Protein AF-A0A348PGX1-F1 (afdb_monomer_lite)

Secondary structure (DSSP, 8-state):
---SHHHHHHHHHHHHHHTTTGGGSS-----TT----PPPHHHHHHHHHTSSSPPPHHHHHHHHHHHHHHHHHHHHHIIIIIHHHHHHHHTS-GGGTTT-HHHHHHHHHHHHHHHHHHHHHHHHHHHHHHHHTTT-HHHHHHHHHHHHHHHHHHHHHHHS-S-TTS-----SHHHHHTT---HHHHHHHHHHHHHHHHHHHHHHHHHHHHHHHHHHHHHHHHHHTT--HHHHHHHHHHTTT-HHHHHHHHHHHHHHHHHHHHHHHHHHHHHHHHHHHHHHHHHHHHHHS-HHHHHHHHHHHHHHHHTT-HHHHHHHHHHHHHHH-HHHHTTSSHHHHHHHHHHHHHHHHHHHHHHHHHHHHHHHHHHTPPPP-SSHHHHHHHHHHHHHHHHHHHHHHHHHH--SSHHHHHTTGGGSBHHHHHHHHHHHH-HHHHHHHHHHS-TTSSBPTTS-------TTS-HHHHHTTS--S-HHHHHHHHHHHT--TT-HHHHHHHHHHHHHHHHHHHHHHHHHHHHHHHHHHHHHTTTT-HHHHHHHHHHHHHHHHHHHHHHHHHHHHHHHHHHHHTT--TT-THHHHHHHHHHHHHH--SGGGSS-HHHHHHHHTT---HHHHHHT-S-HHHHHHHHHHHHHHHHHHHHHHHHHHHHHHHHHHHHHHHHHHHHHTT----TTTTTTSHHHHHHHHHHHHHHHHHHHHHHHHHHHHHTT-HHHHHHHHHHHHHHH--

pLDDT: mean 78.78, std 14.92, range [23.0, 97.06]

Structure (mmCIF, N/CA/C/O backbone):
data_AF-A0A348PGX1-F1
#
_entry.id   AF-A0A348PGX1-F1
#
loop_
_atom_site.group_PDB
_atom_site.id
_atom_site.type_symbol
_atom_site.label_atom_id
_atom_site.label_alt_id
_atom_site.label_comp_id
_atom_site.label_asym_id
_atom_site.label_entity_id
_atom_site.label_seq_id
_atom_site.pdbx_PDB_ins_code
_atom_site.Cartn_x
_atom_site.Cartn_y
_atom_site.Cartn_z
_atom_site.occupancy
_atom_site.B_iso_or_equiv
_atom_site.auth_seq_id
_atom_site.auth_comp_id
_atom_site.auth_asym_id
_atom_site.auth_atom_id
_atom_site.pdbx_PDB_model_num
ATOM 1 N N . MET A 1 1 ? 22.185 37.560 11.862 1.00 26.47 1 MET A N 1
ATOM 2 C CA . MET A 1 1 ? 22.295 37.676 10.390 1.00 26.47 1 MET A CA 1
ATOM 3 C C . MET A 1 1 ? 21.847 36.359 9.775 1.00 26.47 1 MET A C 1
ATOM 5 O O . MET A 1 1 ? 22.330 35.322 10.202 1.00 26.47 1 MET A O 1
ATOM 9 N N . ARG A 1 2 ? 20.862 36.395 8.867 1.00 32.75 2 ARG A N 1
ATOM 10 C CA . ARG A 1 2 ? 20.340 35.221 8.137 1.00 32.75 2 ARG A CA 1
ATOM 11 C C . ARG A 1 2 ? 21.423 34.661 7.199 1.00 32.75 2 ARG A C 1
ATOM 13 O O . ARG A 1 2 ? 22.174 35.469 6.655 1.00 32.75 2 ARG A O 1
ATOM 20 N N . PRO A 1 3 ? 21.462 33.333 6.974 1.00 32.41 3 PRO A N 1
ATOM 21 C CA . PRO A 1 3 ? 20.862 32.825 5.735 1.00 32.41 3 PRO A CA 1
ATOM 22 C C . PRO A 1 3 ? 20.291 31.391 5.858 1.00 32.41 3 PRO A C 1
ATOM 24 O O . PRO A 1 3 ? 20.987 30.425 5.588 1.00 32.41 3 PRO A O 1
ATOM 27 N N . ASN A 1 4 ? 18.990 31.249 6.144 1.00 28.59 4 ASN A N 1
ATOM 28 C CA . ASN A 1 4 ? 18.231 30.007 5.868 1.00 28.59 4 ASN A CA 1
ATOM 29 C C . ASN A 1 4 ? 17.272 30.160 4.670 1.00 28.59 4 ASN A C 1
ATOM 31 O O . ASN A 1 4 ? 16.477 29.278 4.370 1.00 28.59 4 ASN A O 1
ATOM 35 N N . TRP A 1 5 ? 17.331 31.292 3.963 1.00 27.92 5 TRP A N 1
ATOM 36 C CA . TRP A 1 5 ? 16.410 31.610 2.863 1.00 27.92 5 TRP A CA 1
ATOM 37 C C . TRP A 1 5 ? 16.960 31.246 1.476 1.00 27.92 5 TRP A C 1
ATOM 39 O O . TRP A 1 5 ? 16.188 31.126 0.533 1.00 27.92 5 TRP A O 1
ATOM 49 N N . LEU A 1 6 ? 18.269 30.994 1.358 1.00 25.33 6 LEU A N 1
ATOM 50 C CA . LEU A 1 6 ? 18.905 30.552 0.110 1.00 25.33 6 LEU A CA 1
ATOM 51 C C . LEU A 1 6 ? 18.707 29.050 -0.166 1.00 25.33 6 LEU A C 1
ATOM 53 O O . LEU A 1 6 ? 18.591 28.661 -1.323 1.00 25.33 6 LEU A O 1
ATOM 57 N N . LEU A 1 7 ? 18.556 28.219 0.872 1.00 28.73 7 LEU A N 1
ATOM 58 C CA . LEU A 1 7 ? 18.252 26.789 0.718 1.00 28.73 7 LEU A CA 1
ATOM 59 C C . LEU A 1 7 ? 16.790 26.540 0.304 1.00 28.73 7 LEU A C 1
ATOM 61 O O . LEU A 1 7 ? 16.532 25.686 -0.536 1.00 28.73 7 LEU A O 1
ATOM 65 N N . ALA A 1 8 ? 15.836 27.347 0.782 1.00 29.62 8 ALA A N 1
ATOM 66 C CA . ALA A 1 8 ? 14.429 27.233 0.381 1.00 29.62 8 ALA A CA 1
ATOM 67 C C . ALA A 1 8 ? 14.157 27.719 -1.062 1.00 29.62 8 ALA A C 1
ATOM 69 O O . ALA A 1 8 ? 13.230 27.231 -1.713 1.00 29.62 8 ALA A O 1
ATOM 70 N N . LEU A 1 9 ? 14.971 28.646 -1.586 1.00 27.09 9 LEU A N 1
ATOM 71 C CA . LEU A 1 9 ? 14.826 29.164 -2.955 1.00 27.09 9 LEU A CA 1
ATOM 72 C C . LEU A 1 9 ? 15.532 28.298 -4.014 1.00 27.09 9 LEU A C 1
ATOM 74 O O . LEU A 1 9 ? 15.065 28.223 -5.149 1.00 27.09 9 LEU A O 1
ATOM 78 N N . LEU A 1 10 ? 16.612 27.598 -3.647 1.00 25.38 10 LEU A N 1
ATOM 79 C CA . LEU A 1 10 ? 17.300 26.661 -4.546 1.00 25.38 10 LEU A CA 1
ATOM 80 C C . LEU A 1 10 ? 16.586 25.300 -4.649 1.00 25.38 10 LEU A C 1
ATOM 82 O O . LEU A 1 10 ? 16.648 24.659 -5.696 1.00 25.38 10 LEU A O 1
ATOM 86 N N . PHE A 1 11 ? 15.819 24.895 -3.630 1.00 28.25 11 PHE A N 1
ATOM 87 C CA . PHE A 1 11 ? 14.996 23.679 -3.692 1.00 28.25 11 PHE A CA 1
ATOM 88 C C . PHE A 1 11 ? 13.651 23.859 -4.419 1.00 28.25 11 PHE A C 1
ATOM 90 O O . PHE A 1 11 ? 13.072 22.878 -4.873 1.00 28.25 11 PHE A O 1
ATOM 97 N N . SER A 1 12 ? 13.145 25.082 -4.593 1.00 26.34 12 SER A N 1
ATOM 98 C CA . SER A 1 12 ? 11.811 25.317 -5.178 1.00 26.34 12 SER A CA 1
ATOM 99 C C . SER A 1 12 ? 11.801 25.436 -6.707 1.00 26.34 12 SER A C 1
ATOM 101 O O . SER A 1 12 ? 10.773 25.182 -7.330 1.00 26.34 12 SER A O 1
ATOM 103 N N . THR A 1 13 ? 12.938 25.727 -7.345 1.00 27.61 13 THR A N 1
ATOM 104 C CA . THR A 1 13 ? 13.034 25.827 -8.816 1.00 27.61 13 THR A CA 1
ATOM 105 C C . THR A 1 13 ? 13.690 24.613 -9.481 1.00 27.61 13 THR A C 1
ATOM 107 O O . THR A 1 13 ? 13.343 24.299 -10.617 1.00 27.61 13 THR A O 1
ATOM 110 N N . ALA A 1 14 ? 14.531 23.853 -8.770 1.00 24.94 14 ALA A N 1
ATOM 111 C CA . ALA A 1 14 ? 15.129 22.614 -9.285 1.00 24.94 14 ALA A CA 1
ATOM 112 C C . ALA A 1 14 ? 14.305 21.343 -8.979 1.00 24.94 14 ALA A C 1
ATOM 114 O O . ALA A 1 14 ? 14.457 20.332 -9.659 1.00 24.94 14 ALA A O 1
ATOM 115 N N . LEU A 1 15 ? 13.380 21.371 -8.010 1.00 27.73 15 LEU A N 1
ATOM 116 C CA . LEU A 1 15 ? 12.573 20.195 -7.651 1.00 27.73 15 LEU A CA 1
ATOM 117 C C . LEU A 1 15 ? 11.235 20.124 -8.413 1.00 27.73 15 LEU A C 1
ATOM 119 O O . LEU A 1 15 ? 10.719 19.036 -8.633 1.00 27.73 15 LEU A O 1
ATOM 123 N N . ALA A 1 16 ? 10.700 21.246 -8.906 1.00 29.77 16 ALA A N 1
ATOM 124 C CA . ALA A 1 16 ? 9.426 21.269 -9.637 1.00 29.77 16 ALA A CA 1
ATOM 125 C C . ALA A 1 16 ? 9.536 20.832 -11.114 1.00 29.77 16 ALA A C 1
ATOM 127 O O . ALA A 1 16 ? 8.558 20.357 -11.685 1.00 29.77 16 ALA A O 1
ATOM 128 N N . VAL A 1 17 ? 10.724 20.926 -11.722 1.00 29.98 17 VAL A N 1
ATOM 129 C CA . VAL A 1 17 ? 10.976 20.410 -13.084 1.00 29.98 17 VAL A CA 1
ATOM 130 C C . VAL A 1 17 ? 11.422 18.943 -13.045 1.00 29.98 17 VAL A C 1
ATOM 132 O O . VAL A 1 17 ? 11.096 18.171 -13.942 1.00 29.98 17 VAL A O 1
ATOM 135 N N . THR A 1 18 ? 12.054 18.511 -11.952 1.00 27.06 18 THR A N 1
ATOM 136 C CA . THR A 1 18 ? 12.511 17.125 -11.785 1.00 27.06 18 THR A CA 1
ATOM 137 C C . THR A 1 18 ? 11.414 16.230 -11.194 1.00 27.06 18 THR A C 1
ATOM 139 O O . THR A 1 18 ? 11.271 15.100 -11.616 1.00 27.06 18 THR A O 1
ATOM 142 N N . VAL A 1 19 ? 10.513 16.696 -10.325 1.00 33.97 19 VAL A N 1
ATOM 143 C CA . VAL A 1 19 ? 9.498 15.800 -9.713 1.00 33.97 19 VAL A CA 1
ATOM 144 C C . VAL A 1 19 ? 8.286 15.507 -10.612 1.00 33.97 19 VAL A C 1
ATOM 146 O O . VAL A 1 19 ? 7.572 14.539 -10.374 1.00 33.97 19 VAL A O 1
ATOM 149 N N . LEU A 1 20 ? 8.071 16.255 -11.697 1.00 34.31 20 LEU A N 1
ATOM 150 C CA . LEU A 1 20 ? 6.935 16.024 -12.608 1.00 34.31 20 LEU A CA 1
ATOM 151 C C . LEU A 1 20 ? 7.330 15.669 -14.051 1.00 34.31 20 LEU A C 1
ATOM 153 O O . LEU A 1 20 ? 6.443 15.396 -14.865 1.00 34.31 20 LEU A O 1
ATOM 157 N N . LEU A 1 21 ? 8.637 15.582 -14.338 1.00 31.59 21 LEU A N 1
ATOM 158 C CA . LEU A 1 21 ? 9.202 14.947 -15.540 1.00 31.59 21 LEU A CA 1
ATOM 159 C C . LEU A 1 21 ? 10.327 13.928 -15.245 1.00 31.59 21 LEU A C 1
ATOM 161 O O . LEU A 1 21 ? 10.617 13.112 -16.112 1.00 31.59 21 LEU A O 1
ATOM 165 N N . ALA A 1 22 ? 10.862 13.827 -14.019 1.00 27.44 22 ALA A N 1
ATOM 166 C CA . ALA A 1 22 ? 11.644 12.658 -13.573 1.00 27.44 22 ALA A CA 1
ATOM 167 C C . ALA A 1 22 ? 10.781 11.528 -12.978 1.00 27.44 22 ALA A C 1
ATOM 169 O O . ALA A 1 22 ? 11.315 10.560 -12.456 1.00 27.44 22 ALA A O 1
ATOM 170 N N . GLY A 1 23 ? 9.462 11.556 -13.206 1.00 30.03 23 GLY A N 1
ATOM 171 C CA . GLY A 1 23 ? 8.680 10.321 -13.393 1.00 30.03 23 GLY A CA 1
ATOM 172 C C . GLY A 1 23 ? 8.982 9.620 -14.733 1.00 30.03 23 GLY A C 1
ATOM 173 O O . GLY A 1 23 ? 8.393 8.595 -15.056 1.00 30.03 23 GLY A O 1
ATOM 174 N N . CYS A 1 24 ? 9.885 10.184 -15.540 1.00 37.72 24 CYS A N 1
ATOM 175 C CA . CYS A 1 24 ? 10.523 9.567 -16.702 1.00 37.72 24 CYS A CA 1
ATOM 176 C C . CYS A 1 24 ? 12.062 9.678 -16.613 1.00 37.72 24 CYS A C 1
ATOM 178 O O . CYS A 1 24 ? 12.736 9.738 -17.636 1.00 37.72 24 CYS A O 1
ATOM 180 N N . GLY A 1 25 ? 12.618 9.702 -15.394 1.00 23.00 25 GLY A N 1
ATOM 181 C CA . GLY A 1 25 ? 14.056 9.638 -15.132 1.00 23.00 25 GLY A CA 1
ATOM 182 C C . GLY A 1 25 ? 14.499 8.213 -14.800 1.00 23.00 25 GLY A C 1
ATOM 183 O O . GLY A 1 25 ? 14.337 7.767 -13.675 1.00 23.00 25 GLY A O 1
ATOM 184 N N . SER A 1 26 ? 15.008 7.503 -15.809 1.00 29.66 26 SER A N 1
ATOM 185 C CA . SER A 1 26 ? 16.137 6.550 -15.753 1.00 29.66 26 SER A CA 1
ATOM 186 C C . SER A 1 26 ? 16.349 5.653 -14.515 1.00 29.66 26 SER A C 1
ATOM 188 O O . SER A 1 26 ? 17.494 5.431 -14.123 1.00 29.66 26 SER A O 1
ATOM 190 N N . GLY A 1 27 ? 15.298 5.109 -13.908 1.00 31.89 27 GLY A N 1
ATOM 191 C CA . GLY A 1 27 ? 15.471 4.247 -12.740 1.00 31.89 27 GLY A CA 1
ATOM 192 C C . GLY A 1 27 ? 14.252 3.411 -12.397 1.00 31.89 27 GLY A C 1
ATOM 193 O O . GLY A 1 27 ? 13.772 3.517 -11.280 1.00 31.89 27 GLY A O 1
ATOM 194 N N . ALA A 1 28 ? 13.682 2.671 -13.351 1.00 37.66 28 ALA A N 1
ATOM 195 C CA . ALA A 1 28 ? 13.531 1.220 -13.215 1.00 37.66 28 ALA A CA 1
ATOM 196 C C . ALA A 1 28 ? 12.838 0.577 -14.419 1.00 37.66 28 ALA A C 1
ATOM 198 O O . ALA A 1 28 ? 12.194 1.201 -15.265 1.00 37.66 28 ALA A O 1
ATOM 199 N N . ASN A 1 29 ? 13.056 -0.722 -14.434 1.00 49.75 29 ASN A N 1
ATOM 200 C CA . ASN A 1 29 ? 12.972 -1.616 -15.554 1.00 49.75 29 ASN A CA 1
ATOM 201 C C . ASN A 1 29 ? 11.500 -1.906 -15.877 1.00 49.75 29 ASN A C 1
ATOM 203 O O . ASN A 1 29 ? 10.714 -2.128 -14.953 1.00 49.75 29 ASN A O 1
ATOM 207 N N . PRO A 1 30 ? 11.097 -1.991 -17.156 1.00 53.56 30 PRO A N 1
ATOM 208 C CA . PRO A 1 30 ? 9.748 -2.416 -17.512 1.00 53.56 30 PRO A CA 1
ATOM 209 C C . PRO A 1 30 ? 9.433 -3.820 -16.963 1.00 53.56 30 PRO A C 1
ATOM 211 O O . PRO A 1 30 ? 9.948 -4.826 -17.453 1.00 53.56 30 PRO A O 1
ATOM 214 N N . ARG A 1 31 ? 8.574 -3.909 -15.942 1.00 64.25 31 ARG A N 1
ATOM 215 C CA . ARG A 1 31 ? 8.208 -5.178 -15.289 1.00 64.25 31 ARG A CA 1
ATOM 216 C C . ARG A 1 31 ? 7.063 -5.890 -16.001 1.00 64.25 31 ARG A C 1
ATOM 218 O O . ARG A 1 31 ? 5.938 -5.950 -15.515 1.00 64.25 31 ARG A O 1
ATOM 225 N N . PHE A 1 32 ? 7.339 -6.482 -17.161 1.00 71.00 32 PHE A N 1
ATOM 226 C CA . PHE A 1 32 ? 6.353 -7.308 -17.880 1.00 71.00 32 PHE A CA 1
ATOM 227 C C . PHE A 1 32 ? 5.882 -8.545 -17.086 1.00 71.00 32 PHE A C 1
ATOM 229 O O . PHE A 1 32 ? 4.912 -9.193 -17.481 1.00 71.00 32 PHE A O 1
ATOM 236 N N . ASP A 1 33 ? 6.543 -8.862 -15.970 1.00 69.19 33 ASP A N 1
ATOM 237 C CA . ASP A 1 33 ? 6.196 -9.901 -15.002 1.00 69.19 33 ASP A CA 1
ATOM 238 C C . ASP A 1 33 ? 5.211 -9.444 -13.903 1.00 69.19 33 ASP A C 1
ATOM 240 O O . ASP A 1 33 ? 4.815 -10.259 -13.068 1.00 69.19 33 ASP A O 1
ATOM 244 N N . ALA A 1 34 ? 4.789 -8.175 -13.903 1.00 71.94 34 ALA A N 1
ATOM 245 C CA . ALA A 1 34 ? 3.776 -7.639 -12.997 1.00 71.94 34 ALA A CA 1
ATOM 246 C C . ALA A 1 34 ? 2.367 -8.138 -13.368 1.00 71.94 34 ALA A C 1
ATOM 248 O O . ALA A 1 34 ? 1.651 -7.505 -14.140 1.00 71.94 34 ALA A O 1
ATOM 249 N N . LEU A 1 35 ? 1.964 -9.286 -12.821 1.00 76.12 35 LEU A N 1
ATOM 250 C CA . LEU A 1 35 ? 0.653 -9.898 -13.053 1.00 76.12 35 LEU A CA 1
ATOM 251 C C . LEU A 1 35 ? -0.180 -9.943 -11.761 1.00 76.12 35 LEU A C 1
ATOM 253 O O . LEU A 1 35 ? 0.383 -10.097 -10.675 1.00 76.12 35 LEU A O 1
ATOM 257 N N . PRO A 1 36 ? -1.516 -9.825 -11.859 1.00 78.56 36 PRO A N 1
ATOM 258 C CA . PRO A 1 36 ? -2.410 -9.899 -10.704 1.00 78.56 36 PRO A CA 1
ATOM 259 C C . PRO A 1 36 ? -2.408 -11.304 -10.074 1.00 78.56 36 PRO A C 1
ATOM 261 O O . PRO A 1 36 ? -2.242 -12.313 -10.764 1.00 78.56 36 PRO A O 1
ATOM 264 N N . GLY A 1 37 ? -2.646 -11.375 -8.763 1.00 75.38 37 GLY A N 1
ATOM 265 C CA . GLY A 1 37 ? -2.956 -12.631 -8.069 1.00 75.38 37 GLY A CA 1
ATOM 266 C C . GLY A 1 37 ? -4.396 -13.106 -8.330 1.00 75.38 37 GLY A C 1
ATOM 267 O O . GLY A 1 37 ? -5.137 -12.421 -9.042 1.00 75.38 37 GLY A O 1
ATOM 268 N N . PRO A 1 38 ? -4.811 -14.257 -7.773 1.00 78.69 38 PRO A N 1
ATOM 269 C CA . PRO A 1 38 ? -6.208 -14.698 -7.822 1.00 78.69 38 PRO A CA 1
ATOM 270 C C . PRO A 1 38 ? -7.133 -13.736 -7.055 1.00 78.69 38 PRO A C 1
ATOM 272 O O . PRO A 1 38 ? -6.655 -12.972 -6.215 1.00 78.69 38 PRO A O 1
ATOM 275 N N . ILE A 1 39 ? -8.446 -13.792 -7.316 1.00 78.62 39 ILE A N 1
ATOM 276 C CA . ILE A 1 39 ? -9.470 -13.206 -6.431 1.00 78.62 39 ILE A CA 1
ATOM 277 C C . ILE A 1 39 ? -9.239 -13.741 -5.014 1.00 78.62 39 ILE A C 1
ATOM 279 O O . ILE A 1 39 ? -9.125 -14.956 -4.827 1.00 78.62 39 ILE A O 1
ATOM 283 N N . SER A 1 40 ? -9.136 -12.853 -4.025 1.00 72.75 40 SER A N 1
ATOM 284 C CA . SER A 1 40 ? -8.906 -13.266 -2.643 1.00 72.75 40 SER A CA 1
ATOM 285 C C . SER A 1 40 ? -10.223 -13.543 -1.918 1.00 72.75 40 SER A C 1
ATOM 287 O O . SER A 1 40 ? -11.237 -12.898 -2.180 1.00 72.75 40 SER A O 1
ATOM 289 N N . THR A 1 41 ? -10.202 -14.464 -0.953 1.00 68.19 41 THR A N 1
ATOM 290 C CA . THR A 1 41 ? -11.350 -14.721 -0.065 1.00 68.19 41 THR A CA 1
ATOM 291 C C . THR A 1 41 ? -11.764 -13.456 0.691 1.00 68.19 41 THR A C 1
ATOM 293 O O . THR A 1 41 ? -12.945 -13.235 0.934 1.00 68.19 41 THR A O 1
ATOM 296 N N . LEU A 1 42 ? -10.800 -12.585 1.011 1.00 66.12 42 LEU A N 1
ATOM 297 C CA . LEU A 1 42 ? -11.060 -11.299 1.651 1.00 66.12 42 LEU A CA 1
ATOM 298 C C . LEU A 1 42 ? -11.912 -10.381 0.764 1.00 66.12 42 LEU A C 1
ATOM 300 O O . LEU A 1 42 ? -12.836 -9.753 1.266 1.00 66.12 42 LEU A O 1
ATOM 304 N N . ASP A 1 43 ? -11.640 -10.318 -0.541 1.00 67.81 43 ASP A N 1
ATOM 305 C CA . ASP A 1 43 ? -12.427 -9.487 -1.463 1.00 67.81 43 ASP A CA 1
ATOM 306 C C . ASP A 1 43 ? -13.878 -9.977 -1.558 1.00 67.81 43 ASP A C 1
ATOM 308 O O . ASP A 1 43 ? -14.805 -9.165 -1.578 1.00 67.81 43 ASP A O 1
ATOM 312 N N . LEU A 1 44 ? -14.077 -11.300 -1.559 1.00 75.75 44 LEU A N 1
ATOM 313 C CA . LEU A 1 44 ? -15.405 -11.919 -1.529 1.00 75.75 44 LEU A CA 1
ATOM 314 C C . LEU A 1 44 ? -16.135 -11.612 -0.218 1.00 75.75 44 LEU A C 1
ATOM 316 O O . LEU A 1 44 ? -17.308 -11.244 -0.239 1.00 75.75 44 LEU A O 1
ATOM 320 N N . ALA A 1 45 ? -15.428 -11.685 0.912 1.00 68.50 45 ALA A N 1
ATOM 321 C CA . ALA A 1 45 ? -15.984 -11.357 2.219 1.00 68.50 45 ALA A CA 1
ATOM 322 C C . ALA A 1 45 ? -16.371 -9.885 2.351 1.00 68.50 45 ALA A C 1
ATOM 324 O O . ALA A 1 45 ? -17.444 -9.577 2.860 1.00 68.50 45 ALA A O 1
ATOM 325 N N . ILE A 1 46 ? -15.549 -8.977 1.828 1.00 68.31 46 ILE A N 1
ATOM 326 C CA . ILE A 1 46 ? -15.868 -7.550 1.779 1.00 68.31 46 ILE A CA 1
ATOM 327 C C . ILE A 1 46 ? -17.106 -7.303 0.904 1.00 68.31 46 ILE A C 1
ATOM 329 O O . ILE A 1 46 ? -17.994 -6.554 1.302 1.00 68.31 46 ILE A O 1
ATOM 333 N N . ALA A 1 47 ? -17.204 -7.943 -0.266 1.00 78.69 47 ALA A N 1
ATOM 334 C CA . ALA A 1 47 ? -18.366 -7.792 -1.144 1.00 78.69 47 ALA A CA 1
ATOM 335 C C . ALA A 1 47 ? -19.665 -8.323 -0.509 1.00 78.69 47 ALA A C 1
ATOM 337 O O . ALA A 1 47 ? -20.734 -7.741 -0.730 1.00 78.69 47 ALA A O 1
ATOM 338 N N . ALA A 1 48 ? -19.560 -9.404 0.272 1.00 76.88 48 ALA A N 1
ATOM 339 C CA . ALA A 1 48 ? -20.656 -10.004 1.026 1.00 76.88 48 ALA A CA 1
ATOM 340 C C . ALA A 1 48 ? -21.064 -9.164 2.248 1.00 76.88 48 ALA A C 1
ATOM 342 O O . ALA A 1 48 ? -22.249 -9.079 2.552 1.00 76.88 48 ALA A O 1
ATOM 343 N N . ALA A 1 49 ? -20.112 -8.516 2.928 1.00 75.06 49 ALA A N 1
ATOM 344 C CA . ALA A 1 49 ? -20.384 -7.642 4.072 1.00 75.06 49 ALA A CA 1
ATOM 345 C C . ALA A 1 49 ? -21.210 -6.398 3.695 1.00 75.06 49 ALA A C 1
ATOM 347 O O . ALA A 1 49 ? -21.947 -5.879 4.529 1.00 75.06 49 ALA A O 1
ATOM 348 N N . ASP A 1 50 ? -21.118 -5.955 2.438 1.00 76.06 50 ASP A N 1
ATOM 349 C CA . ASP A 1 50 ? -21.886 -4.828 1.894 1.00 76.06 50 ASP A CA 1
ATOM 350 C C . ASP A 1 50 ? -23.318 -5.226 1.448 1.00 76.06 50 ASP A C 1
ATOM 352 O O . ASP A 1 50 ? -24.055 -4.404 0.896 1.00 76.06 50 ASP A O 1
ATOM 356 N N . GLU A 1 51 ? -23.735 -6.484 1.634 1.00 79.75 51 GLU A N 1
ATOM 357 C CA . GLU A 1 51 ? -25.114 -6.906 1.365 1.00 79.75 51 GLU A CA 1
ATOM 358 C C . GLU A 1 51 ? -26.075 -6.457 2.471 1.00 79.75 51 GLU A C 1
ATOM 360 O O . GLU A 1 51 ? -25.796 -6.583 3.661 1.00 79.75 51 GLU A O 1
ATOM 365 N N . ALA A 1 52 ? -27.274 -6.013 2.077 1.00 75.38 52 ALA A N 1
ATOM 366 C CA . ALA A 1 52 ? -28.314 -5.604 3.025 1.00 75.38 52 ALA A CA 1
ATOM 367 C C . ALA A 1 52 ? -28.759 -6.748 3.956 1.00 75.38 52 ALA A C 1
ATOM 369 O O . ALA A 1 52 ? -29.150 -6.509 5.098 1.00 75.38 52 ALA A O 1
ATOM 370 N N . ALA A 1 53 ? -28.705 -7.986 3.463 1.00 78.44 53 ALA A N 1
ATOM 371 C CA . ALA A 1 53 ? -28.905 -9.193 4.249 1.00 78.44 53 ALA A CA 1
ATOM 372 C C . ALA A 1 53 ? -27.631 -10.047 4.176 1.00 78.44 53 ALA A C 1
ATOM 374 O O . ALA A 1 53 ? -27.153 -10.287 3.064 1.00 78.44 53 ALA A O 1
ATOM 375 N N . PRO A 1 54 ? -27.107 -10.559 5.304 1.00 80.31 54 PRO A N 1
ATOM 376 C CA . PRO A 1 54 ? -25.960 -11.462 5.286 1.00 80.31 54 PRO A CA 1
ATOM 377 C C . PRO A 1 54 ? -26.184 -12.664 4.359 1.00 80.31 54 PRO A C 1
ATOM 379 O O . PRO A 1 54 ? -27.322 -13.105 4.156 1.00 80.31 54 PRO A O 1
ATOM 382 N N . LEU A 1 55 ? -25.103 -13.204 3.794 1.00 77.88 55 LEU A N 1
ATOM 383 C CA . LEU A 1 55 ? -25.161 -14.499 3.116 1.00 77.88 55 LEU A CA 1
ATOM 384 C C . LEU A 1 55 ? -25.519 -15.593 4.135 1.00 77.88 55 LEU A C 1
ATOM 386 O O . LEU A 1 55 ? -25.003 -15.611 5.255 1.00 77.88 55 LEU A O 1
ATOM 390 N N . SER A 1 56 ? -26.413 -16.496 3.748 1.00 82.12 56 SER A N 1
ATOM 391 C CA . SER A 1 56 ? -26.742 -17.700 4.514 1.00 82.12 56 SER A CA 1
ATOM 392 C C . SER A 1 56 ? -25.570 -18.691 4.532 1.00 82.12 56 SER A C 1
ATOM 394 O O . SER A 1 56 ? -24.641 -18.592 3.732 1.00 82.12 56 SER A O 1
ATOM 396 N N . ALA A 1 57 ? -25.606 -19.670 5.440 1.00 74.50 57 ALA A N 1
ATOM 397 C CA . ALA A 1 57 ? -24.561 -20.694 5.528 1.00 74.50 57 ALA A CA 1
ATOM 398 C C . ALA A 1 57 ? -24.422 -21.511 4.227 1.00 74.50 57 ALA A C 1
ATOM 400 O O . ALA A 1 57 ? -23.307 -21.801 3.802 1.00 74.50 57 ALA A O 1
ATOM 401 N N . ASP A 1 58 ? -25.541 -21.821 3.566 1.00 78.62 58 ASP A N 1
ATOM 402 C CA . ASP A 1 58 ? -25.549 -22.565 2.300 1.00 78.62 58 ASP A CA 1
ATOM 403 C C . ASP A 1 58 ? -24.981 -21.728 1.143 1.00 78.62 58 ASP A C 1
ATOM 405 O O . ASP A 1 58 ? -24.223 -22.227 0.311 1.00 78.62 58 ASP A O 1
ATOM 409 N N . GLU A 1 59 ? -25.303 -20.431 1.114 1.00 83.19 59 GLU A N 1
ATOM 410 C CA . GLU A 1 59 ? -24.715 -19.472 0.175 1.00 83.19 59 GLU A CA 1
ATOM 411 C C . GLU A 1 59 ? -23.195 -19.369 0.366 1.00 83.19 59 GLU A C 1
ATOM 413 O O . GLU A 1 59 ? -22.447 -19.427 -0.610 1.00 83.19 59 GLU A O 1
ATOM 418 N N . TRP A 1 60 ? -22.725 -19.288 1.614 1.00 81.94 60 TRP A N 1
ATOM 419 C CA . TRP A 1 60 ? -21.297 -19.291 1.931 1.00 81.94 60 TRP A CA 1
ATOM 420 C C . TRP A 1 60 ? -20.593 -20.564 1.464 1.00 81.94 60 TRP A C 1
ATOM 422 O O . TRP A 1 60 ? -19.598 -20.472 0.749 1.00 81.94 60 TRP A O 1
ATOM 432 N N . ALA A 1 61 ? -21.136 -21.739 1.788 1.00 72.62 61 ALA A N 1
ATOM 433 C CA . ALA A 1 61 ? -20.557 -23.016 1.375 1.00 72.62 61 ALA A CA 1
ATOM 434 C C . ALA A 1 61 ? -20.481 -23.153 -0.159 1.00 72.62 61 ALA A C 1
ATOM 436 O O . ALA A 1 61 ? -19.502 -23.671 -0.700 1.00 72.62 61 ALA A O 1
ATOM 437 N N . SER A 1 62 ? -21.496 -22.653 -0.874 1.00 81.75 62 SER A N 1
ATOM 438 C CA . SER A 1 62 ? -21.504 -22.613 -2.340 1.00 81.75 62 SER A CA 1
ATOM 439 C C . SER A 1 62 ? -20.407 -21.692 -2.891 1.00 81.75 62 SER A C 1
ATOM 441 O O . SER A 1 62 ? -19.639 -22.092 -3.770 1.00 81.75 62 SER A O 1
ATOM 443 N N . LEU A 1 63 ? -20.277 -20.479 -2.339 1.00 80.06 63 LEU A N 1
ATOM 444 C CA . LEU A 1 63 ? -19.248 -19.514 -2.734 1.00 80.06 63 LEU A CA 1
ATOM 445 C C . LEU A 1 63 ? -17.829 -20.036 -2.488 1.00 80.06 63 LEU A C 1
ATOM 447 O O . LEU A 1 63 ? -16.975 -19.898 -3.363 1.00 80.06 63 LEU A O 1
ATOM 451 N N . GLU A 1 64 ? -17.589 -20.656 -1.332 1.00 75.81 64 GLU A N 1
ATOM 452 C CA . GLU A 1 64 ? -16.309 -21.282 -0.985 1.00 75.81 64 GLU A CA 1
ATOM 453 C C . GLU A 1 64 ? -15.960 -22.404 -1.962 1.00 75.81 64 GLU A C 1
ATOM 455 O O . GLU A 1 64 ? -14.863 -22.418 -2.518 1.00 75.81 64 GLU A O 1
ATOM 460 N N . SER A 1 65 ? -16.913 -23.292 -2.259 1.00 77.44 65 SER A N 1
ATOM 461 C CA . SER A 1 65 ? -16.689 -24.380 -3.211 1.00 77.44 65 SER A CA 1
ATOM 462 C C . SER A 1 65 ? -16.330 -23.862 -4.608 1.00 77.44 65 SER A C 1
ATOM 464 O O . SER A 1 65 ? -15.381 -24.352 -5.227 1.00 77.44 65 SER A O 1
ATOM 466 N N . MET A 1 66 ? -17.036 -22.842 -5.109 1.00 87.44 66 MET A N 1
ATOM 467 C CA . MET A 1 66 ? -16.707 -22.204 -6.390 1.00 87.44 66 MET A CA 1
ATOM 468 C C . MET A 1 66 ? -15.333 -21.523 -6.353 1.00 87.44 66 MET A C 1
ATOM 470 O O . MET A 1 66 ? -14.574 -21.595 -7.325 1.00 87.44 66 MET A O 1
ATOM 474 N N . HIS A 1 67 ? -14.984 -20.887 -5.232 1.00 85.88 67 HIS A N 1
ATOM 475 C CA . HIS A 1 67 ? -13.696 -20.220 -5.059 1.00 85.88 67 HIS A CA 1
ATOM 476 C C . HIS A 1 67 ? -12.532 -21.215 -5.027 1.00 85.88 67 HIS A C 1
ATOM 478 O O . HIS A 1 67 ? -11.530 -20.984 -5.700 1.00 85.88 67 HIS A O 1
ATOM 484 N N . ASP A 1 68 ? -12.676 -22.359 -4.360 1.00 73.06 68 ASP A N 1
ATOM 485 C CA . ASP A 1 68 ? -11.665 -23.424 -4.339 1.00 73.06 68 ASP A CA 1
ATOM 486 C C . ASP A 1 68 ? -11.388 -23.994 -5.740 1.00 73.06 68 ASP A C 1
ATOM 488 O O . ASP A 1 68 ? -10.230 -24.217 -6.127 1.00 73.06 68 ASP A O 1
ATOM 492 N N . HIS A 1 69 ? -12.441 -24.180 -6.544 1.00 79.44 69 HIS A N 1
ATOM 493 C CA . HIS A 1 69 ? -12.297 -24.579 -7.945 1.00 79.44 69 HIS A CA 1
ATOM 494 C C . HIS A 1 69 ? -11.568 -23.501 -8.758 1.00 79.44 69 HIS A C 1
ATOM 496 O O . HIS A 1 69 ? -10.626 -23.814 -9.493 1.00 79.44 69 HIS A O 1
ATOM 502 N N . TYR A 1 70 ? -11.938 -22.230 -8.580 1.00 88.00 70 TYR A N 1
ATOM 503 C CA . TYR A 1 70 ? -11.254 -21.096 -9.203 1.00 88.00 70 TYR A CA 1
ATOM 504 C C . TYR A 1 70 ? -9.767 -21.035 -8.819 1.00 88.00 70 TYR A C 1
ATOM 506 O O . TYR A 1 70 ? -8.917 -20.868 -9.695 1.00 88.00 70 TYR A O 1
ATOM 514 N N . LEU A 1 71 ? -9.421 -21.216 -7.540 1.00 74.94 71 LEU A N 1
ATOM 515 C CA . LEU A 1 71 ? -8.034 -21.213 -7.065 1.00 74.94 71 LEU A CA 1
ATOM 516 C C . LEU A 1 71 ? -7.226 -22.366 -7.667 1.00 74.94 71 LEU A C 1
ATOM 518 O O . LEU A 1 71 ? -6.079 -22.165 -8.071 1.00 74.94 71 LEU A O 1
ATOM 522 N N . THR A 1 72 ? -7.833 -23.545 -7.798 1.00 74.19 72 THR A N 1
ATOM 523 C CA . THR A 1 72 ? -7.208 -24.706 -8.445 1.00 74.19 72 THR A CA 1
ATOM 524 C C . THR A 1 72 ? -6.894 -24.429 -9.919 1.00 74.19 72 THR A C 1
ATOM 526 O O . THR A 1 72 ? -5.778 -24.686 -10.385 1.00 74.19 72 THR A O 1
ATOM 529 N N . ASP A 1 73 ? -7.846 -23.864 -10.663 1.00 80.06 73 ASP A N 1
ATOM 530 C CA . ASP A 1 73 ? -7.639 -23.503 -12.068 1.00 80.06 73 ASP A CA 1
ATOM 531 C C . ASP A 1 73 ? -6.648 -22.326 -12.218 1.00 80.06 73 ASP A C 1
ATOM 533 O O . ASP A 1 73 ? -5.834 -22.311 -13.150 1.00 80.06 73 ASP A O 1
ATOM 537 N N . PHE A 1 74 ? -6.628 -21.377 -11.275 1.00 81.88 74 PHE A N 1
ATOM 538 C CA . PHE A 1 74 ? -5.624 -20.309 -11.234 1.00 81.88 74 PHE A CA 1
ATOM 539 C C . PHE A 1 74 ? -4.216 -20.868 -10.989 1.00 81.88 74 PHE A C 1
ATOM 541 O O . PHE A 1 74 ? -3.255 -20.437 -11.630 1.00 81.88 74 PHE A O 1
ATOM 548 N N . ASP A 1 75 ? -4.063 -21.833 -10.084 1.00 70.44 75 ASP A N 1
ATOM 549 C CA . ASP A 1 75 ? -2.784 -22.487 -9.802 1.00 70.44 75 ASP A CA 1
ATOM 550 C C . ASP A 1 75 ? -2.250 -23.230 -11.033 1.00 70.44 75 ASP A C 1
ATOM 552 O O . ASP A 1 75 ? -1.058 -23.129 -11.348 1.00 70.44 75 ASP A O 1
ATOM 556 N N . ARG A 1 76 ? -3.135 -23.882 -11.800 1.00 75.19 76 ARG A N 1
ATOM 557 C CA . ARG A 1 76 ? -2.789 -24.460 -13.107 1.00 75.19 76 ARG A CA 1
ATOM 558 C C . ARG A 1 76 ? -2.295 -23.379 -14.075 1.00 75.19 76 ARG A C 1
ATOM 560 O O . ARG A 1 76 ? -1.193 -23.498 -14.617 1.00 75.19 76 ARG A O 1
ATOM 567 N N . LEU A 1 77 ? -3.040 -22.281 -14.226 1.00 79.62 77 LEU A N 1
ATOM 568 C CA . LEU A 1 77 ? -2.641 -21.144 -15.066 1.00 79.62 77 LEU A CA 1
ATOM 569 C C . LEU A 1 77 ? -1.295 -20.539 -14.628 1.00 79.62 77 LEU A C 1
ATOM 571 O O . LEU A 1 77 ? -0.487 -20.117 -15.469 1.00 79.62 77 LEU A O 1
ATOM 575 N N . ARG A 1 78 ? -1.022 -20.525 -13.317 1.00 73.94 78 ARG A N 1
ATOM 576 C CA . ARG A 1 78 ? 0.236 -20.028 -12.758 1.00 73.94 78 ARG A CA 1
ATOM 577 C C . ARG A 1 78 ? 1.427 -20.831 -13.266 1.00 73.94 78 ARG A C 1
ATOM 579 O O . ARG A 1 78 ? 2.442 -20.242 -13.639 1.00 73.94 78 ARG A O 1
ATOM 586 N N . VAL A 1 79 ? 1.303 -22.154 -13.296 1.00 68.75 79 VAL A N 1
ATOM 587 C CA . VAL A 1 79 ? 2.356 -23.059 -13.775 1.00 68.75 79 VAL A CA 1
ATOM 588 C C . VAL A 1 79 ? 2.489 -23.003 -15.298 1.00 68.75 79 VAL A C 1
ATOM 590 O O . VAL A 1 79 ? 3.609 -22.937 -15.805 1.00 68.75 79 VAL A O 1
ATOM 593 N N . GLU A 1 80 ? 1.371 -22.995 -16.022 1.00 81.62 80 GLU A N 1
ATOM 594 C CA . GLU A 1 80 ? 1.347 -23.136 -17.483 1.00 81.62 80 GLU A CA 1
ATOM 595 C C . GLU A 1 80 ? 1.681 -21.853 -18.252 1.00 81.62 80 GLU A C 1
ATOM 597 O O . GLU A 1 80 ? 2.213 -21.930 -19.359 1.00 81.62 80 GLU A O 1
ATOM 602 N N . ALA A 1 81 ? 1.354 -20.674 -17.709 1.00 82.44 81 ALA A N 1
ATOM 603 C CA . ALA A 1 81 ? 1.432 -19.416 -18.458 1.00 82.44 81 ALA A CA 1
ATOM 604 C C . ALA A 1 81 ? 2.148 -18.288 -17.703 1.00 82.44 81 ALA A C 1
ATOM 606 O O . ALA A 1 81 ? 3.037 -17.649 -18.270 1.00 82.44 81 ALA A O 1
ATOM 607 N N . ILE A 1 82 ? 1.814 -18.067 -16.424 1.00 75.50 82 ILE A N 1
ATOM 608 C CA . ILE A 1 82 ? 2.403 -16.976 -15.625 1.00 75.50 82 ILE A CA 1
ATOM 609 C C . ILE A 1 82 ? 3.898 -17.230 -15.406 1.00 75.50 82 ILE A C 1
ATOM 611 O O . ILE A 1 82 ? 4.730 -16.423 -15.814 1.00 75.50 82 ILE A O 1
ATOM 615 N N . ALA A 1 83 ? 4.267 -18.362 -14.799 1.00 69.81 83 ALA A N 1
ATOM 616 C CA . ALA A 1 83 ? 5.658 -18.659 -14.468 1.00 69.81 83 ALA A CA 1
ATOM 617 C C . ALA A 1 83 ? 6.593 -18.687 -15.698 1.00 69.81 83 ALA A C 1
ATOM 619 O O . ALA A 1 83 ? 7.691 -18.138 -15.591 1.00 69.81 83 ALA A O 1
ATOM 620 N N . PRO A 1 84 ? 6.208 -19.252 -16.861 1.00 79.75 84 PRO A N 1
ATOM 621 C CA . PRO A 1 84 ? 7.003 -19.157 -18.085 1.00 79.75 84 PRO A CA 1
ATOM 622 C C . PRO A 1 84 ? 7.285 -17.719 -18.536 1.00 79.75 84 PRO A C 1
ATOM 624 O O . PRO A 1 84 ? 8.441 -17.403 -18.809 1.00 79.75 84 PRO A O 1
ATOM 627 N N . LEU A 1 85 ? 6.275 -16.839 -18.553 1.00 79.88 85 LEU A N 1
ATOM 628 C CA . LEU A 1 85 ? 6.469 -15.427 -18.904 1.00 79.88 85 LEU A CA 1
ATOM 629 C C . LEU A 1 85 ? 7.418 -14.738 -17.918 1.00 79.88 85 LEU A C 1
ATOM 631 O O . LEU A 1 85 ? 8.377 -14.092 -18.335 1.00 79.88 85 LEU A O 1
ATOM 635 N N . VAL A 1 86 ? 7.185 -14.914 -16.613 1.00 73.75 86 VAL A N 1
ATOM 636 C CA . VAL A 1 86 ? 8.031 -14.322 -15.566 1.00 73.75 86 VAL A CA 1
ATOM 637 C C . VAL A 1 86 ? 9.485 -14.780 -15.712 1.00 73.75 86 VAL A C 1
ATOM 639 O O . VAL A 1 86 ? 10.399 -13.965 -15.602 1.00 73.75 86 VAL A O 1
ATOM 642 N N . ARG A 1 87 ? 9.722 -16.070 -15.989 1.00 73.75 87 ARG A N 1
ATOM 643 C CA . ARG A 1 87 ? 11.073 -16.602 -16.226 1.00 73.75 87 ARG A CA 1
ATOM 644 C C . ARG A 1 87 ? 11.722 -15.973 -17.451 1.00 73.75 87 ARG A C 1
ATOM 646 O O . ARG A 1 87 ? 12.883 -15.606 -17.374 1.00 73.75 87 ARG A O 1
ATOM 653 N N . GLU A 1 88 ? 10.993 -15.849 -18.554 1.00 80.06 88 GLU A N 1
ATOM 654 C CA . GLU A 1 88 ? 11.528 -15.295 -19.800 1.00 80.06 88 GLU A CA 1
ATOM 655 C C . GLU A 1 88 ? 11.913 -13.818 -19.663 1.00 80.06 88 GLU A C 1
ATOM 657 O O . GLU A 1 88 ? 12.984 -13.427 -20.118 1.00 80.06 88 GLU A O 1
ATOM 662 N N . VAL A 1 89 ? 11.073 -13.018 -18.997 1.00 74.69 89 VAL A N 1
ATOM 663 C CA . VAL A 1 89 ? 11.344 -11.594 -18.736 1.00 74.69 89 VAL A CA 1
ATOM 664 C C . VAL A 1 89 ? 12.548 -11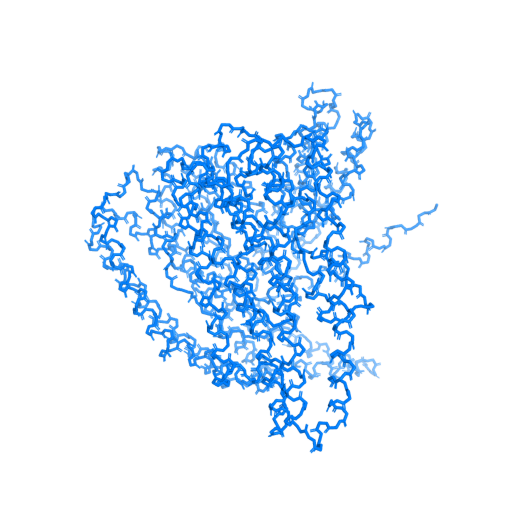.435 -17.807 1.00 74.69 89 VAL A C 1
ATOM 666 O O . VAL A 1 89 ? 13.408 -10.600 -18.059 1.00 74.69 89 VAL A O 1
ATOM 669 N N . ARG A 1 90 ? 12.644 -12.258 -16.753 1.00 74.81 90 ARG A N 1
ATOM 670 C CA . ARG A 1 90 ? 13.730 -12.178 -15.759 1.00 74.81 90 ARG A CA 1
ATOM 671 C C . ARG A 1 90 ? 15.046 -12.818 -16.196 1.00 74.81 90 ARG A C 1
ATOM 673 O O . ARG A 1 90 ? 16.059 -12.577 -15.554 1.00 74.81 90 ARG A O 1
ATOM 680 N N . ALA A 1 91 ? 15.036 -13.661 -17.226 1.00 74.00 91 ALA A N 1
ATOM 681 C CA . ALA A 1 91 ? 16.239 -14.322 -17.730 1.00 74.00 91 ALA A CA 1
ATOM 682 C C . ALA A 1 91 ? 17.115 -13.410 -18.603 1.00 74.00 91 ALA A C 1
ATOM 684 O O . ALA A 1 91 ? 18.223 -13.811 -18.940 1.00 74.00 91 ALA A O 1
ATOM 685 N N . ARG A 1 92 ? 16.619 -12.231 -18.995 1.00 72.75 92 ARG A N 1
ATOM 686 C CA . ARG A 1 92 ? 17.352 -11.268 -19.823 1.00 72.75 92 ARG A CA 1
ATOM 687 C C . ARG A 1 92 ? 17.720 -10.038 -19.018 1.00 72.75 92 ARG A C 1
ATOM 689 O O . ARG A 1 92 ? 16.881 -9.513 -18.282 1.00 72.75 92 ARG A O 1
ATOM 696 N N . GLU A 1 93 ? 18.934 -9.543 -19.213 1.00 68.62 93 GLU A N 1
ATOM 697 C CA . GLU A 1 93 ? 19.318 -8.256 -18.646 1.00 68.62 93 GLU A CA 1
ATOM 698 C C . GLU A 1 93 ? 18.614 -7.127 -19.404 1.00 68.62 93 GLU A C 1
ATOM 700 O O . GLU A 1 93 ? 18.406 -7.189 -20.613 1.00 68.62 93 GLU A O 1
ATOM 705 N N . GLU A 1 94 ? 18.196 -6.087 -18.689 1.00 65.56 94 GLU A N 1
ATOM 706 C CA . GLU A 1 94 ? 17.421 -4.976 -19.253 1.00 65.56 94 GLU A CA 1
ATOM 707 C C . GLU A 1 94 ? 18.132 -4.281 -20.426 1.00 65.56 94 GLU A C 1
ATOM 709 O O . GLU A 1 94 ? 17.513 -3.952 -21.445 1.00 65.56 94 GLU A O 1
ATOM 714 N N . SER A 1 95 ? 19.448 -4.107 -20.293 1.00 67.69 95 SER A N 1
ATOM 715 C CA . SER A 1 95 ? 20.335 -3.534 -21.307 1.00 67.69 95 SER A CA 1
ATOM 716 C C . SER A 1 95 ? 20.243 -4.257 -22.656 1.00 67.69 95 SER A C 1
ATOM 718 O O . SER A 1 95 ? 20.471 -3.639 -23.694 1.00 67.69 95 SER A O 1
ATOM 720 N N . GLU A 1 96 ? 19.855 -5.536 -22.662 1.00 71.00 96 GLU A N 1
ATOM 721 C CA . GLU A 1 96 ? 19.781 -6.373 -23.860 1.00 71.00 96 GLU A CA 1
ATOM 722 C C . GLU A 1 96 ? 18.511 -6.141 -24.686 1.00 71.00 96 GLU A C 1
ATOM 724 O O . GLU A 1 96 ? 18.475 -6.501 -25.863 1.00 71.00 96 GLU A O 1
ATOM 729 N N . TRP A 1 97 ? 17.447 -5.577 -24.101 1.00 75.69 97 TRP A N 1
ATOM 730 C CA . TRP A 1 97 ? 16.143 -5.512 -24.772 1.00 75.69 97 TRP A CA 1
ATOM 731 C C . TRP A 1 97 ? 15.415 -4.170 -24.699 1.00 75.69 97 TRP A C 1
ATOM 733 O O . TRP A 1 97 ? 14.490 -3.964 -25.485 1.00 75.69 97 TRP A O 1
ATOM 743 N N . VAL A 1 98 ? 15.818 -3.222 -23.848 1.00 74.44 98 VAL A N 1
ATOM 744 C CA . VAL A 1 98 ? 15.159 -1.899 -23.764 1.00 74.44 98 VAL A CA 1
ATOM 745 C C . VAL A 1 98 ? 15.275 -1.078 -25.058 1.00 74.44 98 VAL A C 1
ATOM 747 O O . VAL A 1 98 ? 14.394 -0.273 -25.356 1.00 74.44 98 VAL A O 1
ATOM 750 N N . GLY A 1 99 ? 16.301 -1.322 -25.881 1.00 78.62 99 GLY A N 1
ATOM 751 C CA . GLY A 1 99 ? 16.440 -0.740 -27.227 1.00 78.62 99 GLY A CA 1
ATOM 752 C C . GLY A 1 99 ? 15.811 -1.565 -28.365 1.00 78.62 99 GLY A C 1
ATOM 753 O O . GLY A 1 99 ? 15.802 -1.128 -29.526 1.00 78.62 99 GLY A O 1
ATOM 754 N N . ASP A 1 100 ? 15.279 -2.753 -28.061 1.00 85.44 100 ASP A N 1
ATOM 755 C CA . ASP A 1 100 ? 14.750 -3.698 -29.042 1.00 85.44 100 ASP A CA 1
ATOM 756 C C . ASP A 1 100 ? 13.214 -3.691 -29.067 1.00 85.44 100 ASP A C 1
ATOM 758 O O . ASP A 1 100 ? 12.522 -4.267 -28.224 1.00 85.44 100 ASP A O 1
ATOM 762 N N . LEU A 1 101 ? 12.673 -3.067 -30.115 1.00 87.12 101 LEU A N 1
ATOM 763 C CA . LEU A 1 101 ? 11.235 -2.946 -30.333 1.00 87.12 101 LEU A CA 1
ATOM 764 C C . LEU A 1 101 ? 10.563 -4.312 -30.552 1.00 87.12 101 LEU A C 1
ATOM 766 O O . LEU A 1 101 ? 9.412 -4.500 -30.154 1.00 87.12 101 LEU A O 1
ATOM 770 N N . GLU A 1 102 ? 11.263 -5.269 -31.164 1.00 88.38 102 GLU A N 1
ATOM 771 C CA . GLU A 1 102 ? 10.714 -6.600 -31.413 1.00 88.38 102 GLU A CA 1
ATOM 772 C C . GLU A 1 102 ? 10.546 -7.363 -30.097 1.00 88.38 102 GLU A C 1
ATOM 774 O O . GLU A 1 102 ? 9.475 -7.924 -29.829 1.00 88.38 102 GLU A O 1
ATOM 779 N N . THR A 1 103 ? 11.569 -7.327 -29.237 1.00 86.94 103 THR A N 1
ATOM 780 C CA . THR A 1 103 ? 11.510 -7.952 -27.913 1.00 86.94 103 THR A CA 1
ATOM 781 C C . THR A 1 103 ? 10.478 -7.284 -27.009 1.00 86.94 103 THR A C 1
ATOM 783 O O . THR A 1 103 ? 9.649 -7.998 -26.439 1.00 86.94 103 THR A O 1
ATOM 786 N N . LEU A 1 104 ? 10.437 -5.950 -26.943 1.00 86.25 104 LEU A N 1
ATOM 787 C CA . LEU A 1 104 ? 9.408 -5.222 -26.191 1.00 86.25 104 LEU A CA 1
ATOM 788 C C . LEU A 1 104 ? 7.992 -5.569 -26.673 1.00 86.25 104 LEU A C 1
ATOM 790 O O . LEU A 1 104 ? 7.108 -5.874 -25.870 1.00 86.25 104 LEU A O 1
ATOM 794 N N . GLY A 1 105 ? 7.779 -5.592 -27.992 1.00 86.56 105 GLY A N 1
ATOM 795 C CA . GLY A 1 105 ? 6.497 -5.973 -28.582 1.00 86.56 105 GLY A CA 1
ATOM 796 C C . GLY A 1 105 ? 6.111 -7.421 -28.266 1.00 86.56 105 GLY A C 1
ATOM 797 O O . GLY A 1 105 ? 4.946 -7.711 -27.993 1.00 86.56 105 GLY A O 1
ATOM 798 N N . ARG A 1 106 ? 7.077 -8.345 -28.260 1.00 89.12 106 ARG A N 1
ATOM 799 C CA . ARG A 1 106 ? 6.863 -9.747 -27.874 1.00 89.12 106 ARG A CA 1
ATOM 800 C C . ARG A 1 106 ? 6.470 -9.883 -26.403 1.00 89.12 106 ARG A C 1
ATOM 802 O O . ARG A 1 106 ? 5.515 -10.608 -26.126 1.00 89.12 106 ARG A O 1
ATOM 809 N N . PHE A 1 107 ? 7.156 -9.206 -25.481 1.00 88.69 107 PHE A N 1
ATOM 810 C CA . PHE A 1 107 ? 6.808 -9.241 -24.057 1.00 88.69 107 PHE A CA 1
ATOM 811 C C . PHE A 1 107 ? 5.432 -8.641 -23.789 1.00 88.69 107 PHE A C 1
ATOM 813 O O . PHE A 1 107 ? 4.624 -9.277 -23.117 1.00 88.69 107 PHE A O 1
ATOM 820 N N . SER A 1 108 ? 5.113 -7.499 -24.402 1.00 87.81 108 SER A N 1
ATOM 821 C CA . SER A 1 108 ? 3.780 -6.895 -24.318 1.00 87.81 108 SER A CA 1
ATOM 822 C C . SER A 1 108 ? 2.679 -7.852 -24.808 1.00 87.81 108 SER A C 1
ATOM 824 O O . SER A 1 108 ? 1.689 -8.065 -24.107 1.00 87.81 108 SER A O 1
ATOM 826 N N . ARG A 1 109 ? 2.875 -8.525 -25.954 1.00 89.81 109 ARG A N 1
ATOM 827 C CA . ARG A 1 109 ? 1.917 -9.526 -26.465 1.00 89.81 109 ARG A CA 1
ATOM 828 C C . ARG A 1 109 ? 1.759 -10.723 -25.528 1.00 89.81 109 ARG A C 1
ATOM 830 O O . ARG A 1 109 ? 0.635 -11.138 -25.267 1.00 89.81 109 ARG A O 1
ATOM 837 N N . LYS A 1 110 ? 2.859 -11.284 -25.015 1.00 90.50 110 LYS A N 1
ATOM 838 C CA . LYS A 1 110 ? 2.797 -12.420 -24.079 1.00 90.50 110 LYS A CA 1
ATOM 839 C C . LYS A 1 110 ? 2.110 -12.033 -22.770 1.00 90.50 110 LYS A C 1
ATOM 841 O O . LYS A 1 110 ? 1.270 -12.790 -22.294 1.00 90.50 110 LYS A O 1
ATOM 846 N N . HIS A 1 111 ? 2.405 -10.848 -22.239 1.00 89.88 111 HIS A N 1
ATOM 847 C CA . HIS A 1 111 ? 1.717 -10.294 -21.077 1.00 89.88 111 HIS A CA 1
ATOM 848 C C . HIS A 1 111 ? 0.207 -10.195 -21.324 1.00 89.88 111 HIS A C 1
ATOM 850 O O . HIS A 1 111 ? -0.574 -10.711 -20.529 1.00 89.88 111 HIS A O 1
ATOM 856 N N . ALA A 1 112 ? -0.209 -9.617 -22.455 1.00 89.75 112 ALA A N 1
ATOM 857 C CA . ALA A 1 112 ? -1.621 -9.505 -22.817 1.00 89.75 112 ALA A CA 1
ATOM 858 C C . ALA A 1 112 ? -2.316 -10.875 -22.934 1.00 89.75 112 ALA A C 1
ATOM 860 O O . ALA A 1 112 ? -3.448 -11.029 -22.482 1.00 89.75 112 ALA A O 1
ATOM 861 N N . VAL A 1 113 ? -1.635 -11.892 -23.479 1.00 92.62 113 VAL A N 1
ATOM 862 C CA . VAL A 1 113 ? -2.164 -13.267 -23.548 1.00 92.62 113 VAL A CA 1
ATOM 863 C C . VAL A 1 113 ? -2.371 -13.859 -22.153 1.00 92.62 113 VAL A C 1
ATOM 865 O O . VAL A 1 113 ? -3.428 -14.430 -21.886 1.00 92.62 113 VAL A O 1
ATOM 868 N N . VAL A 1 114 ? -1.389 -13.730 -21.255 1.00 91.12 114 VAL A N 1
ATOM 869 C CA . VAL A 1 114 ? -1.511 -14.234 -19.877 1.00 91.12 114 VAL A CA 1
ATOM 870 C C . VAL A 1 114 ? -2.629 -13.503 -19.135 1.00 91.12 114 VAL A C 1
ATOM 872 O O . VAL A 1 114 ? -3.469 -14.147 -18.511 1.00 91.12 114 VAL A O 1
ATOM 875 N N . LEU A 1 115 ? -2.696 -12.178 -19.265 1.00 90.81 115 LEU A N 1
ATOM 876 C CA . LEU A 1 115 ? -3.744 -11.366 -18.656 1.00 90.81 115 LEU A CA 1
ATOM 877 C C . LEU A 1 115 ? -5.140 -11.733 -19.181 1.00 90.81 115 LEU A C 1
ATOM 879 O O . LEU A 1 115 ? -6.077 -11.837 -18.395 1.00 90.81 115 LEU A O 1
ATOM 883 N N . GLY A 1 116 ? -5.273 -11.993 -20.484 1.00 92.62 116 GLY A N 1
ATOM 884 C CA . GLY A 1 116 ? -6.520 -12.459 -21.090 1.00 92.62 116 GLY A CA 1
ATOM 885 C C . GLY A 1 116 ? -6.981 -13.809 -20.535 1.00 92.62 116 GLY A C 1
ATOM 886 O O . GLY A 1 116 ? -8.171 -13.996 -20.299 1.00 92.62 116 GLY A O 1
ATOM 887 N N . ARG A 1 117 ? -6.050 -14.729 -20.247 1.00 94.88 117 ARG A N 1
ATOM 888 C CA . ARG A 1 117 ? -6.373 -16.006 -19.586 1.00 94.88 117 ARG A CA 1
ATOM 889 C C . ARG A 1 117 ? -6.816 -15.818 -18.136 1.00 94.88 117 ARG A C 1
ATOM 891 O O . ARG A 1 117 ? -7.760 -16.477 -17.718 1.00 94.88 117 ARG A O 1
ATOM 898 N N . ILE A 1 118 ? -6.171 -14.915 -17.392 1.00 92.19 118 ILE A N 1
ATOM 899 C CA . ILE A 1 118 ? -6.601 -14.563 -16.028 1.00 92.19 118 ILE A CA 1
ATOM 900 C C . ILE A 1 118 ? -8.012 -13.968 -16.068 1.00 92.19 118 ILE A C 1
ATOM 902 O O . 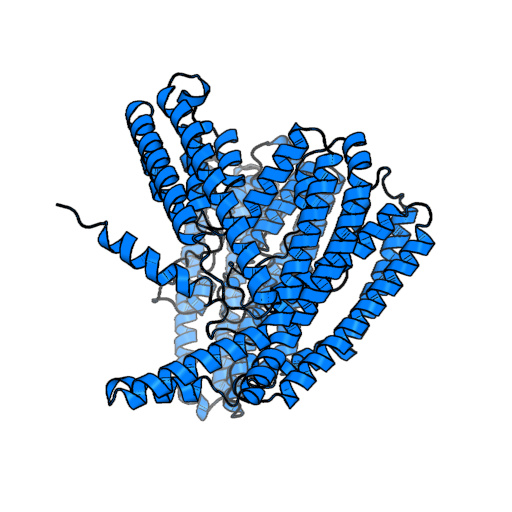ILE A 1 118 ? -8.871 -14.383 -15.301 1.00 92.19 118 ILE A O 1
ATOM 906 N N . LYS A 1 119 ? -8.278 -13.049 -17.004 1.00 93.00 119 LYS A N 1
ATOM 907 C CA . LYS A 1 119 ? -9.603 -12.449 -17.187 1.00 93.00 119 LYS A CA 1
ATOM 908 C C . LYS A 1 119 ? -10.669 -13.490 -17.518 1.00 93.00 119 LYS A C 1
ATOM 910 O O . LYS A 1 119 ? -11.702 -13.487 -16.873 1.00 93.00 119 LYS A O 1
ATOM 915 N N . ALA A 1 120 ? -10.394 -14.422 -18.429 1.00 94.38 120 ALA A N 1
ATOM 916 C CA . ALA A 1 120 ? -11.333 -15.498 -18.748 1.00 94.38 120 ALA A CA 1
ATOM 917 C C . ALA A 1 120 ? -11.664 -16.385 -17.531 1.00 94.38 120 ALA A C 1
ATOM 919 O O . ALA A 1 120 ? -12.799 -16.833 -17.387 1.00 94.38 120 ALA A O 1
ATOM 920 N N . LEU A 1 121 ? -10.686 -16.623 -16.651 1.00 94.75 121 LEU A N 1
ATOM 921 C CA . LEU A 1 121 ? -10.900 -17.344 -15.397 1.00 94.75 121 LEU A CA 1
ATOM 922 C C . LEU A 1 121 ? -11.778 -16.540 -14.421 1.00 94.75 121 LEU A C 1
ATOM 924 O O . LEU A 1 121 ? -12.721 -17.087 -13.855 1.00 94.75 121 LEU A O 1
ATOM 928 N N . ASP A 1 122 ? -11.477 -15.250 -14.248 1.00 93.25 122 ASP A N 1
ATOM 929 C CA . ASP A 1 122 ? -12.257 -14.333 -13.408 1.00 93.25 122 ASP A CA 1
ATOM 930 C C . ASP A 1 122 ? -13.716 -14.223 -13.908 1.00 93.25 122 ASP A C 1
ATOM 932 O O . ASP A 1 122 ? -14.654 -14.263 -13.111 1.00 93.25 122 ASP A O 1
ATOM 936 N N . ASP A 1 123 ? -13.910 -14.119 -15.227 1.00 93.19 123 ASP A N 1
ATOM 937 C CA . ASP A 1 123 ? -15.223 -14.003 -15.871 1.00 93.19 123 ASP A CA 1
ATOM 938 C C . ASP A 1 123 ? -16.039 -15.295 -15.700 1.00 93.19 123 ASP A C 1
ATOM 940 O O . ASP A 1 123 ? -17.236 -15.231 -15.426 1.00 93.19 123 ASP A O 1
ATOM 944 N N . ARG A 1 124 ? -15.395 -16.470 -15.798 1.00 95.00 124 ARG A N 1
ATOM 945 C CA . ARG A 1 124 ? -16.041 -17.765 -15.530 1.00 95.00 124 ARG A CA 1
ATOM 946 C C . ARG A 1 124 ? -16.501 -17.869 -14.078 1.00 95.00 124 ARG A C 1
ATOM 948 O O . ARG A 1 124 ? -17.662 -18.170 -13.846 1.00 95.00 124 ARG A O 1
ATOM 955 N N . PHE A 1 125 ? -15.628 -17.553 -13.122 1.00 94.31 125 PHE A N 1
ATOM 956 C CA . PHE A 1 125 ? -16.000 -17.546 -11.704 1.00 94.31 125 PHE A CA 1
ATOM 957 C C . PHE A 1 125 ? -17.157 -16.579 -11.427 1.00 94.31 125 PHE A C 1
ATOM 959 O O . PHE A 1 125 ? -18.106 -16.920 -10.730 1.00 94.31 125 PHE A O 1
ATOM 966 N N . THR A 1 126 ? -17.119 -15.385 -12.020 1.00 92.62 126 THR A N 1
ATOM 967 C CA . THR A 1 126 ? -18.202 -14.401 -11.886 1.00 92.62 126 THR A CA 1
ATOM 968 C C . THR A 1 126 ? -19.515 -14.915 -12.484 1.00 92.62 126 THR A C 1
ATOM 970 O O . THR A 1 126 ? -20.575 -14.653 -11.922 1.00 92.62 126 THR A O 1
ATOM 973 N N . ALA A 1 127 ? -19.468 -15.652 -13.597 1.00 93.38 127 ALA A N 1
ATOM 974 C CA . ALA A 1 127 ? -20.648 -16.274 -14.193 1.00 93.38 127 ALA A CA 1
ATOM 975 C C . ALA A 1 127 ? -21.238 -17.367 -13.287 1.00 93.38 127 ALA A C 1
ATOM 977 O O . ALA A 1 127 ? -22.446 -17.356 -13.056 1.00 93.38 127 ALA A O 1
ATOM 978 N N . ASP A 1 128 ? -20.393 -18.229 -12.714 1.00 93.56 128 ASP A N 1
ATOM 979 C CA . ASP A 1 128 ? -20.812 -19.270 -11.765 1.00 93.56 128 ASP A CA 1
ATOM 980 C C . ASP A 1 128 ? -21.469 -18.635 -10.518 1.00 93.56 128 ASP A C 1
ATOM 982 O O . ASP A 1 128 ? -22.555 -19.034 -10.092 1.00 93.56 128 ASP A O 1
ATOM 986 N N . VAL A 1 129 ? -20.872 -17.559 -9.985 1.00 92.06 129 VAL A N 1
ATOM 987 C CA . VAL A 1 129 ? -21.449 -16.770 -8.883 1.00 92.06 129 VAL A CA 1
ATOM 988 C C . VAL A 1 129 ? -22.769 -16.115 -9.302 1.00 92.06 129 VAL A C 1
ATOM 990 O O . VAL A 1 129 ? -23.732 -16.147 -8.546 1.00 92.06 129 VAL A O 1
ATOM 993 N N . SER A 1 130 ? -22.863 -15.554 -10.507 1.00 92.81 130 SER A N 1
ATOM 994 C CA . SER A 1 130 ? -24.098 -14.952 -11.028 1.00 92.81 130 SER A CA 1
ATOM 995 C C . SER A 1 130 ? -25.252 -15.956 -11.107 1.00 92.81 130 SER A C 1
ATOM 997 O O . SER A 1 130 ? -26.395 -15.606 -10.815 1.00 92.81 130 SER A O 1
ATOM 999 N N . GLU A 1 131 ? -24.965 -17.200 -11.492 1.00 92.50 131 GLU A N 1
ATOM 1000 C CA . GLU A 1 131 ? -25.948 -18.284 -11.551 1.00 92.50 131 GLU A CA 1
ATOM 1001 C C . GLU A 1 131 ? -26.406 -18.709 -10.146 1.00 92.50 131 GLU A C 1
ATOM 1003 O O . GLU A 1 131 ? -27.608 -18.745 -9.862 1.00 92.50 131 GLU A O 1
ATOM 1008 N N . ALA A 1 132 ? -25.457 -18.949 -9.235 1.00 90.19 132 ALA A N 1
ATOM 1009 C CA . ALA A 1 132 ? -25.749 -19.363 -7.863 1.00 90.19 132 ALA A CA 1
ATOM 1010 C C . ALA A 1 132 ? -26.453 -18.265 -7.040 1.00 90.19 132 ALA A C 1
ATOM 1012 O O . ALA A 1 132 ? -27.314 -18.564 -6.214 1.00 90.19 132 ALA A O 1
ATOM 1013 N N . PHE A 1 133 ? -26.137 -16.994 -7.301 1.00 91.75 133 PHE A N 1
ATOM 1014 C CA . PHE A 1 133 ? -26.605 -15.824 -6.553 1.00 91.75 133 PHE A CA 1
ATOM 1015 C C . PHE A 1 133 ? -27.532 -14.918 -7.379 1.00 91.75 133 PHE A C 1
ATOM 1017 O O . PHE A 1 133 ? -27.510 -13.695 -7.240 1.00 91.75 133 PHE A O 1
ATOM 1024 N N . HIS A 1 134 ? -28.380 -15.496 -8.233 1.00 85.06 134 HIS A N 1
ATOM 1025 C CA . HIS A 1 134 ? -29.263 -14.755 -9.150 1.00 85.06 134 HIS A CA 1
ATOM 1026 C C . HIS A 1 134 ? -30.210 -13.742 -8.470 1.00 85.06 134 HIS A C 1
ATOM 1028 O O . HIS A 1 134 ? -30.653 -12.785 -9.106 1.00 85.06 134 HIS A O 1
ATOM 1034 N N . THR A 1 135 ? -30.519 -13.914 -7.180 1.00 86.31 135 THR A N 1
ATOM 1035 C CA . THR A 1 135 ? -31.312 -12.963 -6.378 1.00 86.31 135 THR A CA 1
ATOM 1036 C C . THR A 1 135 ? -30.489 -11.806 -5.798 1.00 86.31 135 THR A C 1
ATOM 1038 O O . THR A 1 135 ? -31.071 -10.838 -5.311 1.00 86.31 135 THR A O 1
ATOM 1041 N N . ARG A 1 136 ? -29.152 -11.864 -5.873 1.00 87.06 136 ARG A N 1
ATOM 1042 C CA . ARG A 1 136 ? -28.205 -10.891 -5.302 1.00 87.06 136 ARG A CA 1
ATOM 1043 C C . ARG A 1 136 ? -27.370 -10.197 -6.381 1.00 87.06 136 ARG A C 1
ATOM 1045 O O . ARG A 1 136 ? -26.142 -10.196 -6.348 1.00 87.06 136 ARG A O 1
ATOM 1052 N N . ALA A 1 137 ? -28.038 -9.567 -7.345 1.00 85.25 137 ALA A N 1
ATOM 1053 C CA . ALA A 1 137 ? -27.375 -8.911 -8.478 1.00 85.25 137 ALA A CA 1
ATOM 1054 C C . ALA A 1 137 ? -26.304 -7.875 -8.064 1.00 85.25 137 ALA A C 1
ATOM 1056 O O . ALA A 1 137 ? -25.260 -7.784 -8.709 1.00 85.25 137 ALA A O 1
ATOM 1057 N N . SER A 1 138 ? -26.522 -7.133 -6.971 1.00 84.19 138 SER A N 1
ATOM 1058 C CA . SER A 1 138 ? -25.551 -6.155 -6.455 1.00 84.19 138 SER A CA 1
ATOM 1059 C C . SER A 1 138 ? -24.268 -6.812 -5.936 1.00 84.19 138 SER A C 1
ATOM 1061 O O . SER A 1 138 ? -23.178 -6.308 -6.195 1.00 84.19 138 SER A O 1
ATOM 1063 N N . PHE A 1 139 ? -24.372 -7.959 -5.256 1.00 87.94 139 PHE A N 1
ATOM 1064 C CA . PHE A 1 139 ? -23.213 -8.742 -4.820 1.00 87.94 139 PHE A CA 1
ATOM 1065 C C . PHE A 1 139 ? -22.367 -9.198 -6.014 1.00 87.94 139 PHE A C 1
ATOM 1067 O O . PHE A 1 139 ? -21.154 -8.987 -6.030 1.00 87.94 139 PHE A O 1
ATOM 1074 N N . VAL A 1 140 ? -23.013 -9.751 -7.044 1.00 88.12 140 VAL A N 1
ATOM 1075 C CA . VAL A 1 140 ? -22.348 -10.214 -8.273 1.00 88.12 140 VAL A CA 1
ATOM 1076 C C . VAL A 1 140 ? -21.626 -9.057 -8.976 1.00 88.12 140 VAL A C 1
ATOM 1078 O O . VAL A 1 140 ? -20.454 -9.187 -9.333 1.00 88.12 140 VAL A O 1
ATOM 1081 N N . ASP A 1 141 ? -22.286 -7.901 -9.127 1.00 86.19 141 ASP A N 1
ATOM 1082 C CA . ASP A 1 141 ? -21.685 -6.707 -9.742 1.00 86.19 141 ASP A CA 1
ATOM 1083 C C . ASP A 1 141 ? -20.483 -6.183 -8.939 1.00 86.19 141 ASP A C 1
ATOM 1085 O O . ASP A 1 141 ? -19.463 -5.806 -9.529 1.00 86.19 141 ASP A O 1
ATOM 1089 N N . ARG A 1 142 ? -20.555 -6.218 -7.598 1.00 87.25 142 ARG A N 1
ATOM 1090 C CA . ARG A 1 142 ? -19.429 -5.854 -6.725 1.00 87.25 142 ARG A CA 1
ATOM 1091 C C . ARG A 1 142 ? -18.243 -6.791 -6.913 1.00 87.25 142 ARG A C 1
ATOM 1093 O O . ARG A 1 142 ? -17.136 -6.294 -7.117 1.00 87.25 142 ARG A O 1
ATOM 1100 N N . VAL A 1 143 ? -18.453 -8.109 -6.903 1.00 86.50 143 VAL A N 1
ATOM 1101 C CA . VAL A 1 143 ? -17.382 -9.099 -7.131 1.00 86.50 143 VAL A CA 1
ATOM 1102 C C . VAL A 1 143 ? -16.713 -8.863 -8.490 1.00 86.50 143 VAL A C 1
ATOM 1104 O O . VAL A 1 143 ? -15.488 -8.727 -8.565 1.00 86.50 143 VAL A O 1
ATOM 1107 N N . ALA A 1 144 ? -17.514 -8.722 -9.549 1.00 86.25 144 ALA A N 1
ATOM 1108 C CA . ALA A 1 144 ? -17.033 -8.520 -10.913 1.00 86.25 144 ALA A CA 1
ATOM 1109 C C . ALA A 1 144 ? -16.232 -7.214 -11.066 1.00 86.25 144 ALA A C 1
ATOM 1111 O O . ALA A 1 144 ? -15.080 -7.201 -11.518 1.00 86.25 144 ALA A O 1
ATOM 1112 N N . SER A 1 145 ? -16.836 -6.093 -10.670 1.00 82.06 145 SER A N 1
ATOM 1113 C CA . SER A 1 145 ? -16.269 -4.766 -10.899 1.00 82.06 145 SER A CA 1
ATOM 1114 C C . SER A 1 145 ? -15.059 -4.502 -10.001 1.00 82.06 145 SER A C 1
ATOM 1116 O O . SER A 1 145 ? -14.058 -3.946 -10.465 1.00 82.06 145 SER A O 1
ATOM 1118 N N . ARG A 1 146 ? -15.086 -4.969 -8.742 1.00 83.31 146 ARG A N 1
ATOM 1119 C CA . ARG A 1 146 ? -13.946 -4.848 -7.820 1.00 83.31 146 ARG A CA 1
ATOM 1120 C C . ARG A 1 146 ? -12.736 -5.616 -8.329 1.00 83.31 146 ARG A C 1
ATOM 1122 O O . ARG A 1 146 ? -11.621 -5.092 -8.290 1.00 83.31 146 ARG A O 1
ATOM 1129 N N . ARG A 1 147 ? -12.951 -6.815 -8.876 1.00 86.44 147 ARG A N 1
ATOM 1130 C CA . ARG A 1 147 ? -11.874 -7.595 -9.485 1.00 86.44 147 ARG A CA 1
ATOM 1131 C C . ARG A 1 147 ? -11.256 -6.879 -10.688 1.00 86.44 147 ARG A C 1
ATOM 1133 O O . ARG A 1 147 ? -10.032 -6.863 -10.826 1.00 86.44 147 ARG A O 1
ATOM 1140 N N . GLY A 1 148 ? -12.066 -6.238 -11.531 1.00 85.56 148 GLY A N 1
ATOM 1141 C CA . GLY A 1 148 ? -11.562 -5.424 -12.643 1.00 85.56 148 GLY A CA 1
ATOM 1142 C C . GLY A 1 148 ? -10.621 -4.296 -12.191 1.00 85.56 148 GLY A C 1
ATOM 1143 O O . GLY A 1 148 ? -9.566 -4.080 -12.803 1.00 85.56 148 GLY A O 1
ATOM 1144 N N . ILE A 1 149 ? -10.973 -3.623 -11.091 1.00 84.50 149 ILE A N 1
ATOM 1145 C CA . ILE A 1 149 ? -10.180 -2.549 -10.476 1.00 84.50 149 ILE A CA 1
ATOM 1146 C C . ILE A 1 149 ? -8.889 -3.101 -9.855 1.00 84.50 149 ILE A C 1
ATOM 1148 O O . ILE A 1 149 ? -7.810 -2.620 -10.205 1.00 84.50 149 ILE A O 1
ATOM 1152 N N . ASP A 1 150 ? -8.971 -4.115 -8.983 1.00 81.44 150 ASP A N 1
ATOM 1153 C CA . ASP A 1 150 ? -7.801 -4.701 -8.303 1.00 81.44 150 ASP A CA 1
ATOM 1154 C C . ASP A 1 150 ? -6.776 -5.222 -9.313 1.00 81.44 150 ASP A C 1
ATOM 1156 O O . ASP A 1 150 ? -5.606 -4.841 -9.262 1.00 81.44 150 ASP A O 1
ATOM 1160 N N . ARG A 1 151 ? -7.222 -5.997 -10.308 1.00 84.25 151 ARG A N 1
ATOM 1161 C CA . ARG A 1 151 ? -6.352 -6.521 -11.365 1.00 84.25 151 ARG A CA 1
ATOM 1162 C C . ARG A 1 151 ? -5.521 -5.419 -12.020 1.00 84.25 151 ARG A C 1
ATOM 1164 O O . ARG A 1 151 ? -4.308 -5.557 -12.172 1.00 84.25 151 ARG A O 1
ATOM 1171 N N . SER A 1 152 ? -6.177 -4.326 -12.392 1.00 85.31 152 SER A N 1
ATOM 1172 C CA . SER A 1 152 ? -5.539 -3.189 -13.054 1.00 85.31 152 SER A CA 1
ATOM 1173 C C . SER A 1 152 ? -4.614 -2.429 -12.102 1.00 85.31 152 SER A C 1
ATOM 1175 O O . SER A 1 152 ? -3.486 -2.098 -12.467 1.00 85.31 152 SER A O 1
ATOM 1177 N N . ALA A 1 153 ? -5.050 -2.209 -10.859 1.00 76.44 153 ALA A N 1
ATOM 1178 C CA . ALA A 1 153 ? -4.256 -1.552 -9.828 1.00 76.44 153 ALA A CA 1
ATOM 1179 C C . ALA A 1 153 ? -2.966 -2.326 -9.516 1.00 76.44 153 ALA A C 1
ATOM 1181 O O . ALA A 1 153 ? -1.909 -1.712 -9.400 1.00 76.44 153 ALA A O 1
ATOM 1182 N N . ARG A 1 154 ? -3.019 -3.663 -9.451 1.00 73.19 154 ARG A N 1
ATOM 1183 C CA . ARG A 1 154 ? -1.846 -4.525 -9.224 1.00 73.19 154 ARG A CA 1
ATOM 1184 C C . ARG A 1 154 ? -0.839 -4.465 -10.363 1.00 73.19 154 ARG A C 1
ATOM 1186 O O . ARG A 1 154 ? 0.358 -4.464 -10.096 1.00 73.19 154 ARG A O 1
ATOM 1193 N N . ILE A 1 155 ? -1.299 -4.370 -11.609 1.00 74.94 155 ILE A N 1
ATOM 1194 C CA . ILE A 1 155 ? -0.414 -4.176 -12.766 1.00 74.94 155 ILE A CA 1
ATOM 1195 C C . ILE A 1 155 ? 0.262 -2.805 -12.680 1.00 74.94 155 ILE A C 1
ATOM 1197 O O . ILE A 1 155 ? 1.482 -2.719 -12.777 1.00 74.94 155 ILE A O 1
ATOM 1201 N N . ILE A 1 156 ? -0.510 -1.742 -12.430 1.00 71.94 156 ILE A N 1
ATOM 1202 C CA . ILE A 1 156 ? 0.015 -0.373 -12.305 1.00 71.94 156 ILE A CA 1
ATOM 1203 C C . ILE A 1 156 ? 1.040 -0.283 -11.163 1.00 71.94 156 ILE A C 1
ATOM 1205 O O . ILE A 1 156 ? 2.120 0.268 -11.353 1.00 71.94 156 ILE A O 1
ATOM 1209 N N . GLN A 1 157 ? 0.736 -0.872 -10.002 1.00 67.19 157 GLN A N 1
ATOM 1210 C CA . GLN A 1 157 ? 1.649 -0.940 -8.857 1.00 67.19 157 GLN A CA 1
ATOM 1211 C C . GLN A 1 157 ? 2.886 -1.796 -9.155 1.00 67.19 157 GLN A C 1
ATOM 1213 O O . GLN A 1 157 ? 4.000 -1.398 -8.837 1.00 67.19 157 GLN A O 1
ATOM 1218 N N . GLY A 1 158 ? 2.725 -2.964 -9.775 1.00 57.44 158 GLY A N 1
ATOM 1219 C CA . GLY A 1 158 ? 3.846 -3.855 -10.071 1.00 57.44 158 GLY A CA 1
ATOM 1220 C C . GLY A 1 158 ? 4.798 -3.306 -11.138 1.00 57.44 158 GLY A C 1
ATOM 1221 O O . GLY A 1 158 ? 5.990 -3.603 -11.090 1.00 57.44 158 GLY A O 1
ATOM 1222 N N . LEU A 1 159 ? 4.284 -2.491 -12.066 1.00 62.72 159 LEU A N 1
ATOM 1223 C CA . LEU A 1 159 ? 5.065 -1.748 -13.062 1.00 62.72 159 LEU A CA 1
ATOM 1224 C C . LEU A 1 159 ? 5.708 -0.480 -12.497 1.00 62.72 159 LEU A C 1
ATOM 1226 O O . LEU A 1 159 ? 6.592 0.082 -13.136 1.00 62.72 159 LEU A O 1
ATOM 1230 N N . SER A 1 160 ? 5.265 -0.027 -11.324 1.00 55.59 160 SER A N 1
ATOM 1231 C CA . SER A 1 160 ? 5.877 1.093 -10.626 1.00 55.59 160 SER A CA 1
ATOM 1232 C C . SER A 1 160 ? 7.096 0.662 -9.815 1.00 55.59 160 SER A C 1
ATOM 1234 O O . SER A 1 160 ? 7.149 -0.439 -9.268 1.00 55.59 160 SER A O 1
ATOM 1236 N N . ASN A 1 161 ? 8.084 1.547 -9.715 1.00 46.75 161 ASN A N 1
ATOM 1237 C CA . ASN A 1 161 ? 9.434 1.228 -9.241 1.00 46.75 161 ASN A CA 1
ATOM 1238 C C . ASN A 1 161 ? 9.546 1.062 -7.719 1.00 46.75 161 ASN A C 1
ATOM 1240 O O . ASN A 1 161 ? 10.646 1.091 -7.179 1.00 46.75 161 ASN A O 1
ATOM 1244 N N . GLY A 1 162 ? 8.427 0.905 -7.011 1.00 40.81 162 GLY A N 1
ATOM 1245 C CA . GLY A 1 162 ? 8.415 0.847 -5.551 1.00 40.81 162 GLY A CA 1
ATOM 1246 C C . GLY A 1 162 ? 8.771 2.169 -4.866 1.00 40.81 162 GLY A C 1
ATOM 1247 O O . GLY A 1 162 ? 8.718 2.221 -3.645 1.00 40.81 162 GLY A O 1
ATOM 1248 N N . ASP A 1 163 ? 9.070 3.240 -5.610 1.00 40.78 163 ASP A N 1
ATOM 1249 C CA . ASP A 1 163 ? 9.064 4.586 -5.049 1.00 40.78 163 ASP A CA 1
ATOM 1250 C C . ASP A 1 163 ? 7.630 4.900 -4.605 1.00 40.78 163 ASP A C 1
ATOM 1252 O O . ASP A 1 163 ? 6.699 4.939 -5.416 1.00 40.78 163 ASP A O 1
ATOM 1256 N N . ASP A 1 164 ? 7.453 5.160 -3.309 1.00 37.78 164 ASP A N 1
ATOM 1257 C CA . ASP A 1 164 ? 6.181 5.444 -2.616 1.00 37.78 164 ASP A CA 1
ATOM 1258 C C . ASP A 1 164 ? 5.386 6.650 -3.177 1.00 37.78 164 ASP A C 1
ATOM 1260 O O . ASP A 1 164 ? 4.369 7.070 -2.623 1.00 37.78 164 ASP A O 1
ATOM 1264 N N . ARG A 1 165 ? 5.837 7.233 -4.291 1.00 38.88 165 ARG A N 1
ATOM 1265 C CA . ARG A 1 165 ? 5.262 8.396 -4.975 1.00 38.88 165 ARG A CA 1
ATOM 1266 C C . ARG A 1 165 ? 4.526 8.058 -6.270 1.00 38.88 165 ARG A C 1
ATOM 1268 O O . ARG A 1 165 ? 3.983 8.967 -6.898 1.00 38.88 165 ARG A O 1
ATOM 1275 N N . THR A 1 166 ? 4.499 6.796 -6.701 1.00 38.34 166 THR A N 1
ATOM 1276 C CA . THR A 1 166 ? 3.774 6.434 -7.929 1.00 38.34 166 THR A CA 1
ATOM 1277 C C . THR A 1 166 ? 2.253 6.522 -7.737 1.00 38.34 166 THR A C 1
ATOM 1279 O O . THR A 1 166 ? 1.761 6.180 -6.659 1.00 38.34 166 THR A O 1
ATOM 1282 N N . PRO A 1 167 ? 1.477 6.965 -8.751 1.00 44.81 167 PRO A N 1
ATOM 1283 C CA . PRO A 1 167 ? 0.037 7.131 -8.611 1.00 44.81 167 PRO A CA 1
ATOM 1284 C C . PRO A 1 167 ? -0.613 5.782 -8.310 1.00 44.81 167 PRO A C 1
ATOM 1286 O O . PRO A 1 167 ? -0.693 4.903 -9.169 1.00 44.81 167 PRO A O 1
ATOM 1289 N N . THR A 1 168 ? -1.102 5.617 -7.084 1.00 56.25 168 THR A N 1
ATOM 1290 C CA . THR A 1 168 ? -2.131 4.616 -6.830 1.00 56.25 168 THR A CA 1
ATOM 1291 C C . THR A 1 168 ? -3.371 5.044 -7.606 1.00 56.25 168 THR A C 1
ATOM 1293 O O . THR A 1 168 ? -3.696 6.232 -7.666 1.00 56.25 168 THR A O 1
ATOM 1296 N N . LEU A 1 169 ? -4.040 4.088 -8.254 1.00 72.38 169 LEU A N 1
ATOM 1297 C CA . LEU A 1 169 ? -5.348 4.339 -8.845 1.00 72.38 169 LEU A CA 1
ATOM 1298 C C . LEU A 1 169 ? -6.240 4.940 -7.748 1.00 72.38 169 LEU A C 1
ATOM 1300 O O . LEU A 1 169 ? -6.457 4.306 -6.713 1.00 72.38 169 LEU A O 1
ATOM 1304 N N . LEU A 1 170 ? -6.697 6.179 -7.942 1.00 77.31 170 LEU A N 1
ATOM 1305 C CA . LEU A 1 170 ? -7.609 6.808 -6.998 1.00 77.31 170 LEU A CA 1
ATOM 1306 C C . LEU A 1 170 ? -8.961 6.111 -7.119 1.00 77.31 170 LEU A C 1
ATOM 1308 O O . LEU A 1 170 ? -9.629 6.226 -8.143 1.00 77.31 170 LEU A O 1
ATOM 1312 N N . ASP A 1 171 ? -9.313 5.390 -6.067 1.00 84.12 171 ASP A N 1
ATOM 1313 C CA . ASP A 1 171 ? -10.550 4.638 -5.921 1.00 84.12 171 ASP A CA 1
ATOM 1314 C C . ASP A 1 171 ? -11.346 5.217 -4.750 1.00 84.12 171 ASP A C 1
ATOM 1316 O O . ASP A 1 171 ? -10.846 5.221 -3.624 1.00 84.12 171 ASP A O 1
ATOM 1320 N N . LEU A 1 172 ? -12.544 5.729 -5.023 1.00 85.69 172 LEU A N 1
ATOM 1321 C CA . LEU A 1 172 ? -13.410 6.440 -4.081 1.00 85.69 172 LEU A CA 1
ATOM 1322 C C . LEU A 1 172 ? -14.234 5.504 -3.188 1.00 85.69 172 LEU A C 1
ATOM 1324 O O . LEU A 1 172 ? -14.753 5.950 -2.169 1.00 85.69 172 LEU A O 1
ATOM 1328 N N . GLU A 1 173 ? -14.347 4.217 -3.515 1.00 85.69 173 GLU A N 1
ATOM 1329 C CA . GLU A 1 173 ? -15.171 3.276 -2.748 1.00 85.69 173 GLU A CA 1
ATOM 1330 C C . GLU A 1 173 ? -14.727 3.147 -1.272 1.00 85.69 173 GLU A C 1
ATOM 1332 O O . GLU A 1 173 ? -15.580 3.268 -0.386 1.00 85.69 173 GLU A O 1
ATOM 1337 N N . PRO A 1 174 ? -13.420 3.025 -0.947 1.00 80.94 174 PRO A N 1
ATOM 1338 C CA . PRO A 1 174 ? -12.947 3.093 0.437 1.00 80.94 174 PRO A CA 1
ATOM 1339 C C . PRO A 1 174 ? -13.337 4.389 1.160 1.00 80.94 174 PRO A C 1
ATOM 1341 O O . PRO A 1 174 ? -13.642 4.357 2.352 1.00 80.94 174 PRO A O 1
ATOM 1344 N N . SER A 1 175 ? -13.351 5.521 0.447 1.00 83.31 175 SER A N 1
ATOM 1345 C CA . SER A 1 175 ? -13.734 6.820 1.008 1.00 83.31 175 SER A CA 1
ATOM 1346 C C . SER A 1 175 ? -15.213 6.846 1.377 1.00 83.31 175 SER A C 1
ATOM 1348 O O . SER A 1 175 ? -15.560 7.339 2.446 1.00 83.31 175 SER A O 1
ATOM 1350 N N . VAL A 1 176 ? -16.078 6.266 0.539 1.00 86.69 176 VAL A N 1
ATOM 1351 C CA . VAL A 1 176 ? -17.516 6.170 0.823 1.00 86.69 176 VAL A CA 1
ATOM 1352 C C . VAL A 1 176 ? -17.793 5.239 2.000 1.00 86.69 176 VAL A C 1
ATOM 1354 O O . VAL A 1 176 ? -18.554 5.612 2.892 1.00 86.69 176 VAL A O 1
ATOM 1357 N N . ARG A 1 177 ? -17.124 4.079 2.080 1.00 82.88 177 ARG A N 1
ATOM 1358 C CA . ARG A 1 177 ? -17.256 3.176 3.241 1.00 82.88 177 ARG A CA 1
ATOM 1359 C C . ARG A 1 177 ? -16.846 3.855 4.551 1.00 82.88 177 ARG A C 1
ATOM 1361 O O . ARG A 1 177 ? -17.510 3.689 5.571 1.00 82.88 177 ARG A O 1
ATOM 1368 N N . ALA A 1 178 ? -15.801 4.684 4.522 1.00 80.50 178 ALA A N 1
ATOM 1369 C CA . ALA A 1 178 ? -15.326 5.424 5.691 1.00 80.50 178 ALA A CA 1
ATOM 1370 C C . ALA A 1 178 ? -16.275 6.549 6.164 1.00 80.50 178 ALA A C 1
ATOM 1372 O O . ALA A 1 178 ? -16.062 7.124 7.237 1.00 80.50 178 ALA A O 1
ATOM 1373 N N . LEU A 1 179 ? -17.328 6.885 5.404 1.00 83.56 179 LEU A N 1
ATOM 1374 C CA . LEU A 1 179 ? -18.298 7.902 5.820 1.00 83.56 179 LEU A CA 1
ATOM 1375 C C . LEU A 1 179 ? -19.168 7.440 6.996 1.00 83.56 179 LEU A C 1
ATOM 1377 O O . LEU A 1 179 ? -19.626 8.301 7.751 1.00 83.56 179 LEU A O 1
ATOM 1381 N N . GLY A 1 180 ? -19.336 6.125 7.188 1.00 83.44 180 GLY A N 1
ATOM 1382 C CA . GLY A 1 180 ? -20.214 5.566 8.221 1.00 83.44 180 GLY A CA 1
ATOM 1383 C C . GLY A 1 180 ? -21.697 5.764 7.901 1.00 83.44 180 GLY A C 1
ATOM 1384 O O . GLY A 1 180 ? -22.478 6.079 8.793 1.00 83.44 180 GLY A O 1
ATOM 1385 N N . LEU A 1 181 ? -22.058 5.641 6.620 1.00 85.56 181 LEU A N 1
ATOM 1386 C CA . LEU A 1 181 ? -23.427 5.817 6.132 1.00 85.56 181 LEU A CA 1
ATOM 1387 C C . LEU A 1 181 ? -24.372 4.798 6.771 1.00 85.56 181 LEU A C 1
ATOM 1389 O O . LEU A 1 181 ? -24.010 3.628 6.920 1.00 85.56 181 LEU A O 1
ATOM 1393 N N . ASN A 1 182 ? -25.593 5.221 7.092 1.00 87.38 182 ASN A N 1
ATOM 1394 C CA . ASN A 1 182 ? -26.638 4.292 7.521 1.00 87.38 182 ASN A CA 1
ATOM 1395 C C . ASN A 1 182 ? -27.186 3.476 6.331 1.00 87.38 182 ASN A C 1
ATOM 1397 O O . ASN A 1 182 ? -26.927 3.794 5.172 1.00 87.38 182 ASN A O 1
ATOM 1401 N N . ALA A 1 183 ? -27.982 2.437 6.600 1.00 84.81 183 ALA A N 1
ATOM 1402 C CA . ALA A 1 183 ? -28.485 1.533 5.560 1.00 84.81 183 ALA A CA 1
ATOM 1403 C C . ALA A 1 183 ? -29.290 2.239 4.446 1.00 84.81 183 ALA A C 1
ATOM 1405 O O . ALA A 1 183 ? -29.198 1.854 3.282 1.00 84.81 183 ALA A O 1
ATOM 1406 N N . ALA A 1 184 ? -30.055 3.287 4.775 1.00 87.38 184 ALA A N 1
ATOM 1407 C CA . ALA A 1 184 ? -30.832 4.034 3.785 1.00 87.38 184 ALA A CA 1
ATOM 1408 C C . ALA A 1 184 ? -29.929 4.892 2.883 1.00 87.38 184 ALA A C 1
ATOM 1410 O O . ALA A 1 184 ? -30.129 4.942 1.672 1.00 87.38 184 ALA A O 1
ATOM 1411 N N . GLU A 1 185 ? -28.909 5.530 3.457 1.00 90.19 185 GLU A N 1
ATOM 1412 C CA . GLU A 1 185 ? -27.904 6.301 2.717 1.00 90.19 185 GLU A CA 1
ATOM 1413 C C . GLU A 1 185 ? -27.029 5.402 1.836 1.00 90.19 185 GLU A C 1
ATOM 1415 O O . GLU A 1 185 ? -26.745 5.754 0.693 1.00 90.19 185 GLU A O 1
ATOM 1420 N N . GLN A 1 186 ? -26.644 4.223 2.337 1.00 88.44 186 GLN A N 1
ATOM 1421 C CA . GLN A 1 186 ? -25.927 3.208 1.562 1.00 88.44 186 GLN A CA 1
ATOM 1422 C C . GLN A 1 186 ? -26.759 2.750 0.359 1.00 88.44 186 GLN A C 1
ATOM 1424 O O . GLN A 1 186 ? -26.272 2.765 -0.769 1.00 88.44 186 GLN A O 1
ATOM 1429 N N . ALA A 1 187 ? -28.038 2.429 0.575 1.00 87.00 187 ALA A N 1
ATOM 1430 C CA . ALA A 1 187 ? -28.945 2.049 -0.504 1.00 87.00 187 ALA A CA 1
ATOM 1431 C C . ALA A 1 187 ? -29.142 3.177 -1.536 1.00 87.00 187 ALA A C 1
ATOM 1433 O O . ALA A 1 187 ? -29.263 2.900 -2.728 1.00 87.00 187 ALA A O 1
ATOM 1434 N N . ALA A 1 188 ? -29.145 4.443 -1.100 1.00 90.06 188 ALA A N 1
ATOM 1435 C CA . ALA A 1 188 ? -29.286 5.597 -1.986 1.00 90.06 188 ALA A CA 1
ATOM 1436 C C . ALA A 1 188 ? -28.043 5.848 -2.859 1.00 90.06 188 ALA A C 1
ATOM 1438 O O . ALA A 1 188 ? -28.182 6.230 -4.021 1.00 90.06 188 ALA A O 1
ATOM 1439 N N . VAL A 1 189 ? -26.834 5.632 -2.324 1.00 93.12 189 VAL A N 1
ATOM 1440 C CA . VAL A 1 189 ? -25.573 5.870 -3.051 1.00 93.12 189 VAL A CA 1
ATOM 1441 C C . VAL A 1 189 ? -25.122 4.670 -3.895 1.00 93.12 189 VAL A C 1
ATOM 1443 O O . VAL A 1 189 ? -24.383 4.853 -4.863 1.00 93.12 189 VAL A O 1
ATOM 1446 N N . GLU A 1 190 ? -25.579 3.451 -3.586 1.00 90.38 190 GLU A N 1
ATOM 1447 C CA . GLU A 1 190 ? -25.139 2.220 -4.261 1.00 90.38 190 GLU A CA 1
ATOM 1448 C C . GLU A 1 190 ? -25.309 2.235 -5.794 1.00 90.38 190 GLU A C 1
ATOM 1450 O O . GLU A 1 190 ? -24.380 1.806 -6.479 1.00 90.38 190 GLU A O 1
ATOM 1455 N N . PRO A 1 191 ? -26.391 2.778 -6.395 1.00 92.12 191 PRO A N 1
ATOM 1456 C CA . PRO A 1 191 ? -26.484 2.884 -7.853 1.00 92.12 191 PRO A CA 1
ATOM 1457 C C . PRO A 1 191 ? -25.355 3.726 -8.470 1.00 92.12 191 PRO A C 1
ATOM 1459 O O . PRO A 1 191 ? -24.781 3.340 -9.492 1.00 92.12 191 PRO A O 1
ATOM 1462 N N . ALA A 1 192 ? -24.999 4.846 -7.827 1.00 94.50 192 ALA A N 1
ATOM 1463 C CA . ALA A 1 192 ? -23.900 5.707 -8.263 1.00 94.50 192 ALA A CA 1
ATOM 1464 C C . ALA A 1 192 ? -22.539 5.016 -8.078 1.00 94.50 192 ALA A C 1
ATOM 1466 O O . ALA A 1 192 ? -21.675 5.116 -8.951 1.00 94.50 192 ALA A O 1
ATOM 1467 N N . LEU A 1 193 ? -22.357 4.270 -6.981 1.00 91.56 193 LEU A N 1
ATOM 1468 C CA . LEU A 1 193 ? -21.167 3.445 -6.756 1.00 91.56 193 LEU A CA 1
ATOM 1469 C C . LEU A 1 193 ? -21.032 2.329 -7.798 1.00 91.56 193 LEU A C 1
ATOM 1471 O O . LEU A 1 193 ? -19.943 2.127 -8.323 1.00 91.56 193 LEU A O 1
ATOM 1475 N N . ALA A 1 194 ? -22.110 1.625 -8.139 1.00 90.56 194 ALA A N 1
ATOM 1476 C CA . ALA A 1 194 ? -22.090 0.544 -9.123 1.00 90.56 194 ALA A CA 1
ATOM 1477 C C . ALA A 1 194 ? -21.737 1.044 -10.536 1.00 90.56 194 ALA A C 1
ATOM 1479 O O . ALA A 1 194 ? -20.964 0.415 -11.263 1.00 90.56 194 ALA A O 1
ATOM 1480 N N . GLU A 1 195 ? -22.266 2.199 -10.953 1.00 93.12 195 GLU A N 1
ATOM 1481 C CA . GLU A 1 195 ? -21.842 2.845 -12.203 1.00 93.12 195 GLU A CA 1
ATOM 1482 C C . GLU A 1 195 ? -20.371 3.279 -12.145 1.00 93.12 195 GLU A C 1
ATOM 1484 O O . GLU A 1 195 ? -19.598 2.963 -13.053 1.00 93.12 195 GLU A O 1
ATOM 1489 N N . TYR A 1 196 ? -19.962 3.915 -11.045 1.00 94.12 196 TYR A N 1
ATOM 1490 C CA . TYR A 1 196 ? -18.579 4.323 -10.820 1.00 94.12 196 TYR A CA 1
ATOM 1491 C C . TYR A 1 196 ? -17.596 3.146 -10.890 1.00 94.12 196 TYR A C 1
ATOM 1493 O O . TYR A 1 196 ? -16.586 3.247 -11.585 1.00 94.12 196 TYR A O 1
ATOM 1501 N N . ARG A 1 197 ? -17.890 2.017 -10.232 1.00 91.31 197 ARG A N 1
ATOM 1502 C CA . ARG A 1 197 ? -17.037 0.817 -10.239 1.00 91.31 197 ARG A CA 1
ATOM 1503 C C . ARG A 1 197 ? -16.823 0.297 -11.662 1.00 91.31 197 ARG A C 1
ATOM 1505 O O . ARG A 1 197 ? -15.688 0.006 -12.037 1.00 91.31 197 ARG A O 1
ATOM 1512 N N . ARG A 1 198 ? -17.883 0.223 -12.475 1.00 91.56 198 ARG A N 1
ATOM 1513 C CA . ARG A 1 198 ? -17.808 -0.234 -13.876 1.00 91.56 198 ARG A CA 1
ATOM 1514 C C . ARG A 1 198 ? -16.994 0.720 -14.751 1.00 91.56 198 ARG A C 1
ATOM 1516 O O . ARG A 1 198 ? -16.157 0.270 -15.540 1.00 91.56 198 ARG A O 1
ATOM 1523 N N . ASP A 1 199 ? -17.200 2.026 -14.594 1.00 93.75 199 ASP A N 1
ATOM 1524 C CA . ASP A 1 199 ? -16.451 3.045 -15.334 1.00 93.75 199 ASP A CA 1
ATOM 1525 C C . ASP A 1 199 ? -14.972 3.086 -14.923 1.00 93.75 199 ASP A C 1
ATOM 1527 O O . ASP A 1 199 ? -14.094 3.126 -15.792 1.00 93.75 199 ASP A O 1
ATOM 1531 N N . LEU A 1 200 ? -14.678 2.998 -13.621 1.00 92.25 200 LEU A N 1
ATOM 1532 C CA . LEU A 1 200 ? -13.312 2.929 -13.110 1.00 92.25 200 LEU A CA 1
ATOM 1533 C C . LEU A 1 200 ? -12.617 1.640 -13.552 1.00 92.25 200 LEU A C 1
ATOM 1535 O O . LEU A 1 200 ? -11.478 1.714 -14.000 1.00 92.25 200 LEU A O 1
ATOM 1539 N N . ALA A 1 201 ? -13.275 0.479 -13.483 1.00 91.00 201 ALA A N 1
ATOM 1540 C CA . ALA A 1 201 ? -12.705 -0.790 -13.939 1.00 91.00 201 ALA A CA 1
ATOM 1541 C C . ALA A 1 201 ? -12.273 -0.712 -15.413 1.00 91.00 201 ALA A C 1
ATOM 1543 O O . ALA A 1 201 ? -11.157 -1.105 -15.757 1.00 91.00 201 ALA A O 1
ATOM 1544 N N . ARG A 1 202 ? -13.120 -0.133 -16.277 1.00 92.38 202 ARG A N 1
ATOM 1545 C CA . ARG A 1 202 ? -12.812 0.071 -17.701 1.00 92.38 202 ARG A CA 1
ATOM 1546 C C . ARG A 1 202 ? -11.638 1.033 -17.905 1.00 92.38 202 ARG A C 1
ATOM 1548 O O . ARG A 1 202 ? -10.739 0.736 -18.691 1.00 92.38 202 ARG A O 1
ATOM 1555 N N . ALA A 1 203 ? -11.638 2.173 -17.215 1.00 90.88 203 ALA A N 1
ATOM 1556 C CA . ALA A 1 203 ? -10.568 3.165 -17.324 1.00 90.88 203 ALA A CA 1
ATOM 1557 C C . ALA A 1 203 ? -9.231 2.635 -16.768 1.00 90.88 203 ALA A C 1
ATOM 1559 O O . ALA A 1 203 ? -8.173 2.853 -17.359 1.00 90.88 203 ALA A O 1
ATOM 1560 N N . ALA A 1 204 ? -9.272 1.882 -15.669 1.00 89.62 204 ALA A N 1
ATOM 1561 C CA . ALA A 1 204 ? -8.105 1.254 -15.066 1.00 89.62 204 ALA A CA 1
ATOM 1562 C C . ALA A 1 204 ? -7.516 0.160 -15.972 1.00 89.62 204 ALA A C 1
ATOM 1564 O O . ALA A 1 204 ? -6.296 0.095 -16.112 1.00 89.62 204 ALA A O 1
ATOM 1565 N N . GLU A 1 205 ? -8.349 -0.643 -16.647 1.00 90.69 205 GLU A N 1
ATOM 1566 C CA . GLU A 1 205 ? -7.893 -1.641 -17.631 1.00 90.69 205 GLU A CA 1
ATOM 1567 C C . GLU A 1 205 ? -7.164 -0.970 -18.810 1.00 90.69 205 GLU A C 1
ATOM 1569 O O . GLU A 1 205 ? -6.105 -1.437 -19.250 1.00 90.69 205 GLU A O 1
ATOM 1574 N N . GLN A 1 206 ? -7.683 0.167 -19.285 1.00 90.75 206 GLN A N 1
ATOM 1575 C CA . GLN A 1 206 ? -7.040 0.980 -20.323 1.00 90.75 206 GLN A CA 1
ATOM 1576 C C . GLN A 1 206 ? -5.693 1.541 -19.848 1.00 90.75 206 GLN A C 1
ATOM 1578 O O . GLN A 1 206 ? -4.711 1.478 -20.589 1.00 90.75 206 GLN A O 1
ATOM 1583 N N . LEU A 1 207 ? -5.617 2.022 -18.603 1.00 87.44 207 LEU A N 1
ATOM 1584 C CA . LEU A 1 207 ? -4.379 2.531 -18.012 1.00 87.44 207 LEU A CA 1
ATOM 1585 C C . LEU A 1 207 ? -3.329 1.435 -17.816 1.00 87.44 207 LEU A C 1
ATOM 1587 O O . LEU A 1 207 ? -2.179 1.627 -18.206 1.00 87.44 207 LEU A O 1
ATOM 1591 N N . ALA A 1 208 ? -3.712 0.278 -17.275 1.00 8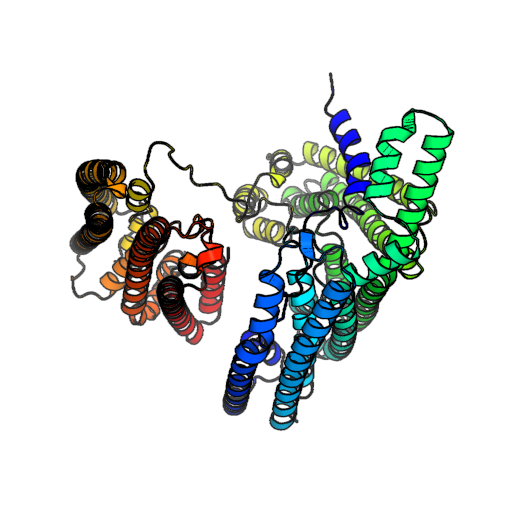5.62 208 ALA A N 1
ATOM 1592 C CA . ALA A 1 208 ? -2.817 -0.865 -17.116 1.00 85.62 208 ALA A CA 1
ATOM 1593 C C . ALA A 1 208 ? -2.254 -1.323 -18.473 1.00 85.62 208 ALA A C 1
ATOM 1595 O O . ALA A 1 208 ? -1.048 -1.518 -18.619 1.00 85.62 208 ALA A O 1
ATOM 1596 N N . SER A 1 209 ? -3.106 -1.399 -19.499 1.00 88.19 209 SER A N 1
ATOM 1597 C CA . SER A 1 209 ? -2.684 -1.746 -20.862 1.00 88.19 209 SER A CA 1
ATOM 1598 C C . SER A 1 209 ? -1.723 -0.707 -21.454 1.00 88.19 209 SER A C 1
ATOM 1600 O O . SER A 1 209 ? -0.706 -1.068 -22.049 1.00 88.19 209 SER A O 1
ATOM 1602 N N . ALA A 1 210 ? -2.009 0.586 -21.265 1.00 86.38 210 ALA A N 1
ATOM 1603 C CA . ALA A 1 210 ? -1.149 1.671 -21.728 1.00 86.38 210 ALA A CA 1
ATOM 1604 C C . ALA A 1 210 ? 0.213 1.686 -21.012 1.00 86.38 210 ALA A C 1
ATOM 1606 O O . ALA A 1 210 ? 1.225 1.952 -21.656 1.00 86.38 210 ALA A O 1
ATOM 1607 N N . GLN A 1 211 ? 0.254 1.350 -19.718 1.00 84.31 211 GLN A N 1
ATOM 1608 C CA . GLN A 1 211 ? 1.490 1.202 -18.942 1.00 84.31 211 GLN A CA 1
ATOM 1609 C C . GLN A 1 211 ? 2.366 0.062 -19.481 1.00 84.31 211 GLN A C 1
ATOM 1611 O O . GLN A 1 211 ? 3.552 0.263 -19.731 1.00 84.31 211 GLN A O 1
ATOM 1616 N N . VAL A 1 212 ? 1.781 -1.111 -19.751 1.00 84.31 212 VAL A N 1
ATOM 1617 C CA . VAL A 1 212 ? 2.508 -2.248 -20.351 1.00 84.31 212 VAL A CA 1
ATOM 1618 C C . VAL A 1 212 ? 3.046 -1.896 -21.744 1.00 84.31 212 VAL A C 1
ATOM 1620 O O . VAL A 1 212 ? 4.148 -2.302 -22.112 1.00 84.31 212 VAL A O 1
ATOM 1623 N N . ALA A 1 213 ? 2.285 -1.140 -22.537 1.00 86.38 213 ALA A N 1
ATOM 1624 C CA . ALA A 1 213 ? 2.681 -0.736 -23.887 1.00 86.38 213 ALA A CA 1
ATOM 1625 C C . ALA A 1 213 ? 3.672 0.444 -23.921 1.00 86.38 213 ALA A C 1
ATOM 1627 O O . ALA A 1 213 ? 4.281 0.697 -24.966 1.00 86.38 213 ALA A O 1
ATOM 1628 N N . LEU A 1 214 ? 3.850 1.166 -22.810 1.00 85.62 214 LEU A N 1
ATOM 1629 C CA . LEU A 1 214 ? 4.583 2.430 -22.770 1.00 85.62 214 LEU A CA 1
ATOM 1630 C C . LEU A 1 214 ? 6.027 2.340 -23.296 1.00 85.62 214 LEU A C 1
ATOM 1632 O O . LEU A 1 214 ? 6.389 3.183 -24.122 1.00 85.62 214 LEU A O 1
ATOM 1636 N N . PRO A 1 215 ? 6.853 1.348 -22.901 1.00 84.56 215 PRO A N 1
ATOM 1637 C CA . PRO A 1 215 ? 8.232 1.263 -23.382 1.00 84.56 215 PRO A CA 1
ATOM 1638 C C . PRO A 1 215 ? 8.306 1.110 -24.907 1.00 84.56 215 PRO A C 1
ATOM 1640 O O . PRO A 1 215 ? 9.081 1.798 -25.569 1.00 84.56 215 PRO A O 1
ATOM 1643 N N . ALA A 1 216 ? 7.447 0.257 -25.477 1.00 87.25 216 ALA A N 1
ATOM 1644 C CA . ALA A 1 216 ? 7.378 0.044 -26.920 1.00 87.25 216 ALA A CA 1
ATOM 1645 C C . ALA A 1 216 ? 6.864 1.293 -27.654 1.00 87.25 216 ALA A C 1
ATOM 1647 O O . ALA A 1 216 ? 7.418 1.659 -28.687 1.00 87.25 216 ALA A O 1
ATOM 1648 N N . SER A 1 217 ? 5.848 1.968 -27.104 1.00 87.25 217 SER A N 1
ATOM 1649 C CA . SER A 1 217 ? 5.284 3.210 -27.653 1.00 87.25 217 SER A CA 1
ATOM 1650 C C . SER A 1 217 ? 6.324 4.334 -27.709 1.00 87.25 217 SER A C 1
ATOM 1652 O O . SER A 1 217 ? 6.508 4.962 -28.753 1.00 87.25 217 SER A O 1
ATOM 1654 N N . LYS A 1 218 ? 7.068 4.546 -26.614 1.00 87.12 218 LYS A N 1
ATOM 1655 C CA . LYS A 1 218 ? 8.169 5.519 -26.564 1.00 87.12 218 LYS A CA 1
ATOM 1656 C C . LYS A 1 218 ? 9.247 5.196 -27.588 1.00 87.12 218 LYS A C 1
ATOM 1658 O O . LYS A 1 218 ? 9.603 6.057 -28.387 1.00 87.12 218 LYS A O 1
ATOM 1663 N N . LEU A 1 219 ? 9.735 3.956 -27.604 1.00 87.69 219 LEU A N 1
ATOM 1664 C CA . LEU A 1 219 ? 10.794 3.559 -28.527 1.00 87.69 219 LEU A CA 1
ATOM 1665 C C . LEU A 1 219 ? 10.354 3.671 -29.996 1.00 87.69 219 LEU A C 1
ATOM 1667 O O . LEU A 1 219 ? 11.141 4.108 -30.833 1.00 87.69 219 LEU A O 1
ATOM 1671 N N . ALA A 1 220 ? 9.104 3.322 -30.314 1.00 90.50 220 ALA A N 1
ATOM 1672 C CA . ALA A 1 220 ? 8.541 3.485 -31.654 1.00 90.50 220 ALA A CA 1
ATOM 1673 C C . ALA A 1 220 ? 8.522 4.956 -32.090 1.00 90.50 220 ALA A C 1
ATOM 1675 O O . ALA A 1 220 ? 8.921 5.268 -33.213 1.00 90.50 220 ALA A O 1
ATOM 1676 N N . ALA A 1 221 ? 8.086 5.855 -31.203 1.00 90.12 221 ALA A N 1
ATOM 1677 C CA . ALA A 1 221 ? 8.032 7.286 -31.480 1.00 90.12 221 ALA A CA 1
ATOM 1678 C C . ALA A 1 221 ? 9.437 7.877 -31.684 1.00 90.12 221 ALA A C 1
ATOM 1680 O O . ALA A 1 221 ? 9.661 8.594 -32.657 1.00 90.12 221 ALA A O 1
ATOM 1681 N N . LEU A 1 222 ? 10.398 7.501 -30.833 1.00 89.44 222 LEU A N 1
ATOM 1682 C CA . LEU A 1 222 ? 11.805 7.900 -30.956 1.00 89.44 222 LEU A CA 1
ATOM 1683 C C . LEU A 1 222 ? 12.422 7.433 -32.282 1.00 89.44 222 LEU A C 1
ATOM 1685 O O . LEU A 1 222 ? 12.997 8.240 -33.012 1.00 89.44 222 LEU A O 1
ATOM 1689 N N . LYS A 1 223 ? 12.236 6.152 -32.642 1.00 90.81 223 LYS A N 1
ATOM 1690 C CA . LYS A 1 223 ? 12.720 5.593 -33.918 1.00 90.81 223 LYS A CA 1
ATOM 1691 C C . LYS A 1 223 ? 12.083 6.279 -35.125 1.00 90.81 223 LYS A C 1
ATOM 1693 O O . LYS A 1 223 ? 12.783 6.572 -36.086 1.00 90.81 223 LYS A O 1
ATOM 1698 N N . SER A 1 224 ? 10.783 6.565 -35.065 1.00 91.69 224 SER A N 1
ATOM 1699 C CA . SER A 1 224 ? 10.060 7.240 -36.153 1.00 91.69 224 SER A CA 1
ATOM 1700 C C . SER A 1 224 ? 10.532 8.680 -36.360 1.00 91.69 224 SER A C 1
ATOM 1702 O O . SER A 1 224 ? 10.573 9.154 -37.489 1.00 91.69 224 SER A O 1
ATOM 1704 N N . ALA A 1 225 ? 10.912 9.363 -35.280 1.00 89.31 225 ALA A N 1
ATOM 1705 C CA . ALA A 1 225 ? 11.470 10.711 -35.326 1.00 89.31 225 ALA A CA 1
ATOM 1706 C C . ALA A 1 225 ? 12.982 10.739 -35.624 1.00 89.31 225 ALA A C 1
ATOM 1708 O O . ALA A 1 225 ? 13.545 11.819 -35.775 1.00 89.31 225 ALA A O 1
ATOM 1709 N N . GLY A 1 226 ? 13.649 9.581 -35.712 1.00 90.31 226 GLY A N 1
ATOM 1710 C CA . GLY A 1 226 ? 15.089 9.498 -35.973 1.00 90.31 226 GLY A CA 1
ATOM 1711 C C . GLY A 1 226 ? 15.958 10.093 -34.859 1.00 90.31 226 GLY A C 1
ATOM 1712 O O . GLY A 1 226 ? 17.089 10.496 -35.119 1.00 90.31 226 GLY A O 1
ATOM 1713 N N . VAL A 1 227 ? 15.442 10.165 -33.629 1.00 88.00 227 VAL A N 1
ATOM 1714 C CA . VAL A 1 227 ? 16.115 10.782 -32.475 1.00 88.00 227 VAL A CA 1
ATOM 1715 C C . VAL A 1 227 ? 16.434 9.748 -31.404 1.00 88.00 227 VAL A C 1
ATOM 1717 O O . VAL A 1 227 ? 15.690 8.789 -31.191 1.00 88.00 227 VAL A O 1
ATOM 1720 N N . SER A 1 228 ? 17.543 9.950 -30.694 1.00 85.38 228 SER A N 1
ATOM 1721 C CA . SER A 1 228 ? 17.922 9.126 -29.547 1.00 85.38 228 SER A CA 1
ATOM 1722 C C . SER A 1 228 ? 18.469 9.989 -28.411 1.00 85.38 228 SER A C 1
ATOM 1724 O O . SER A 1 228 ? 19.085 11.030 -28.653 1.00 85.38 228 SER A O 1
ATOM 1726 N N . ALA A 1 229 ? 18.269 9.543 -27.168 1.00 82.38 229 ALA A N 1
ATOM 1727 C CA . ALA A 1 229 ? 18.800 10.225 -25.988 1.00 82.38 229 ALA A CA 1
ATOM 1728 C C . ALA A 1 229 ? 20.338 10.309 -26.010 1.00 82.38 229 ALA A C 1
ATOM 1730 O O . ALA A 1 229 ? 20.910 11.311 -25.589 1.00 82.38 229 ALA A O 1
ATOM 1731 N N . GLU A 1 230 ? 21.003 9.290 -26.561 1.00 84.12 230 GLU A N 1
ATOM 1732 C CA . GLU A 1 230 ? 22.462 9.256 -26.687 1.00 84.12 230 GLU A CA 1
ATOM 1733 C C . GLU A 1 230 ? 22.966 10.303 -27.690 1.00 84.12 230 GLU A C 1
ATOM 1735 O O . GLU A 1 230 ? 23.915 11.028 -27.400 1.00 84.12 230 GLU A O 1
ATOM 1740 N N . THR A 1 231 ? 22.278 10.475 -28.823 1.00 84.50 231 THR A N 1
ATOM 1741 C CA . THR A 1 231 ? 22.599 11.528 -29.801 1.00 84.50 231 THR A CA 1
ATOM 1742 C C . THR A 1 231 ? 22.454 12.923 -29.190 1.00 84.50 231 THR A C 1
ATOM 1744 O O . THR A 1 231 ? 23.338 13.760 -29.357 1.00 84.50 231 THR A O 1
ATOM 1747 N N . VAL A 1 232 ? 21.379 13.180 -28.435 1.00 85.94 232 VAL A N 1
ATOM 1748 C CA . VAL A 1 232 ? 21.187 14.471 -27.748 1.00 85.94 232 VAL A CA 1
ATOM 1749 C C . VAL A 1 232 ? 22.277 14.703 -26.700 1.00 85.94 232 VAL A C 1
ATOM 1751 O O . VAL A 1 232 ? 22.827 15.800 -26.622 1.00 85.94 232 VAL A O 1
ATOM 1754 N N . LYS A 1 233 ? 22.654 13.670 -25.938 1.00 86.94 233 LYS A N 1
ATOM 1755 C CA . LYS A 1 233 ? 23.727 13.741 -24.938 1.00 86.94 233 LYS A CA 1
ATOM 1756 C C . LYS A 1 233 ? 25.092 14.046 -25.565 1.00 86.94 233 LYS A C 1
ATOM 1758 O O . LYS A 1 233 ? 25.834 14.865 -25.026 1.00 86.94 233 LYS A O 1
ATOM 1763 N N . GLN A 1 234 ? 25.411 13.434 -26.705 1.00 87.06 234 GLN A N 1
ATOM 1764 C CA . GLN A 1 234 ? 26.637 13.718 -27.457 1.00 87.06 234 GLN A CA 1
ATOM 1765 C C . GLN A 1 234 ? 26.649 15.164 -27.969 1.00 87.06 234 GLN A C 1
ATOM 1767 O O . GLN A 1 234 ? 27.628 15.878 -27.766 1.00 87.06 234 GLN A O 1
ATOM 1772 N N . LEU A 1 235 ? 25.538 15.643 -28.539 1.00 86.88 235 LEU A N 1
ATOM 1773 C CA . LEU A 1 235 ? 25.409 17.038 -28.978 1.00 86.88 235 LEU A CA 1
ATOM 1774 C C . LEU A 1 235 ? 25.522 18.033 -27.810 1.00 86.88 235 LEU A C 1
ATOM 1776 O O . LEU A 1 235 ? 26.124 19.093 -27.965 1.00 86.88 235 LEU A O 1
ATOM 1780 N N . ALA A 1 236 ? 25.008 17.687 -26.626 1.00 86.88 236 ALA A N 1
ATOM 1781 C CA . ALA A 1 236 ? 25.116 18.519 -25.427 1.00 86.88 236 ALA A CA 1
ATOM 1782 C C . ALA A 1 236 ? 26.573 18.725 -24.977 1.00 86.88 236 ALA A C 1
ATOM 1784 O O . ALA A 1 236 ? 26.924 19.817 -24.526 1.00 86.88 236 ALA A O 1
ATOM 1785 N N . ALA A 1 237 ? 27.431 17.707 -25.129 1.00 89.06 237 ALA A N 1
ATOM 1786 C CA . ALA A 1 237 ? 28.853 17.799 -24.792 1.00 89.06 237 ALA A CA 1
ATOM 1787 C C . ALA A 1 237 ? 29.593 18.839 -25.655 1.00 89.06 237 ALA A C 1
ATOM 1789 O O . ALA A 1 237 ? 30.487 19.522 -25.157 1.00 89.06 237 ALA A O 1
ATOM 1790 N N . HIS A 1 238 ? 29.156 19.016 -26.905 1.00 87.19 238 HIS A N 1
ATOM 1791 C CA . HIS A 1 238 ? 29.750 19.932 -27.883 1.00 87.19 238 HIS A CA 1
ATOM 1792 C C . HIS A 1 238 ? 28.999 21.273 -28.015 1.00 87.19 238 HIS A C 1
ATOM 1794 O O . HIS A 1 238 ? 29.454 22.186 -28.701 1.00 87.19 238 HIS A O 1
ATOM 1800 N N . ALA A 1 239 ? 27.873 21.462 -27.318 1.00 83.38 239 ALA A N 1
ATOM 1801 C CA . ALA A 1 239 ? 27.000 22.637 -27.463 1.00 83.38 239 ALA A CA 1
ATOM 1802 C C . ALA A 1 239 ? 27.653 23.986 -27.083 1.00 83.38 239 ALA A C 1
ATOM 1804 O O . ALA A 1 239 ? 27.112 25.054 -27.377 1.00 83.38 239 ALA A O 1
ATOM 1805 N N . LYS A 1 240 ? 28.805 23.962 -26.400 1.00 85.12 240 LYS A N 1
ATOM 1806 C CA . LYS A 1 240 ? 29.581 25.165 -26.048 1.00 85.12 240 LYS A CA 1
ATOM 1807 C C . LYS A 1 240 ? 30.634 25.538 -27.095 1.00 85.12 240 LYS A C 1
ATOM 1809 O O . LYS A 1 240 ? 31.207 26.617 -26.989 1.00 85.12 240 LYS A O 1
ATOM 1814 N N . GLU A 1 241 ? 30.890 24.675 -28.074 1.00 88.12 241 GLU A N 1
ATOM 1815 C CA . GLU A 1 241 ? 31.976 24.839 -29.047 1.00 88.12 241 GLU A CA 1
ATOM 1816 C C . GLU A 1 241 ? 31.625 25.831 -30.165 1.00 88.12 241 GLU A C 1
ATOM 1818 O O . GLU A 1 241 ? 32.514 26.470 -30.722 1.00 88.12 241 GLU A O 1
ATOM 1823 N N . SER A 1 242 ? 30.337 25.998 -30.485 1.00 91.56 242 SER A N 1
ATOM 1824 C CA . SER A 1 242 ? 29.848 27.005 -31.436 1.00 91.56 242 SER A CA 1
ATOM 1825 C C . SER A 1 242 ? 28.346 27.261 -31.278 1.00 91.56 242 SER A C 1
ATOM 1827 O O . SER A 1 242 ? 27.628 26.454 -30.686 1.00 91.56 242 SER A O 1
ATOM 1829 N N . ASP A 1 243 ? 27.853 28.361 -31.853 1.00 89.94 243 ASP A N 1
ATOM 1830 C CA . ASP A 1 243 ? 26.412 28.638 -31.922 1.00 89.94 243 ASP A CA 1
ATOM 1831 C C . ASP A 1 243 ? 25.676 27.586 -32.770 1.00 89.94 243 ASP A C 1
ATOM 1833 O O . ASP A 1 243 ? 24.627 27.101 -32.363 1.00 89.94 243 ASP A O 1
ATOM 1837 N N . ALA A 1 244 ? 26.285 27.112 -33.863 1.00 90.44 244 ALA A N 1
ATOM 1838 C CA . ALA A 1 244 ? 25.729 26.031 -34.680 1.00 90.44 244 ALA A CA 1
ATOM 1839 C C . ALA A 1 244 ? 25.591 24.706 -33.902 1.00 90.44 244 ALA A C 1
ATOM 1841 O O . ALA A 1 244 ? 24.595 23.999 -34.050 1.00 90.44 244 ALA A O 1
ATOM 1842 N N . ALA A 1 245 ? 26.560 24.374 -33.040 1.00 86.31 245 ALA A N 1
ATOM 1843 C CA . ALA A 1 245 ? 26.474 23.200 -32.169 1.00 86.31 245 ALA A CA 1
ATOM 1844 C C . ALA A 1 245 ? 25.375 23.354 -31.104 1.00 86.31 245 ALA A C 1
ATOM 1846 O O . ALA A 1 245 ? 24.683 22.387 -30.778 1.00 86.31 245 ALA A O 1
ATOM 1847 N N . ARG A 1 246 ? 25.173 24.574 -30.588 1.00 90.06 246 ARG A N 1
ATOM 1848 C CA . ARG A 1 246 ? 24.081 24.884 -29.655 1.00 90.06 246 ARG A CA 1
ATOM 1849 C C . ARG A 1 246 ? 22.711 24.754 -30.318 1.00 90.06 246 ARG A C 1
ATOM 1851 O O . ARG A 1 246 ? 21.807 24.166 -29.721 1.00 90.06 246 ARG A O 1
ATOM 1858 N N . ASP A 1 247 ? 22.569 25.254 -31.539 1.00 91.81 247 ASP A N 1
ATOM 1859 C CA . ASP A 1 247 ? 21.328 25.166 -32.309 1.00 91.81 247 ASP A CA 1
ATOM 1860 C C . ASP A 1 247 ? 21.000 23.708 -32.653 1.00 91.81 247 ASP A C 1
ATOM 1862 O O . ASP A 1 247 ? 19.871 23.267 -32.442 1.00 91.81 247 ASP A O 1
ATOM 1866 N N . ALA A 1 248 ? 21.998 22.922 -33.074 1.00 88.06 248 ALA A N 1
ATOM 1867 C CA . ALA A 1 248 ? 21.840 21.491 -33.338 1.00 88.06 248 ALA A CA 1
ATOM 1868 C C . ALA A 1 248 ? 21.409 20.707 -32.087 1.00 88.06 248 ALA A C 1
ATOM 1870 O O . ALA A 1 248 ? 20.500 19.879 -32.155 1.00 88.06 248 ALA A O 1
ATOM 1871 N N . HIS A 1 249 ? 22.015 20.990 -30.927 1.00 88.38 249 HIS A N 1
ATOM 1872 C CA . HIS A 1 249 ? 21.584 20.413 -29.653 1.00 88.38 249 HIS A CA 1
ATOM 1873 C C . HIS A 1 249 ? 20.136 20.798 -29.314 1.00 88.38 249 HIS A C 1
ATOM 1875 O O . HIS A 1 249 ? 19.350 19.935 -28.931 1.00 88.38 249 HIS A O 1
ATOM 1881 N N . THR A 1 250 ? 19.771 22.073 -29.478 1.00 90.06 250 THR A N 1
ATOM 1882 C CA . THR A 1 250 ? 18.426 22.577 -29.160 1.00 90.06 250 THR A CA 1
ATOM 1883 C C . THR A 1 250 ? 17.368 21.906 -30.033 1.00 90.06 250 THR A C 1
ATOM 1885 O O . THR A 1 250 ? 16.406 21.353 -29.507 1.00 90.06 250 THR A O 1
ATOM 1888 N N . GLN A 1 251 ? 17.594 21.845 -31.348 1.00 90.88 251 GLN A N 1
ATOM 1889 C CA . GLN A 1 251 ? 16.702 21.165 -32.290 1.00 90.88 251 GLN A CA 1
ATOM 1890 C C . GLN A 1 251 ? 16.550 19.674 -31.960 1.00 90.88 251 GLN A C 1
ATOM 1892 O O . GLN A 1 251 ? 15.437 19.147 -31.955 1.00 90.88 251 GLN A O 1
ATOM 1897 N N . ALA A 1 252 ? 17.651 18.987 -31.638 1.00 87.31 252 ALA A N 1
ATOM 1898 C CA . ALA A 1 252 ? 17.611 17.573 -31.276 1.00 87.31 252 ALA A CA 1
ATOM 1899 C C . ALA A 1 252 ? 16.882 17.333 -29.940 1.00 87.31 252 ALA A C 1
ATOM 1901 O O . ALA A 1 252 ? 16.120 16.374 -29.826 1.00 87.31 252 ALA A O 1
ATOM 1902 N N . ALA A 1 253 ? 17.062 18.210 -28.947 1.00 87.38 253 ALA A N 1
ATOM 1903 C CA . ALA A 1 253 ? 16.364 18.144 -27.663 1.00 87.38 253 ALA A CA 1
ATOM 1904 C C . ALA A 1 253 ? 14.854 18.419 -27.803 1.00 87.38 253 ALA A C 1
ATOM 1906 O O . ALA A 1 253 ? 14.035 17.740 -27.174 1.00 87.38 253 ALA A O 1
ATOM 1907 N N . GLU A 1 254 ? 14.467 19.371 -28.655 1.00 89.25 254 GLU A N 1
ATOM 1908 C CA . GLU A 1 254 ? 13.065 19.652 -28.983 1.00 89.25 254 GLU A CA 1
ATOM 1909 C C . GLU A 1 254 ? 12.406 18.478 -29.713 1.00 89.25 254 GLU A C 1
ATOM 1911 O O . GLU A 1 254 ? 11.302 18.066 -29.341 1.00 89.25 254 GLU A O 1
ATOM 1916 N N . ALA A 1 255 ? 13.094 17.899 -30.701 1.00 87.75 255 ALA A N 1
ATOM 1917 C CA . ALA A 1 255 ? 12.627 16.731 -31.442 1.00 87.75 255 ALA A CA 1
ATOM 1918 C C . ALA A 1 255 ? 12.510 15.487 -30.544 1.00 87.75 255 ALA A C 1
ATOM 1920 O O . ALA A 1 255 ? 11.505 14.776 -30.616 1.00 87.75 255 ALA A O 1
ATOM 1921 N N . LEU A 1 256 ? 13.477 15.265 -29.643 1.00 86.00 256 LEU A N 1
ATOM 1922 C CA . LEU A 1 256 ? 13.413 14.219 -28.618 1.00 86.00 256 LEU A CA 1
ATOM 1923 C C . LEU A 1 256 ? 12.181 14.407 -27.727 1.00 86.00 256 LEU A C 1
ATOM 1925 O O . LEU A 1 256 ? 11.360 13.500 -27.609 1.00 86.00 256 LEU A O 1
ATOM 1929 N N . SER A 1 257 ? 11.999 15.608 -27.178 1.00 85.38 257 SER A N 1
ATOM 1930 C CA . SER A 1 257 ? 10.859 15.931 -26.313 1.00 85.38 257 SER A CA 1
ATOM 1931 C C . SER A 1 257 ? 9.517 15.770 -27.039 1.00 85.38 257 SER A C 1
ATOM 1933 O O . SER A 1 257 ? 8.530 15.332 -26.448 1.00 85.38 257 SER A O 1
ATOM 1935 N N . ALA A 1 258 ? 9.446 16.126 -28.326 1.00 86.75 258 ALA A N 1
ATOM 1936 C CA . ALA A 1 258 ? 8.252 15.940 -29.147 1.00 86.75 258 ALA A CA 1
ATOM 1937 C C . ALA A 1 258 ? 7.939 14.456 -29.385 1.00 86.75 258 ALA A C 1
ATOM 1939 O O . ALA A 1 258 ? 6.794 14.038 -29.209 1.00 86.75 258 ALA A O 1
ATOM 1940 N N . ALA A 1 259 ? 8.948 13.653 -29.722 1.00 86.56 259 ALA A N 1
ATOM 1941 C CA . ALA A 1 259 ? 8.802 12.212 -29.900 1.00 86.56 259 ALA A CA 1
ATOM 1942 C C . ALA A 1 259 ? 8.383 11.514 -28.595 1.00 86.56 259 ALA A C 1
ATOM 1944 O O . ALA A 1 259 ? 7.486 10.669 -28.600 1.00 86.56 259 ALA A O 1
ATOM 1945 N N . GLU A 1 260 ? 8.952 11.913 -27.456 1.00 86.94 260 GLU A N 1
ATOM 1946 C CA . GLU A 1 260 ? 8.540 11.413 -26.143 1.00 86.94 260 GLU A CA 1
ATOM 1947 C C . GLU A 1 260 ? 7.079 11.749 -25.831 1.00 86.94 260 GLU A C 1
ATOM 1949 O O . GLU A 1 260 ? 6.340 10.870 -25.384 1.00 86.94 260 GLU A O 1
ATOM 1954 N N . ARG A 1 261 ? 6.619 12.976 -26.124 1.00 86.44 261 ARG A N 1
ATOM 1955 C CA . ARG A 1 261 ? 5.201 13.354 -25.974 1.00 86.44 261 ARG A CA 1
ATOM 1956 C C . ARG A 1 261 ? 4.281 12.470 -26.814 1.00 86.44 261 ARG A C 1
ATOM 1958 O O . ARG A 1 261 ? 3.262 12.008 -26.306 1.00 86.44 261 ARG A O 1
ATOM 1965 N N . VAL A 1 262 ? 4.652 12.181 -28.062 1.00 88.75 262 VAL A N 1
ATOM 1966 C CA . VAL A 1 262 ? 3.898 11.255 -28.926 1.00 88.75 262 VAL A CA 1
ATOM 1967 C C . VAL A 1 262 ? 3.838 9.858 -28.304 1.00 88.75 262 VAL A C 1
ATOM 1969 O O . VAL A 1 262 ? 2.755 9.279 -28.207 1.00 88.75 262 VAL A O 1
ATOM 1972 N N . GLY A 1 263 ? 4.969 9.340 -27.816 1.00 84.94 263 GLY A N 1
ATOM 1973 C CA . GLY A 1 263 ? 5.039 8.037 -27.150 1.00 84.94 263 GLY A CA 1
ATOM 1974 C C . GLY A 1 263 ? 4.237 7.957 -25.842 1.00 84.94 263 GLY A C 1
ATOM 1975 O O . GLY A 1 263 ? 3.700 6.895 -25.521 1.00 84.94 263 GLY A O 1
ATOM 1976 N N . MET A 1 264 ? 4.117 9.073 -25.113 1.00 85.69 264 MET A N 1
ATOM 1977 C CA . MET A 1 264 ? 3.356 9.218 -23.860 1.00 85.69 264 MET A CA 1
ATOM 1978 C C . MET A 1 264 ? 1.853 9.455 -24.066 1.00 85.69 264 MET A C 1
ATOM 1980 O O . MET A 1 264 ? 1.073 9.363 -23.117 1.00 85.69 264 MET A O 1
ATOM 1984 N N . ARG A 1 265 ? 1.408 9.756 -25.286 1.00 87.62 265 ARG A N 1
ATOM 1985 C CA . ARG A 1 265 ? 0.010 10.100 -25.560 1.00 87.62 265 ARG A CA 1
ATOM 1986 C C . ARG A 1 265 ? -0.998 9.020 -25.121 1.00 87.62 265 ARG A C 1
ATOM 1988 O O . ARG A 1 265 ? -1.983 9.379 -24.476 1.00 87.62 265 ARG A O 1
ATOM 1995 N N . PRO A 1 266 ? -0.786 7.711 -25.386 1.00 88.06 266 PRO A N 1
ATOM 1996 C CA . PRO A 1 266 ? -1.743 6.677 -24.982 1.00 88.06 266 PRO A CA 1
ATOM 1997 C C . PRO A 1 266 ? -1.924 6.579 -23.463 1.00 88.06 266 PRO A C 1
ATOM 1999 O O . PRO A 1 266 ? -3.042 6.393 -22.988 1.00 88.06 266 PRO A O 1
ATOM 2002 N N . ILE A 1 267 ? -0.840 6.734 -22.695 1.00 85.62 267 ILE A N 1
ATOM 2003 C CA . ILE A 1 267 ? -0.906 6.695 -21.232 1.00 85.62 267 ILE A CA 1
ATOM 2004 C C . ILE A 1 267 ? -1.537 7.972 -20.664 1.00 85.62 267 ILE A C 1
ATOM 2006 O O . ILE A 1 267 ? -2.350 7.884 -19.747 1.00 85.62 267 ILE A O 1
ATOM 2010 N N . ALA A 1 268 ? -1.249 9.143 -21.243 1.00 85.56 268 ALA A N 1
ATOM 2011 C CA . ALA A 1 268 ? -1.904 10.395 -20.862 1.00 85.56 268 ALA A CA 1
ATOM 2012 C C . ALA A 1 268 ? -3.424 10.327 -21.081 1.00 85.56 268 ALA A C 1
ATOM 2014 O O . ALA A 1 268 ? -4.194 10.690 -20.193 1.00 85.56 268 ALA A O 1
ATOM 2015 N N . ARG A 1 269 ? -3.858 9.770 -22.220 1.00 87.88 269 ARG A N 1
ATOM 2016 C CA . ARG A 1 269 ? -5.273 9.508 -22.508 1.00 87.88 269 ARG A CA 1
ATOM 2017 C C . ARG A 1 269 ? -5.927 8.623 -21.451 1.00 87.88 269 ARG A C 1
ATOM 2019 O O . ARG A 1 269 ? -7.016 8.935 -20.975 1.00 87.88 269 ARG A O 1
ATOM 2026 N N . ALA A 1 270 ? -5.258 7.535 -21.075 1.00 87.69 270 ALA A N 1
ATOM 2027 C CA . ALA A 1 270 ? -5.778 6.604 -20.083 1.00 87.69 270 ALA A CA 1
ATOM 2028 C C . ALA A 1 270 ? -5.875 7.233 -18.681 1.00 87.69 270 ALA A C 1
ATOM 2030 O O . ALA A 1 270 ? -6.870 7.036 -17.987 1.00 87.69 270 ALA A O 1
ATOM 2031 N N . PHE A 1 271 ? -4.904 8.063 -18.282 1.00 85.62 271 PHE A N 1
ATOM 2032 C CA . PHE A 1 271 ? -5.004 8.847 -17.045 1.00 85.62 271 PHE A CA 1
ATOM 2033 C C . PHE A 1 271 ? -6.183 9.826 -17.068 1.00 85.62 271 PHE A C 1
ATOM 2035 O O . PHE A 1 271 ? -6.915 9.912 -16.082 1.00 85.62 271 PHE A O 1
ATOM 2042 N N . SER A 1 272 ? -6.415 10.515 -18.189 1.00 86.75 272 SER A N 1
ATOM 2043 C CA . SER A 1 272 ? -7.577 11.399 -18.355 1.00 86.75 272 SER A CA 1
ATOM 2044 C C . SER A 1 272 ? -8.902 10.640 -18.219 1.00 86.75 272 SER A C 1
ATOM 2046 O O . SER A 1 272 ? -9.840 11.150 -17.615 1.00 86.75 272 SER A O 1
ATOM 2048 N N . GLN A 1 273 ? -8.984 9.402 -18.718 1.00 89.94 273 GLN A N 1
ATOM 2049 C CA . GLN A 1 273 ? -10.173 8.552 -18.568 1.00 89.94 273 GLN A CA 1
ATOM 2050 C C . GLN A 1 273 ? -10.419 8.133 -17.112 1.00 89.94 273 GLN A C 1
ATOM 2052 O O . GLN A 1 273 ? -11.569 8.108 -16.676 1.00 89.94 273 GLN A O 1
ATOM 2057 N N . VAL A 1 274 ? -9.360 7.846 -16.348 1.00 89.06 274 VAL A N 1
ATOM 2058 C CA . VAL A 1 274 ? -9.465 7.555 -14.908 1.00 89.06 274 VAL A CA 1
ATOM 2059 C C . VAL A 1 274 ? -9.920 8.792 -14.129 1.00 89.06 274 VAL A C 1
ATOM 2061 O O . VAL A 1 274 ? -10.826 8.686 -13.301 1.00 89.06 274 VAL A O 1
ATOM 2064 N N . ASP A 1 275 ? -9.338 9.969 -14.390 1.00 88.38 275 ASP A N 1
ATOM 2065 C CA . ASP A 1 275 ? -9.783 11.210 -13.736 1.00 88.38 275 ASP A CA 1
ATOM 2066 C C . ASP A 1 275 ? -11.245 11.526 -14.070 1.00 88.38 275 ASP A C 1
ATOM 2068 O O . ASP A 1 275 ? -12.012 11.904 -13.185 1.00 88.38 275 ASP A O 1
ATOM 2072 N N . GLU A 1 276 ? -11.656 11.299 -15.317 1.00 90.62 276 GLU A N 1
ATOM 2073 C CA . GLU A 1 276 ? -13.034 11.496 -15.753 1.00 90.62 276 GLU A CA 1
ATOM 2074 C C . GLU A 1 276 ? -14.016 10.541 -15.064 1.00 90.62 276 GLU A C 1
ATOM 2076 O O . GLU A 1 276 ? -15.081 10.975 -14.621 1.00 90.62 276 GLU A O 1
ATOM 2081 N N . ALA A 1 277 ? -13.664 9.257 -14.938 1.00 91.56 277 ALA A N 1
ATOM 2082 C CA . ALA A 1 277 ? -14.459 8.282 -14.190 1.00 91.56 277 ALA A CA 1
ATOM 2083 C C . ALA A 1 277 ? -14.606 8.701 -12.717 1.00 91.56 277 ALA A C 1
ATOM 2085 O O . ALA A 1 277 ? -15.717 8.719 -12.188 1.00 91.56 277 ALA A O 1
ATOM 2086 N N . ASN A 1 278 ? -13.512 9.136 -12.084 1.00 91.19 278 ASN A N 1
ATOM 2087 C CA . ASN A 1 278 ? -13.529 9.655 -10.715 1.00 91.19 278 ASN A CA 1
ATOM 2088 C C . ASN A 1 278 ? -14.391 10.909 -10.571 1.00 91.19 278 ASN A C 1
ATOM 2090 O O . ASN A 1 278 ? -15.149 11.021 -9.615 1.00 91.19 278 ASN A O 1
ATOM 2094 N N . ARG A 1 279 ? -14.319 11.843 -11.519 1.00 92.06 279 ARG A N 1
ATOM 2095 C CA . ARG A 1 279 ? -15.093 13.088 -11.484 1.00 92.06 279 ARG A CA 1
ATOM 2096 C C . ARG A 1 279 ? -16.590 12.837 -11.638 1.00 92.06 279 ARG A C 1
ATOM 2098 O O . ARG A 1 279 ? -17.375 13.390 -10.870 1.00 92.06 279 ARG A O 1
ATOM 2105 N N . ARG A 1 280 ? -16.984 12.010 -12.613 1.00 95.44 280 ARG A N 1
ATOM 2106 C CA . ARG A 1 280 ? -18.391 11.638 -12.823 1.00 95.44 280 ARG A CA 1
ATOM 2107 C C . ARG A 1 280 ? -18.934 10.844 -11.637 1.00 95.44 280 ARG A C 1
ATOM 2109 O O . ARG A 1 280 ? -20.000 11.188 -11.135 1.00 95.44 280 ARG A O 1
ATOM 2116 N N . GLY A 1 281 ? -18.166 9.872 -11.140 1.00 94.94 281 GLY A N 1
ATOM 2117 C CA . GLY A 1 281 ? -18.516 9.101 -9.948 1.00 94.94 281 GLY A CA 1
ATOM 2118 C C . GLY A 1 281 ? -18.682 9.983 -8.711 1.00 94.94 281 GLY A C 1
ATOM 2119 O O . GLY A 1 281 ? -19.714 9.917 -8.051 1.00 94.94 281 GLY A O 1
ATOM 2120 N N . LEU A 1 282 ? -17.715 10.861 -8.426 1.00 94.81 282 LEU A N 1
ATOM 2121 C CA . LEU A 1 282 ? -17.781 11.796 -7.300 1.00 94.81 282 LEU A CA 1
ATOM 2122 C C . LEU A 1 282 ? -19.020 12.694 -7.379 1.00 94.81 282 LEU A C 1
ATOM 2124 O O . LEU A 1 282 ? -19.731 12.832 -6.388 1.00 94.81 282 LEU A O 1
ATOM 2128 N N . ALA A 1 283 ? -19.309 13.267 -8.551 1.00 96.62 283 ALA A N 1
ATOM 2129 C CA . ALA A 1 283 ? -20.484 14.112 -8.746 1.00 96.62 283 ALA A CA 1
ATOM 2130 C C . ALA A 1 283 ? -21.801 13.347 -8.517 1.00 96.62 283 ALA A C 1
ATOM 2132 O O . ALA A 1 283 ? -22.695 13.863 -7.848 1.00 96.62 283 ALA A O 1
ATOM 2133 N N . ALA A 1 284 ? -21.906 12.116 -9.027 1.00 97.06 284 ALA A N 1
ATOM 2134 C CA . ALA A 1 284 ? -23.079 11.266 -8.833 1.00 97.06 284 ALA A CA 1
ATOM 2135 C C . ALA A 1 284 ? -23.267 10.868 -7.358 1.00 97.06 284 ALA A C 1
ATOM 2137 O O . ALA A 1 284 ? -24.375 10.956 -6.833 1.00 97.06 284 ALA A O 1
ATOM 2138 N N . MET A 1 285 ? -22.185 10.501 -6.664 1.00 96.06 285 MET A N 1
ATOM 2139 C CA . MET A 1 285 ? -22.230 10.161 -5.239 1.00 96.06 285 MET A CA 1
ATOM 2140 C C . MET A 1 285 ? -22.596 11.372 -4.375 1.00 96.06 285 MET A C 1
ATOM 2142 O O . MET A 1 285 ? -23.445 11.258 -3.499 1.00 96.06 285 MET A O 1
ATOM 2146 N N . ILE A 1 286 ? -22.028 12.551 -4.648 1.00 96.25 286 ILE A N 1
ATOM 2147 C CA . ILE A 1 286 ? -22.383 13.803 -3.957 1.00 96.25 286 ILE A CA 1
ATOM 2148 C C . ILE A 1 286 ? -23.870 14.128 -4.121 1.00 96.25 286 ILE A C 1
ATOM 2150 O O . ILE A 1 286 ? -24.500 14.555 -3.159 1.00 96.25 286 ILE A O 1
ATOM 2154 N N . ALA A 1 287 ? -24.434 13.914 -5.312 1.00 96.38 287 ALA A N 1
ATOM 2155 C CA . ALA A 1 287 ? -25.851 14.165 -5.566 1.00 96.38 287 ALA A CA 1
ATOM 2156 C C . ALA A 1 287 ? -26.782 13.206 -4.799 1.00 96.38 287 ALA A C 1
ATOM 2158 O O . ALA A 1 287 ? -27.919 13.573 -4.510 1.00 96.38 287 ALA A O 1
ATOM 2159 N N . ALA A 1 288 ? -26.309 11.999 -4.473 1.00 94.69 288 ALA A N 1
ATOM 2160 C CA . ALA A 1 288 ? -27.066 10.987 -3.734 1.00 94.69 288 ALA A CA 1
ATOM 2161 C C . ALA A 1 288 ? -26.889 11.074 -2.206 1.00 94.69 288 ALA A C 1
ATOM 2163 O O . ALA A 1 288 ? -27.709 10.540 -1.459 1.00 94.69 288 ALA A O 1
ATOM 2164 N N . LEU A 1 289 ? -25.822 11.722 -1.730 1.00 94.88 289 LEU A N 1
ATOM 2165 C CA . LEU A 1 289 ? -25.472 11.790 -0.313 1.00 94.88 289 LEU A CA 1
ATOM 2166 C C . LEU A 1 289 ? -26.069 13.021 0.391 1.00 94.88 289 LEU A C 1
ATOM 2168 O O . LEU A 1 289 ? -26.230 14.080 -0.219 1.00 94.88 289 LEU A O 1
ATOM 2172 N N . PRO A 1 290 ? -26.316 12.939 1.713 1.00 94.06 290 PRO A N 1
ATOM 2173 C CA . PRO A 1 290 ? -26.615 14.116 2.523 1.00 94.06 290 PRO A CA 1
ATOM 2174 C C . PRO A 1 290 ? -25.501 15.176 2.428 1.00 94.06 290 PRO A C 1
ATOM 2176 O O . PRO A 1 290 ? -24.330 14.805 2.293 1.00 94.06 290 PRO A O 1
ATOM 2179 N N . PRO A 1 291 ? -25.811 16.481 2.586 1.00 93.75 291 PRO A N 1
ATOM 2180 C CA . PRO A 1 291 ? -24.835 17.564 2.414 1.00 93.75 291 PRO A CA 1
ATOM 2181 C C . PRO A 1 291 ? -23.551 17.406 3.240 1.00 93.75 291 PRO A C 1
ATOM 2183 O O . PRO A 1 291 ? -22.461 17.707 2.757 1.00 93.75 291 PRO A O 1
ATOM 2186 N N . GLU A 1 292 ? -23.660 16.901 4.471 1.00 91.56 292 GLU A N 1
ATOM 2187 C CA . GLU A 1 292 ? -22.508 16.674 5.347 1.00 91.56 292 GLU A CA 1
ATOM 2188 C C . GLU A 1 292 ? -21.600 15.546 4.828 1.00 91.56 292 GLU A C 1
ATOM 2190 O O . GLU A 1 292 ? -20.387 15.726 4.700 1.00 91.56 292 GLU A O 1
ATOM 2195 N N . SER A 1 293 ? -22.181 14.402 4.458 1.00 92.06 293 SER A N 1
ATOM 2196 C CA . SER A 1 293 ? -21.457 13.263 3.880 1.00 92.06 293 SER A CA 1
ATOM 2197 C C . SER A 1 293 ? -20.841 13.610 2.523 1.00 92.06 293 SER A C 1
ATOM 2199 O O . SER A 1 293 ? -19.696 13.246 2.255 1.00 92.06 293 SER A O 1
ATOM 2201 N N . ALA A 1 294 ? -21.550 14.382 1.697 1.00 92.62 294 ALA A N 1
ATOM 2202 C CA . ALA A 1 294 ? -21.047 14.897 0.429 1.00 92.62 294 ALA A CA 1
ATOM 2203 C C . ALA A 1 294 ? -19.834 15.827 0.614 1.00 92.62 294 ALA A C 1
ATOM 2205 O O . ALA A 1 294 ? -18.833 15.694 -0.098 1.00 92.62 294 ALA A O 1
ATOM 2206 N N . ALA A 1 295 ? -19.882 16.731 1.600 1.00 89.94 295 ALA A N 1
ATOM 2207 C CA . ALA A 1 295 ? -18.760 17.609 1.925 1.00 89.94 295 ALA A CA 1
ATOM 2208 C C . ALA A 1 295 ? -17.547 16.809 2.426 1.00 89.94 295 ALA A C 1
ATOM 2210 O O . ALA A 1 295 ? -16.418 17.076 2.009 1.00 89.94 295 ALA A O 1
ATOM 2211 N N . ARG A 1 296 ? -17.776 15.786 3.262 1.00 88.81 296 ARG A N 1
ATOM 2212 C CA . ARG A 1 296 ? -16.719 14.878 3.739 1.00 88.81 296 ARG A CA 1
ATOM 2213 C C . ARG A 1 296 ? -16.070 14.098 2.596 1.00 88.81 296 ARG A C 1
ATOM 2215 O O . ARG A 1 296 ? -14.846 14.052 2.534 1.00 88.81 296 ARG A O 1
ATOM 2222 N N . LEU A 1 297 ? -16.863 13.540 1.678 1.00 90.69 297 LEU A N 1
ATOM 2223 C CA . LEU A 1 297 ? -16.350 12.814 0.511 1.00 90.69 297 LEU A CA 1
ATOM 2224 C C . LEU A 1 297 ? -15.533 13.724 -0.415 1.00 90.69 297 LEU A C 1
ATOM 2226 O O . LEU A 1 297 ? -14.467 13.331 -0.880 1.00 90.69 297 LEU A O 1
ATOM 2230 N N . THR A 1 298 ? -16.000 14.956 -0.637 1.00 90.25 298 THR A N 1
ATOM 2231 C CA . THR A 1 298 ? -15.274 15.965 -1.427 1.00 90.25 298 THR A CA 1
ATOM 2232 C C . THR A 1 298 ? -13.920 16.288 -0.801 1.00 90.25 298 THR A C 1
ATOM 2234 O O . THR A 1 298 ? -12.897 16.263 -1.483 1.00 90.25 298 THR A O 1
ATOM 2237 N N . ALA A 1 299 ? -13.899 16.547 0.509 1.00 86.00 299 ALA A N 1
ATOM 2238 C CA . ALA A 1 299 ? -12.665 16.849 1.223 1.00 86.00 299 ALA A CA 1
ATOM 2239 C C . ALA A 1 299 ? -11.680 15.668 1.201 1.00 86.00 299 ALA A C 1
ATOM 2241 O O . ALA A 1 299 ? -10.473 15.886 1.099 1.00 86.00 299 ALA A O 1
ATOM 2242 N N . ASP A 1 300 ? -12.177 14.429 1.271 1.00 85.44 300 ASP A N 1
ATOM 2243 C CA . ASP A 1 300 ? -11.339 13.231 1.195 1.00 85.44 300 ASP A CA 1
ATOM 2244 C C . ASP A 1 300 ? -10.754 13.004 -0.213 1.00 85.44 300 ASP A C 1
ATOM 2246 O O . ASP A 1 300 ? -9.556 12.746 -0.335 1.00 85.44 300 ASP A O 1
ATOM 2250 N N . ASP A 1 301 ? -11.538 13.191 -1.284 1.00 86.44 301 ASP A N 1
ATOM 2251 C CA . ASP A 1 301 ? -11.037 13.148 -2.672 1.00 86.44 301 ASP A CA 1
ATOM 2252 C C . ASP A 1 301 ? -9.937 14.198 -2.902 1.00 86.44 301 ASP A C 1
ATOM 2254 O O . ASP A 1 301 ? -8.831 13.863 -3.340 1.00 86.44 301 ASP A O 1
ATOM 2258 N N . GLU A 1 302 ? -10.193 15.458 -2.531 1.00 85.50 302 GLU A N 1
ATOM 2259 C CA . GLU A 1 302 ? -9.197 16.532 -2.617 1.00 85.50 302 GLU A CA 1
ATOM 2260 C C . GLU A 1 302 ? -7.947 16.212 -1.797 1.00 85.50 302 GLU A C 1
ATOM 2262 O O . GLU A 1 302 ? -6.824 16.546 -2.195 1.00 85.50 302 GLU A O 1
ATOM 2267 N N . ARG A 1 303 ? -8.122 15.555 -0.645 1.00 82.31 303 ARG A N 1
ATOM 2268 C CA . ARG A 1 303 ? -7.004 15.144 0.190 1.00 82.31 303 ARG A CA 1
ATOM 2269 C C . ARG A 1 303 ? -6.139 14.108 -0.500 1.00 82.31 303 ARG A C 1
ATOM 2271 O O . ARG A 1 303 ? -4.938 14.331 -0.644 1.00 82.31 303 ARG A O 1
ATOM 2278 N N . ARG A 1 304 ? -6.743 13.016 -0.964 1.00 79.19 304 ARG A N 1
ATOM 2279 C CA . ARG A 1 304 ? -6.045 11.890 -1.599 1.00 79.19 304 ARG A CA 1
ATOM 2280 C C . ARG A 1 304 ? -5.334 12.286 -2.892 1.00 79.19 304 ARG A C 1
ATOM 2282 O O . ARG A 1 304 ? -4.287 11.727 -3.200 1.00 79.19 304 ARG A O 1
ATOM 2289 N N . ARG A 1 305 ? -5.841 13.283 -3.621 1.00 81.06 305 ARG A N 1
ATOM 2290 C CA . ARG A 1 305 ? -5.187 13.822 -4.830 1.00 81.06 305 ARG A CA 1
ATOM 2291 C C . ARG A 1 305 ? -3.909 14.602 -4.551 1.00 81.06 305 ARG A C 1
ATOM 2293 O O . ARG A 1 305 ? -3.066 14.710 -5.437 1.00 81.06 305 ARG A O 1
ATOM 2300 N N . THR A 1 306 ? -3.764 15.162 -3.353 1.00 80.56 306 THR A N 1
ATOM 2301 C CA . THR A 1 306 ? -2.610 15.994 -2.988 1.00 80.56 306 THR A CA 1
ATOM 2302 C C . THR A 1 306 ? -1.837 15.447 -1.791 1.00 80.56 306 THR A C 1
ATOM 2304 O O . THR A 1 306 ? -0.975 16.141 -1.261 1.00 80.56 306 THR A O 1
ATOM 2307 N N . SER A 1 307 ? -2.115 14.216 -1.353 1.00 71.88 307 SER A N 1
ATOM 2308 C CA . SER A 1 307 ? -1.535 13.640 -0.133 1.00 71.88 307 SER A CA 1
ATOM 2309 C C . SER A 1 307 ? -0.039 13.339 -0.239 1.00 71.88 307 SER A C 1
ATOM 2311 O O . SER A 1 307 ? 0.610 13.056 0.763 1.00 71.88 307 SER A O 1
ATOM 2313 N N . THR A 1 308 ? 0.515 13.355 -1.451 1.00 70.12 308 THR A N 1
ATOM 2314 C CA . THR A 1 308 ? 1.951 13.195 -1.711 1.00 70.12 308 THR A CA 1
ATOM 2315 C C . THR A 1 308 ? 2.700 14.527 -1.735 1.00 70.12 308 THR A C 1
ATOM 2317 O O . THR A 1 308 ? 3.911 14.527 -1.934 1.00 70.12 308 THR A O 1
ATOM 2320 N N . ASP A 1 309 ? 2.004 15.658 -1.578 1.00 76.25 309 ASP A N 1
ATOM 2321 C CA . ASP A 1 309 ? 2.599 16.990 -1.518 1.00 76.25 309 ASP A CA 1
ATOM 2322 C C . ASP A 1 309 ? 2.949 17.342 -0.060 1.00 76.25 309 ASP A C 1
ATOM 2324 O O . ASP A 1 309 ? 2.041 17.616 0.735 1.00 76.25 309 ASP A O 1
ATOM 2328 N N . PRO A 1 310 ? 4.246 17.377 0.311 1.00 76.56 310 PRO A N 1
ATOM 2329 C CA . PRO A 1 310 ? 4.655 17.619 1.693 1.00 76.56 310 PRO A CA 1
ATOM 2330 C C . PRO A 1 310 ? 4.241 19.000 2.206 1.00 76.56 310 PRO A C 1
ATOM 2332 O O . PRO A 1 310 ? 3.970 19.158 3.393 1.00 76.56 310 PRO A O 1
ATOM 2335 N N . TYR A 1 311 ? 4.165 20.005 1.325 1.00 82.00 311 TYR A N 1
ATOM 2336 C CA . TYR A 1 311 ? 3.743 21.350 1.713 1.00 82.00 311 TYR A CA 1
ATOM 2337 C C . TYR A 1 311 ? 2.257 21.367 2.083 1.00 82.00 311 TYR A C 1
ATOM 2339 O O . TYR A 1 311 ? 1.879 21.925 3.115 1.00 82.00 311 TYR A O 1
ATOM 2347 N N . ILE A 1 312 ? 1.414 20.728 1.265 1.00 86.31 312 ILE A N 1
ATOM 2348 C CA . ILE A 1 312 ? -0.033 20.692 1.499 1.00 86.31 312 ILE A CA 1
ATOM 2349 C C . ILE A 1 312 ? -0.369 19.825 2.711 1.00 86.31 312 ILE A C 1
ATOM 2351 O O . ILE A 1 312 ? -1.139 20.260 3.568 1.00 86.31 312 ILE A O 1
ATOM 2355 N N . GLU A 1 313 ? 0.202 18.624 2.818 1.00 84.56 313 GLU A N 1
ATOM 2356 C CA . GLU A 1 313 ? -0.062 17.760 3.972 1.00 84.56 313 GLU A CA 1
ATOM 2357 C C . GLU A 1 313 ? 0.528 18.329 5.267 1.00 84.56 313 GLU A C 1
ATOM 2359 O O . GLU A 1 313 ? -0.141 18.267 6.297 1.00 84.56 313 GLU A O 1
ATOM 2364 N N . GLY A 1 314 ? 1.709 18.959 5.226 1.00 87.38 314 GLY A N 1
ATOM 2365 C CA . GLY A 1 314 ? 2.292 19.647 6.384 1.00 87.38 314 GLY A CA 1
ATOM 2366 C C . GLY A 1 314 ? 1.388 20.773 6.878 1.00 87.38 314 GLY A C 1
ATOM 2367 O O . GLY A 1 314 ? 1.107 20.882 8.073 1.00 87.38 314 GLY A O 1
ATOM 2368 N N . GLY A 1 315 ? 0.846 21.557 5.942 1.00 90.12 315 GLY A N 1
ATOM 2369 C CA . GLY A 1 315 ? -0.154 22.579 6.233 1.00 90.12 315 GLY A CA 1
ATOM 2370 C C . GLY A 1 315 ? -1.439 22.004 6.835 1.00 90.12 315 GLY A C 1
ATOM 2371 O O . GLY A 1 315 ? -1.913 22.514 7.848 1.00 90.12 315 GLY A O 1
ATOM 2372 N N . ARG A 1 316 ? -1.999 20.926 6.263 1.00 90.81 316 ARG A N 1
ATOM 2373 C CA . ARG A 1 316 ? -3.205 20.255 6.795 1.00 90.81 316 ARG A CA 1
ATOM 2374 C C . ARG A 1 316 ? -2.986 19.738 8.212 1.00 90.81 316 ARG A C 1
ATOM 2376 O O . ARG A 1 316 ? -3.813 20.003 9.080 1.00 90.81 316 ARG A O 1
ATOM 2383 N N . PHE A 1 317 ? -1.867 19.058 8.445 1.00 91.25 317 PHE A N 1
ATOM 2384 C CA . PHE A 1 317 ? -1.504 18.523 9.752 1.00 91.25 317 PHE A CA 1
ATOM 2385 C C . PHE A 1 317 ? -1.411 19.630 10.813 1.00 91.25 317 PHE A C 1
ATOM 2387 O O . PHE A 1 317 ? -2.058 19.542 11.856 1.00 91.25 317 PHE A O 1
ATOM 2394 N N . MET A 1 318 ? -0.703 20.722 10.508 1.00 92.25 318 MET A N 1
ATOM 2395 C CA . MET A 1 318 ? -0.611 21.898 11.380 1.00 92.25 318 MET A CA 1
ATOM 2396 C C . MET A 1 318 ? -1.990 22.497 11.698 1.00 92.25 318 MET A C 1
ATOM 2398 O O . MET A 1 318 ? -2.300 22.776 12.858 1.00 92.25 318 MET A O 1
ATOM 2402 N N . LEU A 1 319 ? -2.842 22.672 10.683 1.00 94.38 319 LEU A N 1
ATOM 2403 C CA . LEU A 1 319 ? -4.201 23.191 10.866 1.00 94.38 319 LEU A CA 1
ATOM 2404 C C . LEU A 1 319 ? -5.058 22.272 11.742 1.00 94.38 319 LEU A C 1
ATOM 2406 O O . LEU A 1 319 ? -5.850 22.765 12.546 1.00 94.38 319 LEU A O 1
ATOM 2410 N N . ASP A 1 320 ? -4.917 20.955 11.591 1.00 93.00 320 ASP A N 1
ATOM 2411 C CA . ASP A 1 320 ? -5.664 19.966 12.364 1.00 93.00 320 ASP A CA 1
ATOM 2412 C C . ASP A 1 320 ? -5.247 19.927 13.839 1.00 93.00 320 ASP A C 1
ATOM 2414 O O . ASP A 1 320 ? -6.134 19.819 14.696 1.00 93.00 320 ASP A O 1
ATOM 2418 N N . VAL A 1 321 ? -3.945 20.068 14.129 1.00 94.19 321 VAL A N 1
ATOM 2419 C CA . VAL A 1 321 ? -3.405 20.213 15.493 1.00 94.19 321 VAL A CA 1
ATOM 2420 C C . VAL A 1 321 ? -3.968 21.472 16.149 1.00 94.19 321 VAL A C 1
ATOM 2422 O O . VAL A 1 321 ? -4.631 21.378 17.184 1.00 94.19 321 VAL A O 1
ATOM 2425 N N . TYR A 1 322 ? -3.805 22.643 15.523 1.00 95.75 322 TYR A N 1
ATOM 2426 C CA . TYR A 1 322 ? -4.277 23.900 16.110 1.00 95.75 322 TYR A CA 1
ATOM 2427 C C . TYR A 1 322 ? -5.795 23.950 16.277 1.00 95.75 322 TYR A C 1
ATOM 2429 O O . TYR A 1 322 ? -6.284 24.370 17.324 1.00 95.75 322 TYR A O 1
ATOM 2437 N N . ALA A 1 323 ? -6.566 23.462 15.301 1.00 94.06 323 ALA A N 1
ATOM 2438 C CA . ALA A 1 323 ? -8.026 23.427 15.402 1.00 94.06 323 ALA A CA 1
ATOM 2439 C C . ALA A 1 323 ? -8.529 22.577 16.583 1.00 94.06 323 ALA A C 1
ATOM 2441 O O . ALA A 1 323 ? -9.607 22.839 17.122 1.00 94.06 323 ALA A O 1
ATOM 2442 N N . ARG A 1 324 ? -7.770 21.548 16.981 1.00 94.31 324 ARG A N 1
ATOM 2443 C CA . ARG A 1 324 ? -8.126 20.639 18.082 1.00 94.31 324 ARG A CA 1
ATOM 2444 C C . ARG A 1 324 ? -7.516 21.031 19.421 1.00 94.31 324 ARG A C 1
ATOM 2446 O O . ARG A 1 324 ? -7.894 20.433 20.429 1.00 94.31 324 ARG A O 1
ATOM 2453 N N . HIS A 1 325 ? -6.664 22.051 19.446 1.00 95.38 325 HIS A N 1
ATOM 2454 C CA . HIS A 1 325 ? -6.036 22.542 20.660 1.00 95.38 325 HIS A CA 1
ATOM 2455 C C . HIS A 1 325 ? -7.082 23.022 21.690 1.00 95.38 325 HIS A C 1
ATOM 2457 O O . HIS A 1 325 ? -8.007 23.760 21.319 1.00 95.38 325 HIS A O 1
ATOM 2463 N N . PRO A 1 326 ? -6.974 22.662 22.986 1.00 94.00 326 PRO A N 1
ATOM 2464 C CA . PRO A 1 326 ? -7.970 23.023 23.999 1.00 94.00 326 PRO A CA 1
ATOM 2465 C C . PRO A 1 326 ? -8.224 24.532 24.115 1.00 94.00 326 PRO A C 1
ATOM 2467 O O . PRO A 1 326 ? -9.370 24.953 24.297 1.00 94.00 326 PRO A O 1
ATOM 2470 N N . LEU A 1 327 ? -7.185 25.365 23.972 1.00 93.56 327 LEU A N 1
ATOM 2471 C CA . LEU A 1 327 ? -7.320 26.830 24.013 1.00 93.56 327 LEU A CA 1
ATOM 2472 C C . LEU A 1 327 ? -8.126 27.374 22.825 1.00 93.56 327 LEU A C 1
ATOM 2474 O O . LEU A 1 327 ? -8.969 28.249 23.009 1.00 93.56 327 LEU A O 1
ATOM 2478 N N . VAL A 1 328 ? -7.954 26.802 21.632 1.00 93.88 328 VAL A N 1
ATOM 2479 C CA . VAL A 1 328 ? -8.704 27.187 20.423 1.00 93.88 328 VAL A CA 1
ATOM 2480 C C . VAL A 1 328 ? -10.157 26.720 20.524 1.00 93.88 328 VAL A C 1
ATOM 2482 O O . VAL A 1 328 ? -11.088 27.495 20.291 1.00 93.88 328 VAL A O 1
ATOM 2485 N N . ARG A 1 329 ? -10.376 25.471 20.957 1.00 93.19 329 ARG A N 1
ATOM 2486 C CA . ARG A 1 329 ? -11.718 24.887 21.126 1.00 93.19 329 ARG A CA 1
ATOM 2487 C C . ARG A 1 329 ? -12.547 25.591 22.198 1.00 93.19 329 ARG A C 1
ATOM 2489 O O . ARG A 1 329 ? -13.743 25.780 22.002 1.00 93.19 329 ARG A O 1
ATOM 2496 N N . SER A 1 330 ? -11.916 25.991 23.303 1.00 92.06 330 SER A N 1
ATOM 2497 C CA . SER A 1 330 ? -12.566 26.759 24.376 1.00 92.06 330 SER A CA 1
ATOM 2498 C C . SER A 1 330 ? -12.753 28.244 24.042 1.00 92.06 330 SER A C 1
ATOM 2500 O O . SER A 1 330 ? -13.340 28.968 24.838 1.00 92.06 330 SER A O 1
ATOM 2502 N N . GLY A 1 331 ? -12.264 28.708 22.884 1.00 91.50 331 GLY A N 1
ATOM 2503 C CA . GLY A 1 331 ? -12.352 30.108 22.459 1.00 91.50 331 GLY A CA 1
ATOM 2504 C C . GLY A 1 331 ? -11.366 31.051 23.156 1.00 91.50 331 GLY A C 1
ATOM 2505 O O . GLY A 1 331 ? -11.406 32.250 22.904 1.00 91.50 331 GLY A O 1
ATOM 2506 N N . ARG A 1 332 ? -10.468 30.527 24.001 1.00 93.00 332 ARG A N 1
ATOM 2507 C CA . ARG A 1 332 ? -9.435 31.302 24.708 1.00 93.00 332 ARG A CA 1
ATOM 2508 C C . ARG A 1 332 ? -8.291 31.755 23.795 1.00 93.00 332 ARG A C 1
ATOM 2510 O O . ARG A 1 332 ? -7.673 32.767 24.086 1.00 93.00 332 ARG A O 1
ATOM 2517 N N . ALA A 1 333 ? -8.053 31.039 22.695 1.00 94.19 333 ALA A N 1
ATOM 2518 C CA . ALA A 1 333 ? -7.115 31.406 21.631 1.00 94.19 333 ALA A CA 1
ATOM 2519 C C . ALA A 1 333 ? -7.883 31.827 20.362 1.00 94.19 333 ALA A C 1
ATOM 2521 O O . ALA A 1 333 ? -8.006 31.075 19.388 1.00 94.19 333 ALA A O 1
ATOM 2522 N N . SER A 1 334 ? -8.521 32.997 20.429 1.00 93.88 334 SER A N 1
ATOM 2523 C CA . SER A 1 334 ? -9.447 33.482 19.397 1.00 93.88 334 SER A CA 1
ATOM 2524 C C . SER A 1 334 ? -8.738 33.963 18.126 1.00 93.88 334 SER A C 1
ATOM 2526 O O . SER A 1 334 ? -9.246 33.740 17.025 1.00 93.88 334 SER A O 1
ATOM 2528 N N . GLN A 1 335 ? -7.548 34.561 18.249 1.00 94.88 335 GLN A N 1
ATOM 2529 C CA . GLN A 1 335 ? -6.760 34.994 17.093 1.00 94.88 335 GLN A CA 1
ATOM 2530 C C . GLN A 1 335 ? -6.242 33.781 16.320 1.00 94.88 335 GLN A C 1
ATOM 2532 O O . GLN A 1 335 ? -6.324 33.748 15.092 1.00 94.88 335 GLN A O 1
ATOM 2537 N N . THR A 1 336 ? -5.798 32.751 17.038 1.00 95.38 336 THR A N 1
ATOM 2538 C CA . THR A 1 336 ? -5.363 31.471 16.477 1.00 95.38 336 THR A CA 1
ATOM 2539 C C . THR A 1 336 ? -6.520 30.781 15.767 1.00 95.38 336 THR A C 1
ATOM 2541 O O . THR A 1 336 ? -6.352 30.318 14.644 1.00 95.38 336 THR A O 1
ATOM 2544 N N . ARG A 1 337 ? -7.724 30.768 16.360 1.00 95.62 337 ARG A N 1
ATOM 2545 C CA . ARG A 1 337 ? -8.927 30.209 15.720 1.00 95.62 337 ARG A CA 1
ATOM 2546 C C . ARG A 1 337 ? -9.220 30.860 14.366 1.00 95.62 337 ARG A C 1
ATOM 2548 O O . ARG A 1 337 ? -9.389 30.148 13.379 1.00 95.62 337 ARG A O 1
ATOM 2555 N N . ASN A 1 338 ? -9.237 32.190 14.317 1.00 94.81 338 ASN A N 1
ATOM 2556 C CA . ASN A 1 338 ? -9.487 32.929 13.078 1.00 94.81 338 ASN A CA 1
ATOM 2557 C C . ASN A 1 338 ? -8.370 32.681 12.053 1.00 94.81 338 ASN A C 1
ATOM 2559 O O . ASN A 1 338 ? -8.637 32.443 10.877 1.00 94.81 338 ASN A O 1
ATOM 2563 N N . ALA A 1 339 ? -7.112 32.654 12.502 1.00 95.50 339 ALA A N 1
ATOM 2564 C CA . ALA A 1 339 ? -5.975 32.386 11.630 1.00 95.50 339 ALA A CA 1
ATOM 2565 C C . ALA A 1 339 ? -5.965 30.949 11.072 1.00 95.50 339 ALA A C 1
ATOM 2567 O O . ALA A 1 339 ? -5.526 30.743 9.941 1.00 95.50 339 ALA A O 1
ATOM 2568 N N . VAL A 1 340 ? -6.479 29.960 11.818 1.00 96.25 340 VAL A N 1
ATOM 2569 C CA . VAL A 1 340 ? -6.699 28.591 11.319 1.00 96.25 340 VAL A CA 1
ATOM 2570 C C . VAL A 1 340 ? -7.712 28.592 10.175 1.00 96.25 340 VAL A C 1
ATOM 2572 O O . VAL A 1 340 ? -7.492 27.916 9.172 1.00 96.25 340 VAL A O 1
ATOM 2575 N N . GLU A 1 341 ? -8.815 29.334 10.290 1.00 94.50 341 GLU A N 1
ATOM 2576 C CA . GLU A 1 341 ? -9.827 29.424 9.229 1.00 94.50 341 GLU A CA 1
ATOM 2577 C C . GLU A 1 341 ? -9.275 30.120 7.975 1.00 94.50 341 GLU A C 1
ATOM 2579 O O . GLU A 1 341 ? -9.408 29.585 6.870 1.00 94.50 341 GLU A O 1
ATOM 2584 N N . ASP A 1 342 ? -8.566 31.240 8.140 1.00 94.19 342 ASP A N 1
ATOM 2585 C CA . ASP A 1 342 ? -7.897 31.953 7.045 1.00 94.19 342 ASP A CA 1
ATOM 2586 C C . ASP A 1 342 ? -6.882 31.061 6.314 1.00 94.19 342 ASP A C 1
ATOM 2588 O O . ASP A 1 342 ? -6.880 30.975 5.082 1.00 94.19 342 ASP A O 1
ATOM 2592 N N . ALA A 1 343 ? -6.024 30.366 7.066 1.00 95.62 343 ALA A N 1
ATOM 2593 C CA . ALA A 1 343 ? -5.014 29.475 6.505 1.00 95.62 343 ALA A CA 1
ATOM 2594 C C . ALA A 1 343 ? -5.636 28.235 5.846 1.00 95.62 343 ALA A C 1
ATOM 2596 O O . ALA A 1 343 ? -5.168 27.813 4.786 1.00 95.62 343 ALA A O 1
ATOM 2597 N N . ARG A 1 344 ? -6.732 27.697 6.397 1.00 94.56 344 ARG A N 1
ATOM 2598 C CA . ARG A 1 344 ? -7.497 26.606 5.775 1.00 94.56 344 ARG A CA 1
ATOM 2599 C C . ARG A 1 344 ? -8.090 27.033 4.432 1.00 94.56 344 ARG A C 1
ATOM 2601 O O . ARG A 1 344 ? -7.949 26.301 3.454 1.00 94.56 344 ARG A O 1
ATOM 2608 N N . ASN A 1 345 ? -8.689 28.221 4.360 1.00 93.75 345 ASN A N 1
ATOM 2609 C CA . ASN A 1 345 ? -9.253 28.759 3.121 1.00 93.75 345 ASN A CA 1
ATOM 2610 C C . ASN A 1 345 ? -8.171 29.016 2.063 1.00 93.75 345 ASN A C 1
ATOM 2612 O O . ASN A 1 345 ? -8.343 28.651 0.899 1.00 93.75 345 ASN A O 1
ATOM 2616 N N . ALA A 1 346 ? -7.035 29.593 2.465 1.00 94.19 346 ALA A N 1
ATOM 2617 C CA . ALA A 1 346 ? -5.915 29.831 1.560 1.00 94.19 346 ALA A CA 1
ATOM 2618 C C . ALA A 1 346 ? -5.312 28.516 1.032 1.00 94.19 346 ALA A C 1
ATOM 2620 O O . ALA A 1 346 ? -5.060 28.388 -0.167 1.00 94.19 346 ALA A O 1
ATOM 2621 N N . LEU A 1 347 ? -5.148 27.506 1.896 1.00 93.56 347 LEU A N 1
ATOM 2622 C CA . LEU A 1 347 ? -4.657 26.190 1.489 1.00 93.56 347 LEU A CA 1
ATOM 2623 C C . LEU A 1 347 ? -5.631 25.482 0.533 1.00 93.56 347 LEU A C 1
ATOM 2625 O O . LEU A 1 347 ? -5.196 24.902 -0.460 1.00 93.56 347 LEU A O 1
ATOM 2629 N N . ALA A 1 348 ? -6.941 25.568 0.780 1.00 91.00 348 ALA A N 1
ATOM 2630 C CA . ALA A 1 348 ? -7.961 24.997 -0.103 1.00 91.00 348 ALA A CA 1
ATOM 2631 C C . ALA A 1 348 ? -7.943 25.621 -1.513 1.00 91.00 348 ALA A C 1
ATOM 2633 O O . ALA A 1 348 ? -8.176 24.933 -2.508 1.00 91.00 348 ALA A O 1
ATOM 2634 N N . SER A 1 349 ? -7.639 26.916 -1.638 1.00 91.56 349 SER A N 1
ATOM 2635 C CA . SER A 1 349 ? -7.454 27.563 -2.947 1.00 91.56 349 SER A CA 1
ATOM 2636 C C . SER A 1 349 ? -6.229 27.027 -3.694 1.00 91.56 349 SER A C 1
ATOM 2638 O O . SER A 1 349 ? -6.329 26.728 -4.885 1.00 91.56 349 SER A O 1
ATOM 2640 N N . VAL A 1 350 ? -5.106 26.821 -2.994 1.00 91.94 350 VAL A N 1
ATOM 2641 C CA . VAL A 1 350 ? -3.897 26.201 -3.569 1.00 91.94 350 VAL A CA 1
ATOM 2642 C C . VAL A 1 350 ? -4.183 24.774 -4.044 1.00 91.94 350 VAL A C 1
ATOM 2644 O O . VAL A 1 350 ? -3.836 24.426 -5.172 1.00 91.94 350 VAL A O 1
ATOM 2647 N N . VAL A 1 351 ? -4.859 23.962 -3.222 1.00 90.31 351 VAL A N 1
ATOM 2648 C CA . VAL A 1 351 ? -5.248 22.579 -3.559 1.00 90.31 351 VAL A CA 1
ATOM 2649 C C . VAL A 1 351 ? -6.073 22.537 -4.845 1.00 90.31 351 VAL A C 1
ATOM 2651 O O . VAL A 1 351 ? -5.725 21.811 -5.777 1.00 90.31 351 VAL A O 1
ATOM 2654 N N . ARG A 1 352 ? -7.129 23.356 -4.936 1.00 89.44 352 ARG A N 1
ATOM 2655 C CA . ARG A 1 352 ? -8.020 23.387 -6.107 1.00 89.44 352 ARG A CA 1
ATOM 2656 C C . ARG A 1 352 ? -7.291 23.803 -7.384 1.00 89.44 352 ARG A C 1
ATOM 2658 O O . ARG A 1 352 ? -7.458 23.144 -8.411 1.00 89.44 352 ARG A O 1
ATOM 2665 N N . LEU A 1 353 ? -6.443 24.834 -7.323 1.00 88.75 353 LEU A N 1
ATOM 2666 C CA . LEU A 1 353 ? -5.626 25.240 -8.471 1.00 88.75 353 LEU A CA 1
ATOM 2667 C C . LEU A 1 353 ? -4.630 24.158 -8.883 1.00 88.75 353 LEU A C 1
ATOM 2669 O O . LEU A 1 353 ? -4.430 23.939 -10.073 1.00 88.75 353 LEU A O 1
ATOM 2673 N N . ARG A 1 354 ? -4.025 23.448 -7.927 1.00 87.81 354 ARG A N 1
ATOM 2674 C CA . ARG A 1 354 ? -3.073 22.379 -8.237 1.00 87.81 354 ARG A CA 1
ATOM 2675 C C . ARG A 1 354 ? -3.746 21.215 -8.962 1.00 87.81 354 ARG A C 1
ATOM 2677 O O . ARG A 1 354 ? -3.238 20.768 -9.987 1.00 87.81 354 ARG A O 1
ATOM 2684 N N . ILE A 1 355 ? -4.920 20.791 -8.490 1.00 86.69 355 ILE A N 1
ATOM 2685 C CA . ILE A 1 355 ? -5.741 19.773 -9.163 1.00 86.69 355 ILE A CA 1
ATOM 2686 C C . ILE A 1 355 ? -6.128 20.240 -10.576 1.00 86.69 355 ILE A C 1
ATOM 2688 O O . ILE A 1 355 ? -6.034 19.469 -11.531 1.00 86.69 355 ILE A O 1
ATOM 2692 N N . GLN A 1 356 ? -6.532 21.505 -10.735 1.00 87.06 356 GLN A N 1
ATOM 2693 C CA . GLN A 1 356 ? -6.883 22.066 -12.042 1.00 87.06 356 GLN A CA 1
ATOM 2694 C C . GLN A 1 356 ? -5.686 22.111 -13.004 1.00 87.06 356 GLN A C 1
ATOM 2696 O O . GLN A 1 356 ? -5.823 21.717 -14.161 1.00 87.06 356 GLN A O 1
ATOM 2701 N N . ASN A 1 357 ? -4.515 22.544 -12.536 1.00 85.81 357 ASN A N 1
ATOM 2702 C CA . ASN A 1 357 ? -3.305 22.629 -13.352 1.00 85.81 357 ASN A CA 1
ATOM 2703 C C . ASN A 1 357 ? -2.860 21.247 -13.850 1.00 85.81 357 ASN A C 1
ATOM 2705 O O . ASN A 1 357 ? -2.529 21.103 -15.027 1.00 85.81 357 ASN A O 1
ATOM 2709 N N . GLU A 1 358 ? -2.912 20.217 -12.998 1.00 83.50 358 GLU A N 1
ATOM 2710 C CA . GLU A 1 358 ? -2.603 18.846 -13.425 1.00 83.50 358 GLU A CA 1
ATOM 2711 C C . GLU A 1 358 ? -3.598 18.325 -14.466 1.00 83.50 358 GLU A C 1
ATOM 2713 O O . GLU A 1 358 ? -3.191 17.697 -15.441 1.00 83.50 358 GLU A O 1
ATOM 2718 N N . ARG A 1 359 ? -4.891 18.644 -14.340 1.00 84.69 359 ARG A N 1
ATOM 2719 C CA . ARG A 1 359 ? -5.894 18.290 -15.360 1.00 84.69 359 ARG A CA 1
ATOM 2720 C C . ARG A 1 359 ? -5.607 18.945 -16.706 1.00 84.69 359 ARG A C 1
ATOM 2722 O O . ARG A 1 359 ? -5.645 18.272 -17.735 1.00 84.69 359 ARG A O 1
ATOM 2729 N N . THR A 1 360 ? -5.280 20.236 -16.712 1.00 85.38 360 THR A N 1
ATOM 2730 C CA . THR A 1 360 ? -4.885 20.945 -17.937 1.00 85.38 360 THR A CA 1
ATOM 2731 C C . THR A 1 360 ? -3.647 20.303 -18.563 1.00 85.38 360 THR A C 1
ATOM 2733 O O . THR A 1 360 ? -3.611 20.082 -19.775 1.00 85.38 360 THR A O 1
ATOM 2736 N N . ARG A 1 361 ? -2.661 19.926 -17.738 1.00 83.56 361 ARG A N 1
ATOM 2737 C CA . ARG A 1 361 ? -1.439 19.243 -18.180 1.00 83.56 361 ARG A CA 1
ATOM 2738 C C . ARG A 1 361 ? -1.726 17.874 -18.798 1.00 83.56 361 ARG A C 1
ATOM 2740 O O . ARG A 1 361 ? -1.219 17.586 -19.880 1.00 83.56 361 ARG A O 1
ATOM 2747 N N . LEU A 1 362 ? -2.558 17.054 -18.152 1.00 82.81 362 LEU A N 1
ATOM 2748 C CA . LEU A 1 362 ? -2.986 15.750 -18.671 1.00 82.81 362 LEU A CA 1
ATOM 2749 C C . LEU A 1 362 ? -3.747 15.891 -19.992 1.00 82.81 362 LEU A C 1
ATOM 2751 O O . LEU A 1 362 ? -3.494 15.143 -20.933 1.00 82.81 362 LEU A O 1
ATOM 2755 N N . SER A 1 363 ? -4.618 16.896 -20.092 1.00 84.81 363 SER A N 1
ATOM 2756 C CA . SER A 1 363 ? -5.367 17.192 -21.313 1.00 84.81 363 SER A CA 1
ATOM 2757 C C . SER A 1 363 ? -4.453 17.606 -22.475 1.00 84.81 363 SER A C 1
ATOM 2759 O O . SER A 1 363 ? -4.645 17.145 -23.599 1.00 84.81 363 SER A O 1
ATOM 2761 N N . ALA A 1 364 ? -3.430 18.432 -22.221 1.00 84.94 364 ALA A N 1
ATOM 2762 C CA . ALA A 1 364 ? -2.420 18.773 -23.226 1.00 84.94 364 ALA A CA 1
ATOM 2763 C C . ALA A 1 364 ? -1.610 17.538 -23.657 1.00 84.94 364 ALA A C 1
ATOM 2765 O O . ALA A 1 364 ? -1.438 17.291 -24.851 1.00 84.94 364 ALA A O 1
ATOM 2766 N N . ALA A 1 365 ? -1.189 16.706 -22.700 1.00 84.38 365 ALA A N 1
ATOM 2767 C CA . ALA A 1 365 ? -0.446 15.479 -22.977 1.00 84.38 365 ALA A CA 1
ATOM 2768 C C . ALA A 1 365 ? -1.260 14.452 -23.793 1.00 84.38 365 ALA A C 1
ATOM 2770 O O . ALA A 1 365 ? -0.714 13.825 -24.699 1.00 84.38 365 ALA A O 1
ATOM 2771 N N . ASP A 1 366 ? -2.567 14.320 -23.546 1.00 84.69 366 ASP A N 1
ATOM 2772 C CA . ASP A 1 366 ? -3.485 13.495 -24.353 1.00 84.69 366 ASP A CA 1
ATOM 2773 C C . ASP A 1 366 ? -3.598 13.993 -25.812 1.00 84.69 366 ASP A C 1
ATOM 2775 O O . ASP A 1 366 ? -3.721 13.211 -26.762 1.00 84.69 366 ASP A O 1
ATOM 2779 N N . ARG A 1 367 ? -3.458 15.304 -26.039 1.00 85.50 367 ARG A N 1
ATOM 2780 C CA . ARG A 1 367 ? -3.358 15.878 -27.392 1.00 85.50 367 ARG A CA 1
ATOM 2781 C C . ARG A 1 367 ? -1.951 15.792 -27.998 1.00 85.50 367 ARG A C 1
ATOM 2783 O O . ARG A 1 367 ? -1.796 16.049 -29.188 1.00 85.50 367 ARG A O 1
ATOM 2790 N N . GLY A 1 368 ? -0.942 15.371 -27.231 1.00 79.75 368 GLY A N 1
ATOM 2791 C CA . GLY A 1 368 ? 0.468 15.380 -27.643 1.00 79.75 368 GLY A CA 1
ATOM 2792 C C . GLY A 1 368 ? 1.093 16.782 -27.655 1.00 79.75 368 GLY A C 1
ATOM 2793 O O . GLY A 1 368 ? 2.164 16.985 -28.229 1.00 79.75 368 GLY A O 1
ATOM 2794 N N . GLU A 1 369 ? 0.428 17.750 -27.032 1.00 84.44 369 GLU A N 1
ATOM 2795 C CA . GLU A 1 369 ? 0.847 19.145 -26.966 1.00 84.44 369 GLU A CA 1
ATOM 2796 C C . GLU A 1 369 ? 1.808 19.368 -25.793 1.00 84.44 369 GLU A C 1
ATOM 2798 O O . GLU A 1 369 ? 1.789 18.656 -24.784 1.00 84.44 369 GLU A O 1
ATOM 2803 N N . ALA A 1 370 ? 2.668 20.380 -25.915 1.00 78.38 370 ALA A N 1
ATOM 2804 C CA . ALA A 1 370 ? 3.397 20.879 -24.760 1.00 78.38 370 ALA A CA 1
ATOM 2805 C C . ALA A 1 370 ? 2.411 21.569 -23.799 1.00 78.38 370 ALA A C 1
ATOM 2807 O O . ALA A 1 370 ? 1.460 22.204 -24.263 1.00 78.38 370 ALA A O 1
ATOM 2808 N N . PRO A 1 371 ? 2.625 21.487 -22.476 1.00 72.69 371 PRO A N 1
ATOM 2809 C CA . PRO A 1 371 ? 1.848 22.290 -21.546 1.00 72.69 371 PRO A CA 1
ATOM 2810 C C . PRO A 1 371 ? 2.064 23.773 -21.865 1.00 72.69 371 PRO A C 1
ATOM 2812 O O . PRO A 1 371 ? 3.181 24.279 -21.784 1.00 72.69 371 PRO A O 1
ATOM 2815 N N . THR A 1 372 ? 0.996 24.462 -22.259 1.00 71.25 372 THR A N 1
ATOM 2816 C CA . THR A 1 372 ? 1.000 25.910 -22.471 1.00 71.25 372 THR A CA 1
ATOM 2817 C C . THR A 1 372 ? 0.923 26.622 -21.127 1.00 71.25 372 THR A C 1
ATOM 2819 O O . THR A 1 372 ? 0.028 26.323 -20.336 1.00 71.25 372 THR A O 1
ATOM 2822 N N . ASP A 1 373 ? 1.817 27.580 -20.873 1.00 67.94 373 ASP A N 1
ATOM 2823 C CA . ASP A 1 373 ? 1.685 28.477 -19.723 1.00 67.94 373 ASP A CA 1
ATOM 2824 C C . ASP A 1 373 ? 0.581 29.505 -20.012 1.00 67.94 373 ASP A C 1
ATOM 2826 O O . ASP A 1 373 ? 0.811 30.571 -20.577 1.00 67.94 373 ASP A O 1
ATOM 2830 N N . ASP A 1 374 ? -0.651 29.162 -19.649 1.00 74.50 374 ASP A N 1
ATOM 2831 C CA . ASP A 1 374 ? -1.827 30.039 -19.676 1.00 74.50 374 ASP A CA 1
ATOM 2832 C C . ASP A 1 374 ? -1.856 31.008 -18.468 1.00 74.50 374 ASP A C 1
ATOM 2834 O O . ASP A 1 374 ? -2.916 31.472 -18.034 1.00 74.50 374 ASP A O 1
ATOM 2838 N N . GLY A 1 375 ? -0.703 31.253 -17.835 1.00 78.31 375 GLY A N 1
ATOM 2839 C CA . GLY A 1 375 ? -0.594 31.979 -16.573 1.00 78.31 375 GLY A CA 1
ATOM 2840 C C . GLY A 1 375 ? -1.079 31.174 -15.362 1.00 78.31 375 GLY A C 1
ATOM 2841 O O . GLY A 1 375 ? -1.256 31.741 -14.282 1.00 78.31 375 GLY A O 1
ATOM 2842 N N . SER A 1 376 ? -1.333 29.869 -15.505 1.00 79.38 376 SER A N 1
ATOM 2843 C CA . SER A 1 376 ? -1.660 28.964 -14.390 1.00 79.38 376 SER A CA 1
ATOM 2844 C C . SER A 1 376 ? -0.549 28.890 -13.350 1.00 79.38 376 SER A C 1
ATOM 2846 O O . SER A 1 376 ? -0.842 28.823 -12.154 1.00 79.38 376 SER A O 1
ATOM 2848 N N . LYS A 1 377 ? 0.717 28.963 -13.778 1.00 80.38 377 LYS A N 1
ATOM 2849 C CA . LYS A 1 377 ? 1.866 29.014 -12.869 1.00 80.38 377 LYS A CA 1
ATOM 2850 C C . LYS A 1 377 ? 1.851 30.289 -12.027 1.00 80.38 377 LYS A C 1
ATOM 2852 O O . LYS A 1 377 ? 1.880 30.211 -10.806 1.00 80.38 377 LYS A O 1
ATOM 2857 N N . ALA A 1 378 ? 1.689 31.448 -12.666 1.00 86.12 378 ALA A N 1
ATOM 2858 C CA . ALA A 1 378 ? 1.603 32.732 -11.970 1.00 86.12 378 ALA A CA 1
ATOM 2859 C C . ALA A 1 378 ? 0.412 32.793 -10.992 1.00 86.12 378 ALA A C 1
ATOM 2861 O O . ALA A 1 378 ? 0.538 33.320 -9.887 1.00 86.12 378 ALA A O 1
ATOM 2862 N N . ARG A 1 379 ? -0.739 32.217 -11.370 1.00 88.38 379 ARG A N 1
ATOM 2863 C CA . ARG A 1 379 ? -1.911 32.082 -10.486 1.00 88.38 379 ARG A CA 1
ATOM 2864 C C . ARG A 1 379 ? -1.620 31.192 -9.274 1.00 88.38 379 ARG A C 1
ATOM 2866 O O . ARG A 1 379 ? -1.975 31.567 -8.158 1.00 88.38 379 ARG A O 1
ATOM 2873 N N . LEU A 1 380 ? -0.962 30.049 -9.477 1.00 87.19 380 LEU A N 1
ATOM 2874 C CA . LEU A 1 380 ? -0.571 29.148 -8.391 1.00 87.19 380 LEU A CA 1
ATOM 2875 C C . LEU A 1 380 ? 0.428 29.818 -7.437 1.00 87.19 380 LEU A C 1
ATOM 2877 O O . LEU A 1 380 ? 0.220 29.774 -6.228 1.00 87.19 380 LEU A O 1
ATOM 2881 N N . ASP A 1 381 ? 1.447 30.497 -7.968 1.00 88.44 381 ASP A N 1
ATOM 2882 C CA . ASP A 1 381 ? 2.449 31.224 -7.177 1.00 88.44 381 ASP A CA 1
ATOM 2883 C C . ASP A 1 381 ? 1.799 32.340 -6.334 1.00 88.44 381 ASP A C 1
ATOM 2885 O O . ASP A 1 381 ? 2.153 32.552 -5.167 1.00 88.44 381 ASP A O 1
ATOM 2889 N N . ALA A 1 382 ? 0.797 33.033 -6.889 1.00 91.69 382 ALA A N 1
ATOM 2890 C CA . ALA A 1 382 ? 0.035 34.054 -6.174 1.00 91.69 382 ALA A CA 1
ATOM 2891 C C . ALA A 1 382 ? -0.791 33.465 -5.014 1.00 91.69 382 ALA A C 1
ATOM 2893 O O . ALA A 1 382 ? -0.752 33.999 -3.902 1.00 91.69 382 ALA A O 1
ATOM 2894 N N . GLU A 1 383 ? -1.507 32.355 -5.228 1.00 92.50 383 GLU A N 1
ATOM 2895 C CA . GLU A 1 383 ? -2.254 31.680 -4.154 1.00 92.50 383 GLU A CA 1
ATOM 2896 C C . GLU A 1 383 ? -1.324 31.051 -3.110 1.00 92.50 383 GLU A C 1
ATOM 2898 O O . GLU A 1 383 ? -1.592 31.142 -1.912 1.00 92.50 383 GLU A O 1
ATOM 2903 N N . GLN A 1 384 ? -0.183 30.497 -3.522 1.00 91.38 384 GLN A N 1
ATOM 2904 C CA . GLN A 1 384 ? 0.822 29.988 -2.591 1.00 91.38 384 GLN A CA 1
ATOM 2905 C C . GLN A 1 384 ? 1.396 31.117 -1.729 1.00 91.38 384 GLN A C 1
ATOM 2907 O O . GLN A 1 384 ? 1.573 30.948 -0.523 1.00 91.38 384 GLN A O 1
ATOM 2912 N N . THR A 1 385 ? 1.609 32.303 -2.303 1.00 93.38 385 THR A N 1
ATOM 2913 C CA . THR A 1 385 ? 2.024 33.493 -1.546 1.00 93.38 385 THR A CA 1
ATOM 2914 C C . THR A 1 385 ? 0.980 33.885 -0.495 1.00 93.38 385 THR A C 1
ATOM 2916 O O . THR A 1 385 ? 1.341 34.176 0.650 1.00 93.38 385 THR A O 1
ATOM 2919 N N . LYS A 1 386 ? -0.317 33.838 -0.836 1.00 93.94 386 LYS A N 1
ATOM 2920 C CA . LYS A 1 386 ? -1.411 34.072 0.124 1.00 93.94 386 LYS A CA 1
ATOM 2921 C C . LYS A 1 386 ? -1.436 33.014 1.228 1.00 93.94 386 LYS A C 1
ATOM 2923 O O . LYS A 1 386 ? -1.538 33.376 2.398 1.00 93.94 386 LYS A O 1
ATOM 2928 N N . ALA A 1 387 ? -1.282 31.736 0.881 1.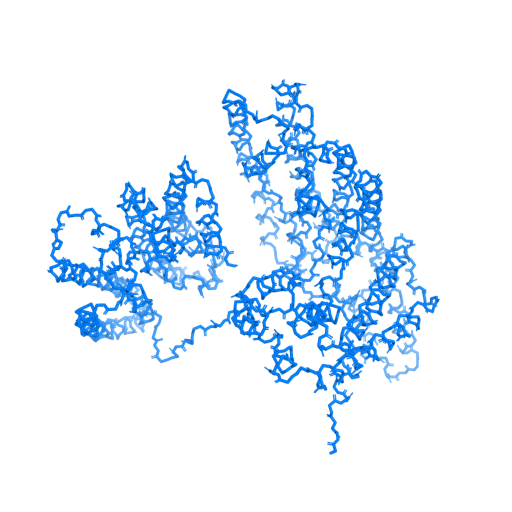00 92.94 387 ALA A N 1
ATOM 2929 C CA . ALA A 1 387 ? -1.219 30.644 1.849 1.00 92.94 387 ALA A CA 1
ATOM 2930 C C . ALA A 1 387 ? -0.034 30.812 2.809 1.00 92.94 387 ALA A C 1
ATOM 2932 O O . ALA A 1 387 ? -0.218 30.773 4.022 1.00 92.94 387 ALA A O 1
ATOM 2933 N N . VAL A 1 388 ? 1.166 31.110 2.300 1.00 93.38 388 VAL A N 1
ATOM 2934 C CA . VAL A 1 388 ? 2.350 31.397 3.128 1.00 93.38 388 VAL A CA 1
ATOM 2935 C C . VAL A 1 388 ? 2.099 32.571 4.079 1.00 93.38 388 VAL A C 1
ATOM 2937 O O . VAL A 1 388 ? 2.488 32.509 5.245 1.00 93.38 388 VAL A O 1
ATOM 2940 N N . ALA A 1 389 ? 1.446 33.640 3.616 1.00 94.50 389 ALA A N 1
ATOM 2941 C CA . ALA A 1 389 ? 1.093 34.766 4.475 1.00 94.50 389 ALA A CA 1
ATOM 2942 C C . ALA A 1 389 ? 0.087 34.369 5.572 1.00 94.50 389 ALA A C 1
ATOM 2944 O O . ALA A 1 389 ? 0.247 34.787 6.718 1.00 94.50 389 ALA A O 1
ATOM 2945 N N . ALA A 1 390 ? -0.907 33.537 5.250 1.00 95.75 390 ALA A N 1
ATOM 2946 C CA . ALA A 1 390 ? -1.883 33.038 6.216 1.00 95.75 390 ALA A CA 1
ATOM 2947 C C . ALA A 1 390 ? -1.243 32.111 7.266 1.00 95.75 390 ALA A C 1
ATOM 2949 O O . ALA A 1 390 ? -1.461 32.305 8.458 1.00 95.75 390 ALA A O 1
ATOM 2950 N N . PHE A 1 391 ? -0.364 31.188 6.862 1.00 94.06 391 PHE A N 1
ATOM 2951 C CA . PHE A 1 391 ? 0.386 30.336 7.795 1.00 94.06 391 PHE A CA 1
ATOM 2952 C C . PHE A 1 391 ? 1.337 31.134 8.699 1.00 94.06 391 PHE A C 1
ATOM 2954 O O . PHE A 1 391 ? 1.481 30.813 9.875 1.00 94.06 391 PHE A O 1
ATOM 2961 N N . LYS A 1 392 ? 1.943 32.222 8.199 1.00 94.50 392 LYS A N 1
ATOM 2962 C CA . LYS A 1 392 ? 2.728 33.143 9.042 1.00 94.50 392 LYS A CA 1
ATOM 2963 C C . LYS A 1 392 ? 1.867 33.840 10.096 1.00 94.50 392 LYS A C 1
ATOM 2965 O O . LYS A 1 392 ? 2.309 33.970 11.232 1.00 94.50 392 LYS A O 1
ATOM 2970 N N . LYS A 1 393 ? 0.655 34.275 9.733 1.00 94.75 393 LYS A N 1
ATOM 2971 C CA . LYS A 1 393 ? -0.303 34.847 10.693 1.00 94.75 393 LYS A CA 1
ATOM 2972 C C . LYS A 1 393 ? -0.735 33.817 11.733 1.00 94.75 393 LYS A C 1
ATOM 2974 O O . LYS A 1 393 ? -0.782 34.155 12.907 1.00 94.75 393 LYS A O 1
ATOM 2979 N N . LEU A 1 394 ? -0.998 32.579 11.310 1.00 95.88 394 LEU A N 1
ATOM 2980 C CA . LEU A 1 394 ? -1.325 31.476 12.212 1.00 95.88 394 LEU A CA 1
ATOM 2981 C C . LEU A 1 394 ? -0.208 31.229 13.225 1.00 95.88 394 LEU A C 1
ATOM 2983 O O . LEU A 1 394 ? -0.486 31.209 14.418 1.00 95.88 394 LEU A O 1
ATOM 2987 N N . ARG A 1 395 ? 1.044 31.122 12.769 1.00 92.94 395 ARG A N 1
ATOM 2988 C CA . ARG A 1 395 ? 2.195 30.942 13.661 1.00 92.94 395 ARG A CA 1
ATOM 2989 C C . ARG A 1 395 ? 2.330 32.091 14.661 1.00 92.94 395 ARG A C 1
ATOM 2991 O O . ARG A 1 395 ? 2.461 31.836 15.848 1.00 92.94 395 ARG A O 1
ATOM 2998 N N . ALA A 1 396 ? 2.223 33.339 14.203 1.00 93.56 396 ALA A N 1
ATOM 2999 C CA . ALA A 1 396 ? 2.308 34.505 15.083 1.00 93.56 396 ALA A CA 1
ATOM 3000 C C . ALA A 1 396 ? 1.159 34.569 16.110 1.00 93.56 396 ALA A C 1
ATOM 3002 O O . ALA A 1 396 ? 1.383 34.954 17.253 1.00 93.56 396 ALA A O 1
ATOM 3003 N N . ALA A 1 397 ? -0.062 34.189 15.717 1.00 94.44 397 ALA A N 1
ATOM 3004 C CA . ALA A 1 397 ? -1.202 34.122 16.630 1.00 94.44 397 ALA A CA 1
ATOM 3005 C C . ALA A 1 397 ? -1.034 32.997 17.663 1.00 94.44 397 ALA A C 1
ATOM 3007 O O . ALA A 1 397 ? -1.255 33.221 18.850 1.00 94.44 397 ALA A O 1
ATOM 3008 N N . ALA A 1 398 ? -0.579 31.820 17.222 1.00 93.00 398 ALA A N 1
ATOM 3009 C CA . ALA A 1 398 ? -0.313 30.685 18.097 1.00 93.00 398 ALA A CA 1
ATOM 3010 C C . ALA A 1 398 ? 0.811 30.988 19.099 1.00 93.00 398 ALA A C 1
ATOM 3012 O O . ALA A 1 398 ? 0.622 30.743 20.282 1.00 93.00 398 ALA A O 1
ATOM 3013 N N . GLU A 1 399 ? 1.924 31.591 18.666 1.00 92.00 399 GLU A N 1
ATOM 3014 C CA . GLU A 1 399 ? 3.018 32.033 19.552 1.00 92.00 399 GLU A CA 1
ATOM 3015 C C . GLU A 1 399 ? 2.545 33.055 20.608 1.00 92.00 399 GLU A C 1
ATOM 3017 O O . GLU A 1 399 ? 3.129 33.143 21.684 1.00 92.00 399 GLU A O 1
ATOM 3022 N N . GLY A 1 400 ? 1.485 33.821 20.325 1.00 90.06 400 GLY A N 1
ATOM 3023 C CA . GLY A 1 400 ? 0.905 34.782 21.268 1.00 90.06 400 GLY A CA 1
ATOM 3024 C C . GLY A 1 400 ? -0.158 34.215 22.219 1.00 90.06 400 GLY A C 1
ATOM 3025 O O . GLY A 1 400 ? -0.386 34.802 23.275 1.00 90.06 400 GLY A O 1
ATOM 3026 N N . GLU A 1 401 ? -0.829 33.113 21.864 1.00 94.50 401 GLU A N 1
ATOM 3027 C CA . GLU A 1 401 ? -1.981 32.574 22.613 1.00 94.50 401 GLU A CA 1
ATOM 3028 C C . GLU A 1 401 ? -1.784 31.139 23.147 1.00 94.50 401 GLU A C 1
ATOM 3030 O O . GLU A 1 401 ? -2.572 30.694 23.984 1.00 94.50 401 GLU A O 1
ATOM 3035 N N . ILE A 1 402 ? -0.780 30.398 22.666 1.00 91.31 402 ILE A N 1
ATOM 3036 C CA . ILE A 1 402 ? -0.517 28.987 22.987 1.00 91.31 402 ILE A CA 1
ATOM 3037 C C . ILE A 1 402 ? 0.969 28.816 23.340 1.00 91.31 402 ILE A C 1
ATOM 3039 O O . ILE A 1 402 ? 1.814 28.656 22.462 1.00 91.31 402 ILE A O 1
ATOM 3043 N N . ASP A 1 403 ? 1.271 28.824 24.639 1.00 84.94 403 ASP A N 1
ATOM 3044 C CA . ASP A 1 403 ? 2.631 28.709 25.191 1.00 84.94 403 ASP A CA 1
ATOM 3045 C C . ASP A 1 403 ? 2.828 27.364 25.912 1.00 84.94 403 ASP A C 1
ATOM 3047 O O . ASP A 1 403 ? 2.871 27.282 27.138 1.00 84.94 403 ASP A O 1
ATOM 3051 N N . ASP A 1 404 ? 2.837 26.273 25.143 1.00 86.62 404 ASP A N 1
ATOM 3052 C CA . ASP A 1 404 ? 2.991 24.904 25.663 1.00 86.62 404 ASP A CA 1
ATOM 3053 C C . ASP A 1 404 ? 3.936 24.022 24.827 1.00 86.62 404 ASP A C 1
ATOM 3055 O O . ASP A 1 404 ? 3.994 22.806 25.008 1.00 86.62 404 ASP A O 1
ATOM 3059 N N . GLY A 1 405 ? 4.681 24.625 23.895 1.00 84.69 405 GLY A N 1
ATOM 3060 C CA . GLY A 1 405 ? 5.596 23.911 23.002 1.00 84.69 405 GLY A CA 1
ATOM 3061 C C . GLY A 1 405 ? 4.942 23.283 21.762 1.00 84.69 405 GLY A C 1
ATOM 3062 O O . GLY A 1 405 ? 5.652 22.657 20.972 1.00 84.69 405 GLY A O 1
ATOM 3063 N N . THR A 1 406 ? 3.635 23.479 21.518 1.00 88.62 406 THR A N 1
ATOM 3064 C CA . THR A 1 406 ? 2.938 22.947 20.324 1.00 88.62 406 THR A CA 1
ATOM 3065 C C . THR A 1 406 ? 3.660 23.283 19.009 1.00 88.62 406 THR A C 1
ATOM 3067 O O . THR A 1 406 ? 3.826 22.416 18.149 1.00 88.62 406 THR A O 1
ATOM 3070 N N . GLN A 1 407 ? 4.136 24.523 18.834 1.00 86.25 407 GLN A N 1
ATOM 3071 C CA . GLN A 1 407 ? 4.834 24.941 17.606 1.00 86.25 407 GLN A CA 1
ATOM 3072 C C . GLN A 1 407 ? 6.192 24.236 17.428 1.00 86.25 407 GLN A C 1
ATOM 3074 O O . GLN A 1 407 ? 6.538 23.846 16.314 1.00 86.25 407 GLN A O 1
ATOM 3079 N N . GLU A 1 408 ? 6.956 24.051 18.507 1.00 84.88 408 GLU A N 1
ATOM 3080 C CA . GLU A 1 408 ? 8.266 23.385 18.463 1.00 84.88 408 GLU A CA 1
ATOM 3081 C C . GLU A 1 408 ? 8.137 21.899 18.124 1.00 84.88 408 GLU A C 1
ATOM 3083 O O . GLU A 1 408 ? 8.991 21.329 17.444 1.00 84.88 408 GLU A O 1
ATOM 3088 N N . LEU A 1 409 ? 7.054 21.276 18.586 1.00 86.00 409 LEU A N 1
ATOM 3089 C CA . LEU A 1 409 ? 6.701 19.902 18.264 1.00 86.00 409 LEU A CA 1
ATOM 3090 C C . LEU A 1 409 ? 6.291 19.764 16.791 1.00 86.00 409 LEU A C 1
ATOM 3092 O O . LEU A 1 409 ? 6.759 18.857 16.104 1.00 86.00 409 LEU A O 1
ATOM 3096 N N . LEU A 1 410 ? 5.470 20.684 16.273 1.00 85.44 410 LEU A N 1
ATOM 3097 C CA . LEU A 1 410 ? 5.068 20.692 14.862 1.00 85.44 410 LEU A CA 1
ATOM 3098 C C . LEU A 1 410 ? 6.271 20.823 13.916 1.00 85.44 410 LEU A C 1
ATOM 3100 O O . LEU A 1 410 ? 6.328 20.118 12.905 1.00 85.44 410 LEU A O 1
ATOM 3104 N N . ASP A 1 411 ? 7.256 21.655 14.273 1.00 81.50 411 ASP A N 1
ATOM 3105 C CA . ASP A 1 411 ? 8.496 21.840 13.506 1.00 81.50 411 ASP A CA 1
ATOM 3106 C C . ASP A 1 411 ? 9.364 20.548 13.460 1.00 81.50 411 ASP A C 1
ATOM 3108 O O . ASP A 1 411 ? 10.204 20.411 12.569 1.00 81.50 411 ASP A O 1
ATOM 3112 N N . LYS A 1 412 ? 9.140 19.569 14.359 1.00 77.88 412 LYS A N 1
ATOM 3113 C CA . LYS A 1 412 ? 9.853 18.269 14.421 1.00 77.88 412 LYS A CA 1
ATOM 3114 C C . LYS A 1 412 ? 9.140 17.104 13.714 1.00 77.88 412 LYS A C 1
ATOM 3116 O O . LYS A 1 412 ? 9.732 16.036 13.577 1.00 77.88 412 LYS A O 1
ATOM 3121 N N . SER A 1 413 ? 7.912 17.304 13.228 1.00 74.81 413 SER A N 1
ATOM 3122 C CA . SER A 1 413 ? 7.027 16.240 12.705 1.00 74.81 413 SER A CA 1
ATOM 3123 C C . SER A 1 413 ? 7.623 15.359 11.593 1.00 74.81 413 SER A C 1
ATOM 3125 O O . SER A 1 413 ? 7.378 14.156 11.568 1.00 74.81 413 SER A O 1
ATOM 3127 N N . ILE A 1 414 ? 8.452 15.929 10.711 1.00 66.50 414 ILE A N 1
ATOM 3128 C CA . ILE A 1 414 ? 9.077 15.221 9.574 1.00 66.50 414 ILE A CA 1
ATOM 3129 C C . ILE A 1 414 ? 10.100 14.161 10.041 1.00 66.50 414 ILE A C 1
ATOM 3131 O O . ILE A 1 414 ? 10.428 13.247 9.289 1.00 66.50 414 ILE A O 1
ATOM 3135 N N . GLY A 1 415 ? 10.602 14.259 11.278 1.00 67.44 415 GLY A N 1
ATOM 3136 C CA . GLY A 1 415 ? 11.588 13.333 11.846 1.00 67.44 415 GLY A CA 1
ATOM 3137 C C . GLY A 1 415 ? 11.024 12.279 12.804 1.00 67.44 415 GLY A C 1
ATOM 3138 O O . GLY A 1 415 ? 11.791 11.433 13.257 1.00 67.44 415 GLY A O 1
ATOM 3139 N N . THR A 1 416 ? 9.729 12.330 13.121 1.00 78.62 416 THR A N 1
ATOM 3140 C CA . THR A 1 416 ? 9.081 11.465 14.124 1.00 78.62 416 THR A CA 1
ATOM 3141 C C . THR A 1 416 ? 8.212 10.398 13.475 1.00 78.62 416 THR A C 1
ATOM 3143 O O . THR A 1 416 ? 7.600 10.649 12.432 1.00 78.62 416 THR A O 1
ATOM 3146 N N . THR A 1 417 ? 8.106 9.229 14.103 1.00 79.44 417 THR A N 1
ATOM 3147 C CA . THR A 1 417 ? 7.125 8.206 13.711 1.00 79.44 417 THR A CA 1
ATOM 3148 C C . THR A 1 417 ? 5.699 8.620 14.096 1.00 79.44 417 THR A C 1
ATOM 3150 O O . THR A 1 417 ? 5.493 9.545 14.885 1.00 79.44 417 THR A O 1
ATOM 3153 N N . SER A 1 418 ? 4.682 7.947 13.543 1.00 79.81 418 SER A N 1
ATOM 3154 C CA . SER A 1 418 ? 3.281 8.215 13.903 1.00 79.81 418 SER A CA 1
ATOM 3155 C C . SER A 1 418 ? 3.000 7.975 15.386 1.00 79.81 418 SER A C 1
ATOM 3157 O O . SER A 1 418 ? 2.223 8.713 15.987 1.00 79.81 418 SER A O 1
ATOM 3159 N N . ASP A 1 419 ? 3.629 6.957 15.973 1.00 79.00 419 ASP A N 1
ATOM 3160 C CA . ASP A 1 419 ? 3.405 6.581 17.368 1.00 79.00 419 ASP A CA 1
ATOM 3161 C C . ASP A 1 419 ? 4.096 7.567 18.312 1.00 79.00 419 ASP A C 1
ATOM 3163 O O . ASP A 1 419 ? 3.431 8.114 19.190 1.00 79.00 419 ASP A O 1
ATOM 3167 N N . GLU A 1 420 ? 5.355 7.923 18.032 1.00 83.69 420 GLU A N 1
ATOM 3168 C CA . GLU A 1 420 ? 6.063 9.005 18.732 1.00 83.69 420 GLU A CA 1
ATOM 3169 C C . GLU A 1 420 ? 5.264 10.309 18.672 1.00 83.69 420 GLU A C 1
ATOM 3171 O O . GLU A 1 420 ? 5.079 10.988 19.678 1.00 83.69 420 GLU A O 1
ATOM 3176 N N . MET A 1 421 ? 4.728 10.660 17.500 1.00 87.44 421 MET A N 1
ATOM 3177 C CA . MET A 1 421 ? 3.942 11.881 17.374 1.00 87.44 421 MET A CA 1
ATOM 3178 C C . MET A 1 421 ? 2.620 11.808 18.146 1.00 87.44 421 MET A C 1
ATOM 3180 O O . MET A 1 421 ? 2.171 12.817 18.694 1.00 87.44 421 MET A O 1
ATOM 3184 N N . ARG A 1 422 ? 1.986 10.630 18.219 1.00 87.69 422 ARG A N 1
ATOM 3185 C CA . ARG A 1 422 ? 0.774 10.421 19.024 1.00 87.69 422 ARG A CA 1
ATOM 3186 C C . ARG A 1 422 ? 1.077 10.621 20.508 1.00 87.69 422 ARG A C 1
ATOM 3188 O O . ARG A 1 422 ? 0.308 11.303 21.189 1.00 87.69 422 ARG A O 1
ATOM 3195 N N . GLU A 1 423 ? 2.187 10.078 20.995 1.00 87.06 423 GLU A N 1
ATOM 3196 C CA . GLU A 1 423 ? 2.647 10.261 22.374 1.00 87.06 423 GLU A CA 1
ATOM 3197 C C . GLU A 1 423 ? 2.950 11.729 22.668 1.00 87.06 423 GLU A C 1
ATOM 3199 O O . GLU A 1 423 ? 2.430 12.283 23.634 1.00 87.06 423 GLU A O 1
ATOM 3204 N N . LEU A 1 424 ? 3.696 12.395 21.786 1.00 88.25 424 LEU A N 1
ATOM 3205 C CA . LEU A 1 424 ? 4.077 13.796 21.945 1.00 88.25 424 LEU A CA 1
ATOM 3206 C C . LEU A 1 424 ? 2.866 14.750 21.915 1.00 88.25 424 LEU A C 1
ATOM 3208 O O . LEU A 1 424 ? 2.835 15.729 22.659 1.00 88.25 424 LEU A O 1
ATOM 3212 N N . LEU A 1 425 ? 1.846 14.470 21.095 1.00 90.62 425 LEU A N 1
ATOM 3213 C CA . LEU A 1 425 ? 0.621 15.280 21.015 1.00 90.62 425 LEU A CA 1
ATOM 3214 C C . LEU A 1 425 ? -0.385 14.992 22.138 1.00 90.62 425 LEU A C 1
ATOM 3216 O O . LEU A 1 425 ? -1.276 15.811 22.385 1.00 90.62 425 LEU A O 1
ATOM 3220 N N . THR A 1 426 ? -0.291 13.840 22.807 1.00 90.88 426 THR A N 1
ATOM 3221 C CA . THR A 1 426 ? -1.264 13.425 23.830 1.00 90.88 426 THR A CA 1
ATOM 3222 C C . THR A 1 426 ? -1.342 14.402 25.011 1.00 90.88 426 THR A C 1
ATOM 3224 O O . THR A 1 426 ? -2.465 14.778 25.358 1.00 90.88 426 THR A O 1
ATOM 3227 N N . PRO A 1 427 ? -0.226 14.895 25.586 1.00 88.50 427 PRO A N 1
ATOM 3228 C CA . PRO A 1 427 ? -0.257 15.915 26.635 1.00 88.50 427 PRO A CA 1
ATOM 3229 C C . PRO A 1 427 ? -0.934 17.231 26.221 1.00 88.50 427 PRO A C 1
ATOM 3231 O O . PRO A 1 427 ? -1.559 17.878 27.056 1.00 88.50 427 PRO A O 1
ATOM 3234 N N . MET A 1 428 ? -0.850 17.616 24.941 1.00 90.19 428 MET A N 1
ATOM 3235 C CA . MET A 1 428 ? -1.366 18.898 24.433 1.00 90.19 428 MET A CA 1
ATOM 3236 C C . MET A 1 428 ? -2.843 18.820 24.025 1.00 90.19 428 MET A C 1
ATOM 3238 O O . MET A 1 428 ? -3.641 19.717 24.296 1.00 90.19 428 MET A O 1
ATOM 3242 N N . LEU A 1 429 ? -3.233 17.737 23.346 1.00 90.19 429 LEU A N 1
ATOM 3243 C CA . LEU A 1 429 ? -4.553 17.608 22.716 1.00 90.19 429 LEU A CA 1
ATOM 3244 C C . LEU A 1 429 ? -5.489 16.628 23.439 1.00 90.19 429 LEU A C 1
ATOM 3246 O O . LEU A 1 429 ? -6.702 16.638 23.188 1.00 90.19 429 LEU A O 1
ATOM 3250 N N . GLY A 1 430 ? -4.940 15.772 24.301 1.00 89.12 430 GLY A N 1
ATOM 3251 C CA . GLY A 1 430 ? -5.580 14.565 24.820 1.00 89.12 430 GLY A CA 1
ATOM 3252 C C . GLY A 1 430 ? -5.515 13.397 23.827 1.00 89.12 430 GLY A C 1
ATOM 3253 O O . GLY A 1 430 ? -5.602 13.594 22.610 1.00 89.12 430 GLY A O 1
ATOM 3254 N N . ALA A 1 431 ? -5.427 12.168 24.349 1.00 83.50 431 ALA A N 1
ATOM 3255 C CA . ALA A 1 431 ? -5.184 10.943 23.573 1.00 83.50 431 ALA A CA 1
ATOM 3256 C C . ALA A 1 431 ? -6.130 10.775 22.368 1.00 83.50 431 ALA A C 1
ATOM 3258 O O . ALA A 1 431 ? -5.690 10.541 21.245 1.00 83.50 431 ALA A O 1
ATOM 3259 N N . GLY A 1 432 ? -7.436 10.992 22.562 1.00 83.00 432 GLY A N 1
ATOM 3260 C CA . GLY A 1 432 ? -8.425 10.838 21.488 1.00 83.00 432 GLY A CA 1
ATOM 3261 C C . GLY A 1 432 ? -8.352 11.898 20.379 1.00 83.00 432 GLY A C 1
ATOM 3262 O O . GLY A 1 432 ? -8.858 11.674 19.281 1.00 83.00 432 GLY A O 1
ATOM 3263 N N . ASN A 1 433 ? -7.764 13.073 20.624 1.00 87.12 433 ASN A N 1
ATOM 3264 C CA . ASN A 1 433 ? -7.538 14.065 19.565 1.00 87.12 433 ASN A CA 1
ATOM 3265 C C . ASN A 1 433 ? -6.178 13.864 18.904 1.00 87.12 433 ASN A C 1
ATOM 3267 O O . ASN A 1 433 ? -6.105 13.986 17.685 1.00 87.12 433 ASN A O 1
ATOM 3271 N N . ALA A 1 434 ? -5.150 13.519 19.684 1.00 85.75 434 ALA A N 1
ATOM 3272 C CA . ALA A 1 434 ? -3.840 13.146 19.165 1.00 85.75 434 ALA A CA 1
ATOM 3273 C C . ALA A 1 434 ? -3.964 11.988 18.164 1.00 85.75 434 ALA A C 1
ATOM 3275 O O . ALA A 1 434 ? -3.535 12.126 17.020 1.00 85.75 434 ALA A O 1
ATOM 3276 N N . ASP A 1 435 ? -4.671 10.915 18.536 1.00 81.88 435 ASP A N 1
ATOM 3277 C CA . ASP A 1 435 ? -4.908 9.782 17.638 1.00 81.88 435 ASP A CA 1
ATOM 3278 C C . ASP A 1 435 ? -5.653 10.198 16.363 1.00 81.88 435 ASP A C 1
ATOM 3280 O O . ASP A 1 435 ? -5.221 9.883 15.258 1.00 81.88 435 ASP A O 1
ATOM 3284 N N . ARG A 1 436 ? -6.724 10.994 16.485 1.00 80.69 436 ARG A N 1
ATOM 3285 C CA . ARG A 1 436 ? -7.488 11.464 15.318 1.00 80.69 436 ARG A CA 1
ATOM 3286 C C . ARG A 1 436 ? -6.656 12.305 14.353 1.00 80.69 436 ARG A C 1
ATOM 3288 O O . ARG A 1 436 ? -6.848 12.183 13.148 1.00 80.69 436 ARG A O 1
ATOM 3295 N N . VAL A 1 437 ? -5.771 13.162 14.859 1.00 86.12 437 VAL A N 1
ATOM 3296 C CA . VAL A 1 437 ? -4.916 14.015 14.019 1.00 86.12 437 VAL A CA 1
ATOM 3297 C C . VAL A 1 437 ? -3.830 13.193 13.332 1.00 86.12 437 VAL A C 1
ATOM 3299 O O . VAL A 1 437 ? -3.658 13.308 12.120 1.00 86.12 437 VAL A O 1
ATOM 3302 N N . VAL A 1 438 ? -3.144 12.328 14.081 1.00 85.00 438 VAL A N 1
ATOM 3303 C CA . VAL A 1 438 ? -2.096 11.449 13.546 1.00 85.00 438 VAL A CA 1
ATOM 3304 C C . VAL A 1 438 ? -2.675 10.485 12.513 1.00 85.00 438 VAL A C 1
ATOM 3306 O O . VAL A 1 438 ? -2.140 10.369 11.416 1.00 85.00 438 VAL A O 1
ATOM 3309 N N . ARG A 1 439 ? -3.818 9.854 12.806 1.00 77.75 439 ARG A N 1
ATOM 3310 C CA . ARG A 1 439 ? -4.493 8.925 11.888 1.00 77.75 439 ARG A CA 1
ATOM 3311 C C . ARG A 1 439 ? -4.989 9.602 10.615 1.00 77.75 439 ARG A C 1
ATOM 3313 O O . ARG A 1 439 ? -5.069 8.957 9.574 1.00 77.75 439 ARG A O 1
ATOM 3320 N N . ALA A 1 440 ? -5.342 10.884 10.697 1.00 76.25 440 ALA A N 1
ATOM 3321 C CA . ALA A 1 440 ? -5.762 11.647 9.535 1.00 76.25 440 ALA A CA 1
ATOM 3322 C C . ALA A 1 440 ? -4.577 12.062 8.648 1.00 76.25 440 ALA A C 1
ATOM 3324 O O . ALA A 1 440 ? -4.797 12.286 7.465 1.00 76.25 440 ALA A O 1
ATOM 3325 N N . ALA A 1 441 ? -3.354 12.189 9.175 1.00 79.81 441 ALA A N 1
ATOM 3326 C CA . ALA A 1 441 ? -2.202 12.704 8.434 1.00 79.81 441 ALA A CA 1
ATOM 3327 C C . ALA A 1 441 ? -1.845 11.862 7.189 1.00 79.81 441 ALA A C 1
ATOM 3329 O O . ALA A 1 441 ? -1.966 10.637 7.180 1.00 79.81 441 ALA A O 1
ATOM 3330 N N . GLY A 1 442 ? -1.388 12.526 6.121 1.00 66.62 442 GLY A N 1
ATOM 3331 C CA . GLY A 1 442 ? -0.954 11.860 4.893 1.00 66.62 442 GLY A CA 1
ATOM 3332 C C . GLY A 1 442 ? 0.316 11.014 5.067 1.00 66.62 442 GLY A C 1
ATOM 3333 O O . GLY A 1 442 ? 1.143 11.270 5.942 1.00 66.62 442 GLY A O 1
ATOM 3334 N N . ARG A 1 443 ? 0.507 10.038 4.165 1.00 60.16 443 ARG A N 1
ATOM 3335 C CA . ARG A 1 443 ? 1.568 9.001 4.201 1.00 60.16 443 ARG A CA 1
ATOM 3336 C C . ARG A 1 443 ? 3.024 9.504 4.150 1.00 60.16 443 ARG A C 1
ATOM 3338 O O . ARG A 1 443 ? 3.929 8.686 4.211 1.00 60.16 443 ARG A O 1
ATOM 3345 N N . GLY A 1 444 ? 3.260 10.810 4.033 1.00 62.06 444 GLY A N 1
ATOM 3346 C CA . GLY A 1 444 ? 4.601 11.410 3.976 1.00 62.06 444 GLY A CA 1
ATOM 3347 C C . GLY A 1 444 ? 4.890 12.434 5.073 1.00 62.06 444 GLY A C 1
ATOM 3348 O O . GLY A 1 444 ? 5.878 13.152 4.961 1.00 62.06 444 GLY A O 1
ATOM 3349 N N . ILE A 1 445 ? 4.012 12.559 6.075 1.00 74.00 445 ILE A N 1
ATOM 3350 C CA . ILE A 1 445 ? 4.187 13.527 7.170 1.00 74.00 445 ILE A CA 1
ATOM 3351 C C . ILE A 1 445 ? 5.083 12.986 8.267 1.00 74.00 445 ILE A C 1
ATOM 3353 O O . ILE A 1 445 ? 5.921 13.717 8.783 1.00 74.00 445 ILE A O 1
ATOM 3357 N N . PHE A 1 446 ? 4.899 11.715 8.599 1.00 77.12 446 PHE A N 1
ATOM 3358 C CA . PHE A 1 446 ? 5.700 11.035 9.597 1.00 77.12 446 PHE A CA 1
ATOM 3359 C C . PHE A 1 446 ? 6.749 10.184 8.920 1.00 77.12 446 PHE A C 1
ATOM 3361 O O . PHE A 1 446 ? 6.535 9.650 7.825 1.00 77.12 446 PHE A O 1
ATOM 3368 N N . ARG A 1 447 ? 7.852 9.996 9.637 1.00 68.00 447 ARG A N 1
ATOM 3369 C CA . ARG A 1 447 ? 8.765 8.906 9.362 1.00 68.00 447 ARG A CA 1
ATOM 3370 C C . ARG A 1 447 ? 7.960 7.613 9.369 1.00 68.00 447 ARG A C 1
ATOM 3372 O O . ARG A 1 447 ? 7.233 7.319 10.320 1.00 68.00 447 ARG A O 1
ATOM 3379 N N . SER A 1 448 ? 8.064 6.855 8.285 1.00 54.66 448 SER A N 1
ATOM 3380 C CA . SER A 1 448 ? 7.452 5.537 8.248 1.00 54.66 448 SER A CA 1
ATOM 3381 C C . SER A 1 448 ? 8.038 4.707 9.387 1.00 54.66 448 SER A C 1
ATOM 3383 O O . SER A 1 448 ? 9.256 4.703 9.570 1.00 54.66 448 SER A O 1
ATOM 3385 N N . SER A 1 449 ? 7.211 3.950 10.107 1.00 45.16 449 SER A N 1
ATOM 3386 C CA . SER A 1 449 ? 7.710 2.871 10.973 1.00 45.16 449 SER A CA 1
ATOM 3387 C C . SER A 1 449 ? 8.588 1.882 10.183 1.00 45.16 449 SER A C 1
ATOM 3389 O O . SER A 1 449 ? 9.437 1.205 10.757 1.00 45.16 449 SER A O 1
ATOM 3391 N N . ARG A 1 450 ? 8.446 1.857 8.845 1.00 39.25 450 ARG A N 1
ATOM 3392 C CA . ARG A 1 450 ? 9.285 1.113 7.893 1.00 39.25 450 ARG A CA 1
ATOM 3393 C C . ARG A 1 450 ? 10.621 1.776 7.568 1.00 39.25 450 ARG A C 1
ATOM 3395 O O . ARG A 1 450 ? 11.484 1.104 7.003 1.00 39.25 450 ARG A O 1
ATOM 3402 N N . GLU A 1 451 ? 10.814 3.067 7.855 1.00 38.34 451 GLU A N 1
ATOM 3403 C CA . GLU A 1 451 ? 12.096 3.751 7.648 1.00 38.34 451 GLU A CA 1
ATOM 3404 C C . GLU A 1 451 ? 13.048 3.310 8.761 1.00 38.34 451 GLU A C 1
ATO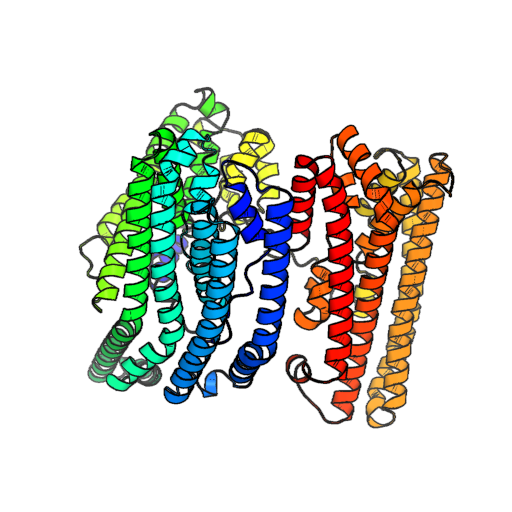M 3406 O O . GLU A 1 451 ? 13.200 3.955 9.798 1.00 38.34 451 GLU A O 1
ATOM 3411 N N . ARG A 1 452 ? 13.628 2.132 8.527 1.00 40.28 452 ARG A N 1
ATOM 3412 C CA . ARG A 1 452 ? 14.441 1.326 9.436 1.00 40.28 452 ARG A CA 1
ATOM 3413 C C . ARG A 1 452 ? 15.362 2.195 10.291 1.00 40.28 452 ARG A C 1
ATOM 3415 O O . ARG A 1 452 ? 16.332 2.762 9.793 1.00 40.28 452 ARG A O 1
ATOM 3422 N N . SER A 1 453 ? 15.121 2.244 11.597 1.00 35.50 453 SER A N 1
ATOM 3423 C CA . SER A 1 453 ? 16.246 2.305 12.519 1.00 35.50 453 SER A CA 1
ATOM 3424 C C . SER A 1 453 ? 16.923 0.940 12.416 1.00 35.50 453 SER A C 1
ATOM 3426 O O . SER A 1 453 ? 16.429 -0.082 12.892 1.00 35.50 453 SER A O 1
ATOM 3428 N N . GLU A 1 454 ? 18.032 0.871 11.684 1.00 36.25 454 GLU A N 1
ATOM 3429 C CA . GLU A 1 454 ? 18.926 -0.266 11.836 1.00 36.25 454 GLU A CA 1
ATOM 3430 C C . GLU A 1 454 ? 19.282 -0.340 13.330 1.00 36.25 454 GLU A C 1
ATOM 3432 O O . GLU A 1 454 ? 20.040 0.491 13.814 1.00 36.25 454 GLU A O 1
ATOM 3437 N N . VAL A 1 455 ? 18.715 -1.295 14.090 1.00 43.09 455 VAL A N 1
ATOM 3438 C CA . VAL A 1 455 ? 19.332 -1.785 15.341 1.00 43.09 455 VAL A CA 1
ATOM 3439 C C . VAL A 1 455 ? 20.826 -1.900 15.040 1.00 43.09 455 VAL A C 1
ATOM 3441 O O . VAL A 1 455 ? 21.158 -2.661 14.119 1.00 43.09 455 VAL A O 1
ATOM 3444 N N . PRO A 1 456 ? 21.686 -1.103 15.690 1.00 42.62 456 PRO A N 1
ATOM 3445 C CA . PRO A 1 456 ? 23.058 -0.937 15.252 1.00 42.62 456 PRO A CA 1
ATOM 3446 C C . PRO A 1 456 ? 23.740 -2.301 15.193 1.00 42.62 456 PRO A C 1
ATOM 3448 O O . PRO A 1 456 ? 23.774 -3.040 16.177 1.00 42.62 456 PRO A O 1
ATOM 3451 N N . TRP A 1 457 ? 24.240 -2.658 14.009 1.00 43.59 457 TRP A N 1
ATOM 3452 C CA . TRP A 1 457 ? 25.145 -3.788 13.864 1.00 43.59 457 TRP A CA 1
ATOM 3453 C C . TRP A 1 457 ? 26.387 -3.443 14.676 1.00 43.59 457 TRP A C 1
ATOM 3455 O O . TRP A 1 457 ? 27.055 -2.450 14.386 1.00 43.59 457 TRP A O 1
ATOM 3465 N N . ASN A 1 458 ? 26.702 -4.238 15.694 1.00 49.16 458 ASN A N 1
ATOM 3466 C CA . ASN A 1 458 ? 28.017 -4.126 16.293 1.00 49.16 458 ASN A CA 1
ATOM 3467 C C . ASN A 1 458 ? 29.005 -4.775 15.313 1.00 49.16 458 ASN A C 1
ATOM 3469 O O . ASN A 1 458 ? 29.023 -5.997 15.155 1.00 49.16 458 ASN A O 1
ATOM 3473 N N . THR A 1 459 ? 29.776 -3.938 14.614 1.00 50.78 459 THR A N 1
ATOM 3474 C CA . THR A 1 459 ? 30.787 -4.334 13.618 1.00 50.78 459 THR A CA 1
ATOM 3475 C C . THR A 1 459 ? 31.843 -5.279 14.174 1.00 50.78 459 THR A C 1
ATOM 3477 O O . THR A 1 459 ? 32.529 -5.932 13.393 1.00 50.78 459 THR A O 1
ATOM 3480 N N . ASP A 1 460 ? 31.921 -5.396 15.497 1.00 50.72 460 ASP A N 1
ATOM 3481 C CA . ASP A 1 460 ? 32.896 -6.214 16.202 1.00 50.72 460 ASP A CA 1
ATOM 3482 C C . ASP A 1 460 ? 32.448 -7.680 16.376 1.00 50.72 460 ASP A C 1
ATOM 3484 O O . ASP A 1 460 ? 33.229 -8.481 16.880 1.00 50.72 460 ASP A O 1
ATOM 3488 N N . HIS A 1 461 ? 31.223 -8.055 15.967 1.00 54.44 461 HIS A N 1
ATOM 3489 C CA . HIS A 1 461 ? 30.704 -9.429 16.086 1.00 54.44 461 HIS A CA 1
ATOM 3490 C C . HIS A 1 461 ? 30.528 -10.130 14.731 1.00 54.44 461 HIS A C 1
ATOM 3492 O O . HIS A 1 461 ? 29.986 -9.543 13.788 1.00 54.44 461 HIS A O 1
ATOM 3498 N N . SER A 1 462 ? 30.881 -11.418 14.651 1.00 59.38 462 SER A N 1
ATOM 3499 C CA . SER A 1 462 ? 30.639 -12.263 13.469 1.00 59.38 462 SER A CA 1
ATOM 3500 C C . SER A 1 462 ? 29.141 -12.538 13.240 1.00 59.38 462 SER A C 1
ATOM 3502 O O . SER A 1 462 ? 28.321 -12.396 14.146 1.00 59.38 462 SER A O 1
ATOM 3504 N N . ILE A 1 463 ? 28.741 -12.964 12.031 1.00 60.22 463 ILE A N 1
ATOM 3505 C CA . ILE A 1 463 ? 27.331 -13.302 11.721 1.00 60.22 463 ILE A CA 1
ATOM 3506 C C . ILE A 1 463 ? 26.795 -14.373 12.681 1.00 60.22 463 ILE A C 1
ATOM 3508 O O . ILE A 1 463 ? 25.645 -14.307 13.108 1.00 60.22 463 ILE A O 1
ATOM 3512 N N . ALA A 1 464 ? 27.624 -15.347 13.050 1.00 59.94 464 ALA A N 1
ATOM 3513 C CA . ALA A 1 464 ? 27.238 -16.389 13.990 1.00 59.94 464 ALA A CA 1
ATOM 3514 C C . ALA A 1 464 ? 27.132 -15.864 15.423 1.00 59.94 464 ALA A C 1
ATOM 3516 O O . ALA A 1 464 ? 26.186 -16.215 16.123 1.00 59.94 464 ALA A O 1
ATOM 3517 N N . GLU A 1 465 ? 28.048 -14.986 15.845 1.00 59.56 465 GLU A N 1
ATOM 3518 C CA . GLU A 1 465 ? 27.922 -14.284 17.122 1.00 59.56 465 GLU A CA 1
ATOM 3519 C C . GLU A 1 465 ? 26.645 -13.447 17.150 1.00 59.56 465 GLU A C 1
ATOM 3521 O O . GLU A 1 465 ? 25.971 -13.415 18.165 1.00 59.56 465 GLU A O 1
ATOM 3526 N N . GLN A 1 466 ? 26.235 -12.848 16.037 1.00 61.91 466 GLN A N 1
ATOM 3527 C CA . GLN A 1 466 ? 24.991 -12.085 15.972 1.00 61.91 466 GLN A CA 1
ATOM 3528 C C . GLN A 1 466 ? 23.737 -12.950 15.921 1.00 61.91 466 GLN A C 1
ATOM 3530 O O . GLN A 1 466 ? 22.736 -12.572 16.512 1.00 61.91 466 GLN A O 1
ATOM 3535 N N . LEU A 1 467 ? 23.773 -14.132 15.304 1.00 62.78 467 LEU A N 1
ATOM 3536 C CA . LEU A 1 467 ? 22.689 -15.118 15.413 1.00 62.78 467 LEU A CA 1
ATOM 3537 C C . LEU A 1 467 ? 22.580 -15.683 16.839 1.00 62.78 467 LEU A C 1
ATOM 3539 O O . LEU A 1 467 ? 21.479 -15.968 17.306 1.00 62.78 467 LEU A O 1
ATOM 3543 N N . LEU A 1 468 ? 23.707 -15.768 17.553 1.00 59.53 468 LEU A N 1
ATOM 3544 C CA . LEU A 1 468 ? 23.766 -16.033 18.991 1.00 59.53 468 LEU A CA 1
ATOM 3545 C C . LEU A 1 468 ? 23.398 -14.815 19.845 1.00 59.53 468 LEU A C 1
ATOM 3547 O O . LEU A 1 468 ? 23.139 -14.981 21.025 1.00 59.53 468 LEU A O 1
ATOM 3551 N N . LEU A 1 469 ? 23.386 -13.597 19.325 1.00 53.84 469 LEU A N 1
ATOM 3552 C CA . LEU A 1 469 ? 22.983 -12.398 20.077 1.00 53.84 469 LEU A CA 1
ATOM 3553 C C . LEU A 1 469 ? 21.600 -11.899 19.664 1.00 53.84 469 LEU A C 1
ATOM 3555 O O . LEU A 1 469 ? 21.087 -10.949 20.248 1.00 53.84 469 LEU A O 1
ATOM 3559 N N . ALA A 1 470 ? 20.997 -12.540 18.666 1.00 59.50 470 ALA A N 1
ATOM 3560 C CA . ALA A 1 470 ? 19.637 -12.288 18.250 1.00 59.50 470 ALA A CA 1
ATOM 3561 C C . ALA A 1 470 ? 18.693 -12.502 19.442 1.00 59.50 470 ALA A C 1
ATOM 3563 O O . ALA A 1 470 ? 18.993 -13.355 20.287 1.00 59.50 470 ALA A O 1
ATOM 3564 N N . PRO A 1 471 ? 17.600 -11.719 19.532 1.00 56.03 471 PRO A N 1
ATOM 3565 C CA . PRO A 1 471 ? 16.893 -11.498 20.784 1.00 56.03 471 PRO A CA 1
ATOM 3566 C C . PRO A 1 471 ? 16.512 -12.833 21.422 1.00 56.03 471 PRO A C 1
ATOM 3568 O O . PRO A 1 471 ? 15.738 -13.619 20.870 1.00 56.03 471 PRO A O 1
ATOM 3571 N N . GLY A 1 472 ? 17.141 -13.112 22.566 1.00 62.72 472 GLY A N 1
ATOM 3572 C CA . GLY A 1 472 ? 16.642 -14.099 23.511 1.00 62.72 472 GLY A CA 1
ATOM 3573 C C . GLY A 1 472 ? 15.374 -13.569 24.176 1.00 62.72 472 GLY A C 1
ATOM 3574 O O . GLY A 1 472 ? 14.736 -12.640 23.678 1.00 62.72 472 GLY A O 1
ATOM 3575 N N . MET A 1 473 ? 15.009 -14.138 25.318 1.00 73.69 473 MET A N 1
ATOM 3576 C CA . MET A 1 473 ? 14.021 -13.500 26.179 1.00 73.69 473 MET A CA 1
ATOM 3577 C C . MET A 1 473 ? 14.624 -12.192 26.714 1.00 73.69 473 MET A C 1
ATOM 3579 O O . MET A 1 473 ? 15.524 -12.221 27.546 1.00 73.69 473 MET A O 1
ATOM 3583 N N . ASP A 1 474 ? 14.209 -11.054 26.162 1.00 75.88 474 ASP A N 1
ATOM 3584 C CA . ASP A 1 474 ? 14.544 -9.734 26.700 1.00 75.88 474 ASP A CA 1
ATOM 3585 C C . ASP A 1 474 ? 13.600 -9.377 27.854 1.00 75.88 474 ASP A C 1
ATOM 3587 O O . ASP A 1 474 ? 12.642 -10.100 28.128 1.00 75.88 474 ASP A O 1
ATOM 3591 N N . HIS A 1 475 ? 13.884 -8.276 28.553 1.00 78.50 475 HIS A N 1
ATOM 3592 C CA . HIS A 1 475 ? 13.135 -7.893 29.755 1.00 78.50 475 HIS A CA 1
ATOM 3593 C C . HIS A 1 475 ? 11.636 -7.722 29.469 1.00 78.50 475 HIS A C 1
ATOM 3595 O O . HIS A 1 475 ? 10.805 -8.188 30.241 1.00 78.50 475 HIS A O 1
ATOM 3601 N N . GLU A 1 476 ? 11.278 -7.154 28.314 1.00 79.38 476 GLU A N 1
ATOM 3602 C CA . GLU A 1 476 ? 9.883 -7.005 27.885 1.00 79.38 476 GLU A CA 1
ATOM 3603 C C . GLU A 1 476 ? 9.209 -8.366 27.637 1.00 79.38 476 GLU A C 1
ATOM 3605 O O . GLU A 1 476 ? 8.140 -8.641 28.183 1.00 79.38 476 GLU A O 1
ATOM 3610 N N . ALA A 1 477 ? 9.834 -9.260 26.861 1.00 76.12 477 ALA A N 1
ATOM 3611 C CA . ALA A 1 477 ? 9.288 -10.595 26.617 1.00 76.12 477 ALA A CA 1
ATOM 3612 C C . ALA A 1 477 ? 9.235 -11.451 27.891 1.00 76.12 477 ALA A C 1
ATOM 3614 O O . ALA A 1 477 ? 8.323 -12.267 28.043 1.00 76.12 477 ALA A O 1
ATOM 3615 N N . PHE A 1 478 ? 10.186 -11.259 28.807 1.00 81.50 478 PHE A N 1
ATOM 3616 C CA . PHE A 1 478 ? 10.187 -11.881 30.125 1.00 81.50 478 PHE A CA 1
ATOM 3617 C C . PHE A 1 478 ? 8.989 -11.420 30.951 1.00 81.50 478 PHE A C 1
ATOM 3619 O O . PHE A 1 478 ? 8.262 -12.263 31.471 1.00 81.50 478 PHE A O 1
ATOM 3626 N N . HIS A 1 479 ? 8.726 -10.113 31.005 1.00 82.25 479 HIS A N 1
ATOM 3627 C CA . HIS A 1 479 ? 7.555 -9.558 31.685 1.00 82.25 479 HIS A CA 1
ATOM 3628 C C . HIS A 1 479 ? 6.247 -10.074 31.099 1.00 82.25 479 HIS A C 1
ATOM 3630 O O . HIS A 1 479 ? 5.359 -10.497 31.836 1.00 82.25 479 HIS A O 1
ATOM 3636 N N . LEU A 1 480 ? 6.144 -10.149 29.772 1.00 82.56 480 LEU A N 1
ATOM 3637 C CA . LEU A 1 480 ? 4.983 -10.749 29.112 1.00 82.56 480 LEU A CA 1
ATOM 3638 C C . LEU A 1 480 ? 4.815 -12.225 29.489 1.00 82.56 480 LEU A C 1
ATOM 3640 O O . LEU A 1 480 ? 3.709 -12.662 29.807 1.00 82.56 480 LEU A O 1
ATOM 3644 N N . ALA A 1 481 ? 5.896 -13.001 29.505 1.00 80.12 481 ALA A N 1
ATOM 3645 C CA . ALA A 1 481 ? 5.846 -14.406 29.891 1.00 80.12 481 ALA A CA 1
ATOM 3646 C C . ALA A 1 481 ? 5.534 -14.599 31.391 1.00 80.12 481 ALA A C 1
ATOM 3648 O O . ALA A 1 481 ? 4.776 -15.502 31.747 1.00 80.12 481 ALA A O 1
ATOM 3649 N N . ALA A 1 482 ? 6.041 -13.724 32.264 1.00 78.94 482 ALA A N 1
ATOM 3650 C CA . ALA A 1 482 ? 5.705 -13.685 33.686 1.00 78.94 482 ALA A CA 1
ATOM 3651 C C . ALA A 1 482 ? 4.217 -13.344 33.893 1.00 78.94 482 ALA A C 1
ATOM 3653 O O . ALA A 1 482 ? 3.505 -14.020 34.640 1.00 78.94 482 ALA A O 1
ATOM 3654 N N . ARG A 1 483 ? 3.699 -12.368 33.144 1.00 81.88 483 ARG A N 1
ATOM 3655 C CA . ARG A 1 483 ? 2.273 -12.029 33.116 1.00 81.88 483 ARG A CA 1
ATOM 3656 C C . ARG A 1 483 ? 1.423 -13.194 32.603 1.00 81.88 483 ARG A C 1
ATOM 3658 O O . ARG A 1 483 ? 0.341 -13.437 33.132 1.00 81.88 483 ARG A O 1
ATOM 3665 N N . ALA A 1 484 ? 1.924 -13.974 31.642 1.00 79.88 484 ALA A N 1
ATOM 3666 C CA . ALA A 1 484 ? 1.243 -15.161 31.119 1.00 79.88 484 ALA A CA 1
ATOM 3667 C C . ALA A 1 484 ? 1.076 -16.277 32.166 1.00 79.88 484 ALA A C 1
ATOM 3669 O O . ALA A 1 484 ? 0.053 -16.962 32.161 1.00 79.88 484 ALA A O 1
ATOM 3670 N N . VAL A 1 485 ? 2.034 -16.439 33.091 1.00 76.06 485 VAL A N 1
ATOM 3671 C CA . VAL A 1 485 ? 1.883 -17.347 34.248 1.00 76.06 485 VAL A CA 1
ATOM 3672 C C . VAL A 1 485 ? 1.036 -16.754 35.382 1.00 76.06 485 VAL A C 1
ATOM 3674 O O . VAL A 1 485 ? 0.601 -17.481 36.276 1.00 76.06 485 VAL A O 1
ATOM 3677 N N . GLY A 1 486 ? 0.689 -15.468 35.299 1.00 72.88 486 GLY A N 1
ATOM 3678 C CA . GLY A 1 486 ? -0.175 -14.767 36.249 1.00 72.88 486 GLY A CA 1
ATOM 3679 C C . GLY A 1 486 ? 0.579 -13.959 37.303 1.00 72.88 486 GLY A C 1
ATOM 3680 O O . GLY A 1 486 ? -0.006 -13.626 38.334 1.00 72.88 486 GLY A O 1
ATOM 3681 N N . ALA A 1 487 ? 1.858 -13.657 37.072 1.00 76.44 487 ALA A N 1
ATOM 3682 C CA . ALA A 1 487 ? 2.591 -12.722 37.910 1.00 76.44 487 ALA A CA 1
ATOM 3683 C C . ALA A 1 487 ? 2.094 -11.281 37.694 1.00 76.44 487 ALA A C 1
ATOM 3685 O O . ALA A 1 487 ? 1.578 -10.938 36.627 1.00 76.44 487 ALA A O 1
ATOM 3686 N N . LYS A 1 488 ? 2.238 -10.439 38.722 1.00 71.88 488 LYS A N 1
ATOM 3687 C CA . LYS A 1 488 ? 1.963 -9.000 38.615 1.00 71.88 488 LYS A CA 1
ATOM 3688 C C . LYS A 1 488 ? 3.184 -8.290 38.044 1.00 71.88 488 LYS A C 1
ATOM 3690 O O . LYS A 1 488 ? 4.303 -8.656 38.387 1.00 71.88 488 LYS A O 1
ATOM 3695 N N . ASP A 1 489 ? 2.948 -7.246 37.255 1.00 66.06 489 ASP A N 1
ATOM 3696 C CA . ASP A 1 489 ? 4.016 -6.491 36.584 1.00 66.06 489 ASP A CA 1
ATOM 3697 C C . ASP A 1 489 ? 5.020 -5.871 37.585 1.00 66.06 489 ASP A C 1
ATOM 3699 O O . ASP A 1 489 ? 6.207 -5.796 37.295 1.00 66.06 489 ASP A O 1
ATOM 3703 N N . ASP A 1 490 ? 4.568 -5.515 38.796 1.00 66.50 490 ASP A N 1
ATOM 3704 C CA . ASP A 1 490 ? 5.398 -4.901 39.850 1.00 66.50 490 ASP A CA 1
ATOM 3705 C C . ASP A 1 490 ? 5.906 -5.900 40.915 1.00 66.50 490 ASP A C 1
ATOM 3707 O O . ASP A 1 490 ? 6.239 -5.500 42.035 1.00 66.50 490 ASP A O 1
ATOM 3711 N N . ASP A 1 491 ? 5.902 -7.212 40.649 1.00 71.12 491 ASP A N 1
ATOM 3712 C CA . ASP A 1 491 ? 6.335 -8.196 41.649 1.00 71.12 491 ASP A CA 1
ATOM 3713 C C . ASP A 1 491 ? 7.874 -8.182 41.818 1.00 71.12 491 ASP A C 1
ATOM 3715 O O . ASP A 1 491 ? 8.606 -8.583 40.908 1.00 71.12 491 ASP A O 1
ATOM 3719 N N . PRO A 1 492 ? 8.411 -7.781 42.988 1.00 70.19 492 PRO A N 1
ATOM 3720 C CA . PRO A 1 492 ? 9.856 -7.707 43.197 1.00 70.19 492 PRO A CA 1
ATOM 3721 C C . PRO A 1 492 ? 10.554 -9.074 43.111 1.00 70.19 492 PRO A C 1
ATOM 3723 O O . PRO A 1 492 ? 11.763 -9.125 42.880 1.00 70.19 492 PRO A O 1
ATOM 3726 N N . LEU A 1 493 ? 9.833 -10.188 43.289 1.00 71.38 493 LEU A N 1
ATOM 3727 C CA . LEU A 1 493 ? 10.387 -11.531 43.105 1.00 71.38 493 LEU A CA 1
ATOM 3728 C C . LEU A 1 493 ? 10.575 -11.870 41.622 1.00 71.38 493 LEU A C 1
ATOM 3730 O O . LEU A 1 493 ? 11.512 -12.597 41.289 1.00 71.38 493 LEU A O 1
ATOM 3734 N N . VAL A 1 494 ? 9.737 -11.326 40.734 1.00 76.19 494 VAL A N 1
ATOM 3735 C CA . VAL A 1 494 ? 9.859 -11.498 39.277 1.00 76.19 494 VAL A CA 1
ATOM 3736 C C . VAL A 1 494 ? 11.131 -10.824 38.768 1.00 76.19 494 VAL A C 1
ATOM 3738 O O . VAL A 1 494 ? 11.888 -11.450 38.029 1.00 76.19 494 VAL A O 1
ATOM 3741 N N . GLU A 1 495 ? 11.455 -9.626 39.256 1.00 80.50 495 GLU A N 1
ATOM 3742 C CA . GLU A 1 495 ? 12.720 -8.946 38.930 1.00 80.50 495 GLU A CA 1
ATOM 3743 C C . GLU A 1 495 ? 13.955 -9.694 39.471 1.00 80.50 495 GLU A C 1
ATOM 3745 O O . GLU A 1 495 ? 14.959 -9.842 38.781 1.00 80.50 495 GLU A O 1
ATOM 3750 N N . GLN A 1 496 ? 13.880 -10.290 40.666 1.00 76.62 496 GLN A N 1
ATOM 3751 C CA . GLN A 1 496 ? 14.974 -11.140 41.167 1.00 76.62 496 GLN A CA 1
ATOM 3752 C C . GLN A 1 496 ? 15.158 -12.426 40.345 1.00 76.62 496 GLN A C 1
ATOM 3754 O O . GLN A 1 496 ? 16.258 -12.984 40.270 1.00 76.62 496 GLN A O 1
ATOM 3759 N N . ILE A 1 497 ? 14.079 -12.954 39.764 1.00 79.94 497 ILE A N 1
ATOM 3760 C CA . ILE A 1 497 ? 14.141 -14.092 38.843 1.00 79.94 497 ILE A CA 1
ATOM 3761 C C . ILE A 1 497 ? 14.736 -13.653 37.502 1.00 79.94 497 ILE A C 1
ATOM 3763 O O . ILE A 1 497 ? 15.555 -14.395 36.955 1.00 79.94 497 ILE A O 1
ATOM 3767 N N . TRP A 1 498 ? 14.399 -12.454 37.021 1.00 83.62 498 TRP A N 1
ATOM 3768 C CA . TRP A 1 498 ? 15.023 -11.846 35.847 1.00 83.62 498 TRP A CA 1
ATOM 3769 C C . TRP A 1 498 ? 16.538 -11.722 36.013 1.00 83.62 498 TRP A C 1
ATOM 3771 O O . TRP A 1 498 ? 17.277 -12.230 35.175 1.00 83.62 498 TRP A O 1
ATOM 3781 N N . ASP A 1 499 ? 17.023 -11.175 37.129 1.00 80.81 499 ASP A N 1
ATOM 3782 C CA . ASP A 1 499 ? 18.464 -11.045 37.385 1.00 80.81 499 ASP A CA 1
ATOM 3783 C C . ASP A 1 499 ? 19.187 -12.406 37.337 1.00 80.81 499 ASP A C 1
ATOM 3785 O O . ASP A 1 499 ? 20.276 -12.549 36.771 1.00 80.81 499 ASP A O 1
ATOM 3789 N N . ARG A 1 500 ? 18.560 -13.454 37.891 1.00 82.19 500 ARG A N 1
ATOM 3790 C CA . ARG A 1 500 ? 19.089 -14.829 37.845 1.00 82.19 500 ARG A CA 1
ATOM 3791 C C . ARG A 1 500 ? 19.001 -15.452 36.454 1.00 82.19 500 ARG A C 1
ATOM 3793 O O . ARG A 1 500 ? 19.843 -16.281 36.103 1.00 82.19 500 ARG A O 1
ATOM 3800 N N . HIS A 1 501 ? 17.976 -15.119 35.675 1.00 82.69 501 HIS A N 1
ATOM 3801 C CA . HIS A 1 501 ? 17.873 -15.509 34.272 1.00 82.69 501 HIS A CA 1
ATOM 3802 C C . HIS A 1 501 ? 18.992 -14.854 33.457 1.00 82.69 501 HIS A C 1
ATOM 3804 O O . HIS A 1 501 ? 19.756 -15.563 32.803 1.00 82.69 501 HIS A O 1
ATOM 3810 N N . GLN A 1 502 ? 19.170 -13.541 33.596 1.00 83.19 502 GLN A N 1
ATOM 3811 C CA . GLN A 1 502 ? 20.214 -12.777 32.926 1.00 83.19 502 GLN A CA 1
ATOM 3812 C C . GLN A 1 502 ? 21.603 -13.344 33.240 1.00 83.19 502 GLN A C 1
ATOM 3814 O O . GLN A 1 502 ? 22.361 -13.644 32.324 1.00 83.19 502 GLN A O 1
ATOM 3819 N N . ALA A 1 503 ? 21.902 -13.631 34.511 1.00 82.25 503 ALA A N 1
ATOM 3820 C CA . ALA A 1 503 ? 23.173 -14.244 34.901 1.00 82.25 503 ALA A CA 1
ATOM 3821 C C . ALA A 1 503 ? 23.407 -15.629 34.258 1.00 82.25 503 ALA A C 1
ATOM 3823 O O . ALA A 1 503 ? 24.529 -15.948 33.854 1.00 82.25 503 ALA A O 1
ATOM 3824 N N . ARG A 1 504 ? 22.362 -16.465 34.135 1.00 85.12 504 ARG A N 1
ATOM 3825 C CA . ARG A 1 504 ? 22.444 -17.767 33.445 1.00 85.12 504 ARG A CA 1
ATOM 3826 C C . ARG A 1 504 ? 22.680 -17.599 31.950 1.00 85.12 504 ARG A C 1
ATOM 3828 O O . ARG A 1 504 ? 23.527 -18.296 31.390 1.00 85.12 504 ARG A O 1
ATOM 3835 N N . VAL A 1 505 ? 21.944 -16.693 31.312 1.00 81.56 505 VAL A N 1
ATOM 3836 C CA . VAL A 1 505 ? 22.073 -16.406 29.881 1.00 81.56 505 VAL A CA 1
ATOM 3837 C C . VAL A 1 505 ? 23.448 -15.823 29.575 1.00 81.56 505 VAL A C 1
ATOM 3839 O O . VAL A 1 505 ? 24.083 -16.273 28.626 1.00 81.56 505 VAL A O 1
ATOM 3842 N N . ASP A 1 506 ? 23.963 -14.921 30.407 1.00 80.88 506 ASP A N 1
ATOM 3843 C CA . ASP A 1 506 ? 25.304 -14.352 30.265 1.00 80.88 506 ASP A CA 1
ATOM 3844 C C . ASP A 1 506 ? 26.389 -15.430 30.395 1.00 80.88 506 ASP A C 1
ATOM 3846 O O . ASP A 1 506 ? 27.309 -15.493 29.575 1.00 80.88 506 ASP A O 1
ATOM 3850 N N . ALA A 1 507 ? 26.261 -16.346 31.362 1.00 83.75 507 ALA A N 1
ATOM 3851 C CA . ALA A 1 507 ? 27.181 -17.474 31.508 1.00 83.75 507 ALA A CA 1
ATOM 3852 C C . ALA A 1 507 ? 27.142 -18.421 30.292 1.00 83.75 507 ALA A C 1
ATOM 3854 O O . ALA A 1 507 ? 28.193 -18.845 29.795 1.00 83.75 507 ALA A O 1
ATOM 3855 N N . LEU A 1 508 ? 25.944 -18.722 29.776 1.00 83.50 508 LEU A N 1
ATOM 3856 C CA . LEU A 1 508 ? 25.772 -19.501 28.548 1.00 83.50 508 LEU A CA 1
ATOM 3857 C C . LEU A 1 508 ? 26.379 -18.778 27.343 1.00 83.50 508 LEU A C 1
ATOM 3859 O O . LEU A 1 508 ? 27.103 -19.401 26.571 1.00 83.50 508 LEU A O 1
ATOM 3863 N N . LEU A 1 509 ? 26.146 -17.473 27.202 1.00 80.19 509 LEU A N 1
ATOM 3864 C CA . LEU A 1 509 ? 26.683 -16.642 26.124 1.00 80.19 509 LEU A CA 1
ATOM 3865 C C . LEU A 1 509 ? 28.211 -16.632 26.118 1.00 80.19 509 LEU A C 1
ATOM 3867 O O . LEU A 1 509 ? 28.812 -16.790 25.056 1.00 80.19 509 LEU A O 1
ATOM 3871 N N . VAL A 1 510 ? 28.845 -16.474 27.283 1.00 82.69 510 VAL A N 1
ATOM 3872 C CA . VAL A 1 510 ? 30.309 -16.515 27.416 1.00 82.69 510 VAL A CA 1
ATOM 3873 C C . VAL A 1 510 ? 30.847 -17.869 26.959 1.00 82.69 510 VAL A C 1
ATOM 3875 O O . VAL A 1 510 ? 31.718 -17.917 26.087 1.00 82.69 510 VAL A O 1
ATOM 3878 N N . ARG A 1 511 ? 30.280 -18.969 27.471 1.00 84.94 511 ARG A N 1
ATOM 3879 C CA . ARG A 1 511 ? 30.693 -20.330 27.100 1.00 84.94 511 ARG A CA 1
ATOM 3880 C C . ARG A 1 511 ? 30.496 -20.605 25.608 1.00 84.94 511 ARG A C 1
ATOM 3882 O O . ARG A 1 511 ? 31.385 -21.144 24.955 1.00 84.94 511 ARG A O 1
ATOM 3889 N N . GLN A 1 512 ? 29.340 -20.227 25.066 1.00 82.94 512 GLN A N 1
ATOM 3890 C CA . GLN A 1 512 ? 28.996 -20.422 23.658 1.00 82.94 512 GLN A CA 1
ATOM 3891 C C . GLN A 1 512 ? 29.918 -19.602 22.749 1.00 82.94 512 GLN A C 1
ATOM 3893 O O . GLN A 1 512 ? 30.405 -20.126 21.753 1.00 82.94 512 GLN A O 1
ATOM 3898 N N . ARG A 1 513 ? 30.243 -18.352 23.103 1.00 78.44 513 ARG A N 1
ATOM 3899 C CA . ARG A 1 513 ? 31.218 -17.535 22.358 1.00 78.44 513 ARG A CA 1
ATOM 3900 C C . ARG A 1 513 ? 32.605 -18.163 22.346 1.00 78.44 513 ARG A C 1
ATOM 3902 O O . ARG A 1 513 ? 33.252 -18.177 21.305 1.00 78.44 513 ARG A O 1
ATOM 3909 N N . GLU A 1 514 ? 33.063 -18.700 23.471 1.00 82.12 514 GLU A N 1
ATOM 3910 C CA . GLU A 1 514 ? 34.363 -19.370 23.540 1.00 82.12 514 GLU A CA 1
ATOM 3911 C C . GLU A 1 514 ? 34.404 -20.623 22.654 1.00 82.12 514 GLU A C 1
ATOM 3913 O O . GLU A 1 514 ? 35.309 -20.768 21.831 1.00 82.12 514 GLU A O 1
ATOM 3918 N N . GLN A 1 515 ? 33.376 -21.474 22.733 1.00 80.88 515 GLN A N 1
ATOM 3919 C CA . GLN A 1 515 ? 33.228 -22.641 21.855 1.00 80.88 515 GLN A CA 1
ATOM 3920 C C . GLN A 1 515 ? 33.202 -22.243 20.373 1.00 80.88 515 GLN A C 1
ATOM 3922 O O . GLN A 1 515 ? 33.866 -22.866 19.544 1.00 80.88 515 GLN A O 1
ATOM 3927 N N . MET A 1 516 ? 32.486 -21.171 20.039 1.00 77.25 516 MET A N 1
ATOM 3928 C CA . MET A 1 516 ? 32.379 -20.683 18.668 1.00 77.25 516 MET A CA 1
ATOM 3929 C C . MET A 1 516 ? 33.680 -20.092 18.147 1.00 77.25 516 MET A C 1
ATOM 3931 O O . MET A 1 516 ? 34.024 -20.368 17.006 1.00 77.25 516 MET A O 1
ATOM 3935 N N . ARG A 1 517 ? 34.451 -19.370 18.968 1.00 77.38 517 ARG A N 1
ATOM 3936 C CA . ARG A 1 517 ? 35.790 -18.889 18.585 1.00 77.38 517 ARG A CA 1
ATOM 3937 C C . ARG A 1 517 ? 36.732 -20.041 18.254 1.00 77.38 517 ARG A C 1
ATOM 3939 O O . ARG A 1 517 ? 37.465 -19.964 17.271 1.00 77.38 517 ARG A O 1
ATOM 3946 N N . VAL A 1 518 ? 36.690 -21.127 19.031 1.00 81.94 518 VAL A N 1
ATOM 3947 C CA . VAL A 1 518 ? 37.483 -22.337 18.753 1.00 81.94 518 VAL A CA 1
ATOM 3948 C C . VAL A 1 518 ? 37.065 -22.968 17.420 1.00 81.94 518 VAL A C 1
ATOM 3950 O O . VAL A 1 518 ? 37.918 -23.297 16.593 1.00 81.94 518 VAL A O 1
ATOM 3953 N N . LEU A 1 519 ? 35.760 -23.108 17.178 1.00 79.31 519 LEU A N 1
ATOM 3954 C CA . LEU A 1 519 ? 35.238 -23.683 15.936 1.00 79.31 519 LEU A CA 1
ATOM 3955 C C . LEU A 1 519 ? 35.438 -22.760 14.720 1.00 79.31 519 LEU A C 1
ATOM 3957 O O . LEU A 1 519 ? 35.633 -23.251 13.609 1.00 79.31 519 LEU A O 1
ATOM 3961 N N . GLU A 1 520 ? 35.434 -21.442 14.910 1.00 72.44 520 GLU A N 1
ATOM 3962 C CA . GLU A 1 520 ? 35.717 -20.439 13.879 1.00 72.44 520 GLU A CA 1
ATOM 3963 C C . GLU A 1 520 ? 37.194 -20.446 13.493 1.00 72.44 520 GLU A C 1
ATOM 3965 O O . GLU A 1 520 ? 37.509 -20.442 12.304 1.00 72.44 520 GLU A O 1
ATOM 3970 N N . ALA A 1 521 ? 38.103 -20.554 14.467 1.00 76.25 521 ALA A N 1
ATOM 3971 C CA . ALA A 1 521 ? 39.529 -20.735 14.207 1.00 76.25 521 ALA A CA 1
ATOM 3972 C C . ALA A 1 521 ? 39.788 -22.030 13.420 1.00 76.25 521 ALA A C 1
ATOM 3974 O O . ALA A 1 521 ? 40.461 -22.002 12.389 1.00 76.25 521 ALA A O 1
ATOM 3975 N N . LYS A 1 522 ? 39.169 -23.143 13.842 1.00 78.94 522 LYS A N 1
ATOM 3976 C CA . LYS A 1 522 ? 39.235 -24.435 13.138 1.00 78.94 522 LYS A CA 1
ATOM 3977 C C . LYS A 1 522 ? 38.682 -24.341 11.711 1.00 78.94 522 LYS A C 1
ATOM 3979 O O . LYS A 1 522 ? 39.299 -24.842 10.773 1.00 78.94 522 LYS A O 1
ATOM 3984 N N . SER A 1 523 ? 37.552 -23.658 11.531 1.00 71.94 523 SER A N 1
ATOM 3985 C CA . SER A 1 523 ? 36.915 -23.481 10.219 1.00 71.94 523 SER A CA 1
ATOM 3986 C C . SER A 1 523 ? 37.696 -22.536 9.312 1.00 71.94 523 SER A C 1
ATOM 3988 O O . SER A 1 523 ? 37.761 -22.779 8.112 1.00 71.94 523 SER A O 1
ATOM 3990 N N . SER A 1 524 ? 38.336 -21.507 9.867 1.00 68.50 524 SER A N 1
ATOM 3991 C CA . SER A 1 524 ? 39.216 -20.590 9.135 1.00 68.50 524 SER A CA 1
ATOM 3992 C C . SER A 1 524 ? 40.495 -21.289 8.676 1.00 68.50 524 SER A C 1
ATOM 3994 O O . SER A 1 524 ? 40.923 -21.126 7.536 1.00 68.50 524 SER A O 1
ATOM 3996 N N . GLU A 1 525 ? 41.085 -22.131 9.526 1.00 74.00 525 GLU A N 1
ATOM 3997 C CA . GLU A 1 525 ? 42.232 -22.959 9.149 1.00 74.00 525 GLU A CA 1
ATOM 3998 C C . GLU A 1 525 ? 41.860 -23.967 8.049 1.00 74.00 525 GLU A C 1
ATOM 4000 O O . GLU A 1 525 ? 42.597 -24.136 7.074 1.00 74.00 525 GLU A O 1
ATOM 4005 N N . ALA A 1 526 ? 40.685 -24.591 8.163 1.00 74.69 526 ALA A N 1
ATOM 4006 C CA . ALA A 1 526 ? 40.155 -25.473 7.132 1.00 74.69 526 ALA A CA 1
ATOM 4007 C C . ALA A 1 526 ? 39.820 -24.715 5.832 1.00 74.69 526 ALA A C 1
ATOM 4009 O O . ALA A 1 526 ? 40.039 -25.253 4.751 1.00 74.69 526 ALA A O 1
ATOM 4010 N N . ALA A 1 527 ? 39.368 -23.457 5.911 1.00 65.81 527 ALA A N 1
ATOM 4011 C CA . ALA A 1 527 ? 39.127 -22.599 4.749 1.00 65.81 527 ALA A CA 1
ATOM 4012 C C . ALA A 1 527 ? 40.426 -22.286 3.989 1.00 65.81 527 ALA A C 1
ATOM 4014 O O . ALA A 1 527 ? 40.451 -22.333 2.760 1.00 65.81 527 ALA A O 1
ATOM 4015 N N . ASN A 1 528 ? 41.524 -22.029 4.706 1.00 70.38 528 ASN A N 1
ATOM 4016 C CA . ASN A 1 528 ? 42.839 -21.792 4.099 1.00 70.38 528 ASN A CA 1
ATOM 4017 C C . ASN A 1 528 ? 43.376 -23.029 3.365 1.00 70.38 528 ASN A C 1
ATOM 4019 O O . ASN A 1 528 ? 44.082 -22.898 2.369 1.00 70.38 528 ASN A O 1
ATOM 4023 N N . ARG A 1 529 ? 43.003 -24.226 3.832 1.00 73.69 529 ARG A N 1
ATOM 4024 C CA . ARG A 1 529 ? 43.307 -25.509 3.185 1.00 73.69 529 ARG A CA 1
ATOM 4025 C C . ARG A 1 529 ? 42.175 -26.019 2.293 1.00 73.69 529 ARG A C 1
ATOM 4027 O O . ARG A 1 529 ? 42.241 -27.153 1.834 1.00 73.69 529 ARG A O 1
ATOM 4034 N N . ALA A 1 530 ? 41.151 -25.212 2.001 1.00 65.62 530 ALA A N 1
ATOM 4035 C CA . ALA A 1 530 ? 39.956 -25.684 1.295 1.00 65.62 530 ALA A CA 1
ATOM 4036 C C . ALA A 1 530 ? 40.246 -26.188 -0.127 1.00 65.62 530 ALA A C 1
ATOM 4038 O O . ALA A 1 530 ? 39.507 -27.026 -0.632 1.00 65.62 530 ALA A O 1
ATOM 4039 N N . THR A 1 531 ? 41.320 -25.712 -0.765 1.00 67.00 531 THR A N 1
ATOM 4040 C CA . THR A 1 531 ? 41.785 -26.213 -2.070 1.00 67.00 531 THR A CA 1
ATOM 4041 C C . THR A 1 531 ? 42.399 -27.618 -1.969 1.00 67.00 531 THR A C 1
ATOM 4043 O O . THR A 1 531 ? 42.349 -28.376 -2.933 1.00 67.00 531 THR A O 1
ATOM 4046 N N . GLU A 1 532 ? 42.964 -27.972 -0.811 1.00 77.56 532 GLU A N 1
ATOM 4047 C CA . GLU A 1 532 ? 43.661 -29.239 -0.543 1.00 77.56 532 GLU A CA 1
ATOM 4048 C C . GLU A 1 532 ? 42.742 -30.283 0.119 1.00 77.56 532 GLU A C 1
ATOM 4050 O O . GLU A 1 532 ? 42.791 -31.458 -0.237 1.00 77.56 532 GLU A O 1
ATOM 4055 N N . ASP A 1 533 ? 41.871 -29.859 1.043 1.00 77.69 533 ASP A N 1
ATOM 4056 C CA . ASP A 1 533 ? 40.866 -30.699 1.710 1.00 77.69 533 ASP A CA 1
ATOM 4057 C C . ASP A 1 533 ? 39.478 -30.015 1.765 1.00 77.69 533 ASP A C 1
ATOM 4059 O O . ASP A 1 533 ? 39.035 -29.536 2.818 1.00 77.69 533 ASP A O 1
ATOM 4063 N N . PRO A 1 534 ? 38.739 -29.993 0.637 1.00 69.62 534 PRO A N 1
ATOM 4064 C CA . PRO A 1 534 ? 37.394 -29.417 0.582 1.00 69.62 534 PRO A CA 1
ATOM 4065 C C . PRO A 1 534 ? 36.401 -30.114 1.524 1.00 69.62 534 PRO A C 1
ATOM 4067 O O . PRO A 1 534 ? 35.488 -29.488 2.059 1.00 69.62 534 PRO A O 1
ATOM 4070 N N . THR A 1 535 ? 36.580 -31.421 1.747 1.00 78.75 535 THR A N 1
ATOM 4071 C CA . THR A 1 535 ? 35.679 -32.220 2.593 1.00 78.75 535 THR A CA 1
ATOM 4072 C C . THR A 1 535 ? 35.906 -31.917 4.075 1.00 78.75 535 THR A C 1
ATOM 4074 O O . THR A 1 535 ? 34.949 -31.865 4.850 1.00 78.75 535 THR A O 1
ATOM 4077 N N . GLY A 1 536 ? 37.156 -31.685 4.481 1.00 79.06 536 GLY A N 1
ATOM 4078 C CA . GLY A 1 536 ? 37.509 -31.215 5.819 1.00 79.06 536 GLY A CA 1
ATOM 4079 C C . GLY A 1 536 ? 36.933 -29.836 6.128 1.00 79.06 536 GLY A C 1
ATOM 4080 O O . GLY A 1 536 ? 36.403 -29.635 7.223 1.00 79.06 536 GLY A O 1
ATOM 4081 N N . PHE A 1 537 ? 36.941 -28.922 5.153 1.00 75.94 537 PHE A N 1
ATOM 4082 C CA . PHE A 1 537 ? 36.294 -27.616 5.290 1.00 75.94 537 PHE A CA 1
ATOM 4083 C C . PHE A 1 537 ? 34.769 -27.725 5.439 1.00 75.94 537 PHE A C 1
ATOM 4085 O O . PHE A 1 537 ? 34.212 -27.163 6.383 1.00 75.94 537 PHE A O 1
ATOM 4092 N N . GLU A 1 538 ? 34.097 -28.510 4.588 1.00 76.50 538 GLU A N 1
ATOM 4093 C CA . GLU A 1 538 ? 32.651 -28.763 4.713 1.00 76.50 538 GLU A CA 1
ATOM 4094 C C . GLU A 1 538 ? 32.284 -29.371 6.077 1.00 76.50 538 GLU A C 1
ATOM 4096 O O . GLU A 1 538 ? 31.296 -28.963 6.692 1.00 76.50 538 GLU A O 1
ATOM 4101 N N . ARG A 1 539 ? 33.093 -30.311 6.586 1.00 83.62 539 ARG A N 1
ATOM 4102 C CA . ARG A 1 539 ? 32.887 -30.924 7.907 1.00 83.62 539 ARG A CA 1
ATOM 4103 C C . ARG A 1 539 ? 33.033 -29.905 9.037 1.00 83.62 539 ARG A C 1
ATOM 4105 O O . ARG A 1 539 ? 32.170 -29.856 9.907 1.00 83.62 539 ARG A O 1
ATOM 4112 N N . SER A 1 540 ? 34.080 -29.078 9.006 1.00 80.00 540 SER A N 1
ATOM 4113 C CA . SER A 1 540 ? 34.306 -28.039 10.021 1.00 80.00 540 SER A CA 1
ATOM 4114 C C . SER A 1 540 ? 33.177 -27.008 10.039 1.00 80.00 540 SER A C 1
ATOM 4116 O O . SER A 1 540 ? 32.685 -26.642 11.105 1.00 80.00 540 SER A O 1
ATOM 4118 N N . LEU A 1 541 ? 32.713 -26.590 8.858 1.00 75.50 541 LEU A N 1
ATOM 4119 C CA . LEU A 1 541 ? 31.583 -25.676 8.729 1.00 75.50 541 LEU A CA 1
ATOM 4120 C C . LEU A 1 541 ? 30.278 -26.317 9.238 1.00 75.50 541 LEU A C 1
ATOM 4122 O O . LEU A 1 541 ? 29.499 -25.668 9.933 1.00 75.50 541 LEU A O 1
ATOM 4126 N N . GLY A 1 542 ? 30.057 -27.604 8.954 1.00 78.19 542 GLY A N 1
ATOM 4127 C CA . GLY A 1 542 ? 28.931 -28.368 9.496 1.00 78.19 542 GLY A CA 1
ATOM 4128 C C . GLY A 1 542 ? 28.942 -28.459 11.027 1.00 78.19 542 GLY A C 1
ATOM 4129 O O . GLY A 1 542 ? 27.909 -28.232 11.652 1.00 78.19 542 GLY A O 1
ATOM 4130 N N . GLU A 1 543 ? 30.101 -28.729 11.636 1.00 83.19 543 GLU A N 1
ATOM 4131 C CA . GLU A 1 543 ? 30.286 -28.753 13.097 1.00 83.19 543 GLU A CA 1
ATOM 4132 C C . GLU A 1 543 ? 30.003 -27.382 13.732 1.00 83.19 543 GLU A C 1
ATOM 4134 O O . GLU A 1 543 ? 29.272 -27.296 14.720 1.00 83.19 543 GLU A O 1
ATOM 4139 N N . TYR A 1 544 ? 30.518 -26.308 13.126 1.00 77.81 544 TYR A N 1
ATOM 4140 C CA . TYR A 1 544 ? 30.274 -24.926 13.550 1.00 77.81 544 TYR A CA 1
ATOM 4141 C C . TYR A 1 544 ? 28.777 -24.588 13.581 1.00 77.81 544 TYR A C 1
ATOM 4143 O O . TYR A 1 544 ? 28.247 -24.098 14.578 1.00 77.81 544 TYR A O 1
ATOM 4151 N N . LEU A 1 545 ? 28.066 -24.916 12.503 1.00 75.31 545 LEU A N 1
ATOM 4152 C CA . LEU A 1 545 ? 26.641 -24.622 12.360 1.00 75.31 545 LEU A CA 1
ATOM 4153 C C . LEU A 1 545 ? 25.766 -25.536 13.236 1.00 75.31 545 LEU A C 1
ATOM 4155 O O . LEU A 1 545 ? 24.714 -25.112 13.712 1.00 75.31 545 LEU A O 1
ATOM 4159 N N . GLN A 1 546 ? 26.199 -26.769 13.508 1.00 81.25 546 GLN A N 1
ATOM 4160 C CA . GLN A 1 546 ? 25.521 -27.656 14.454 1.00 81.25 546 GLN A CA 1
ATOM 4161 C C . GLN A 1 546 ? 25.665 -27.163 15.902 1.00 81.25 546 GLN A C 1
ATOM 4163 O O . GLN A 1 546 ? 24.724 -27.285 16.686 1.00 81.25 546 GLN A O 1
ATOM 4168 N N . SER A 1 547 ? 26.807 -26.560 16.247 1.00 81.25 547 SER A N 1
ATOM 4169 C CA . SER A 1 547 ? 27.016 -25.939 17.559 1.00 81.25 547 SER A CA 1
ATOM 4170 C C . SER A 1 547 ? 26.062 -24.763 17.797 1.00 81.25 547 SER A C 1
ATOM 4172 O O . SER A 1 547 ? 25.589 -24.585 18.917 1.00 81.25 547 SER A O 1
ATOM 4174 N N . LEU A 1 548 ? 25.711 -24.004 16.751 1.00 75.00 548 LEU A N 1
ATOM 4175 C CA . LEU A 1 548 ? 24.686 -22.953 16.831 1.00 75.00 548 LEU A CA 1
ATOM 4176 C C . LEU A 1 548 ? 23.295 -23.513 17.161 1.00 75.00 548 LEU A C 1
ATOM 4178 O O . LEU A 1 548 ? 22.589 -22.954 17.996 1.00 75.00 548 LEU A O 1
ATOM 4182 N N . LEU A 1 549 ? 22.907 -24.631 16.539 1.00 77.56 549 LEU A N 1
ATOM 4183 C CA . LEU A 1 549 ? 21.635 -25.304 16.830 1.00 77.56 549 LEU A CA 1
ATOM 4184 C C . LEU A 1 549 ? 21.599 -25.862 18.262 1.00 77.56 549 LEU A C 1
ATOM 4186 O O . LEU A 1 549 ? 20.572 -25.784 18.932 1.00 77.56 549 LEU A O 1
ATOM 4190 N N . ALA A 1 550 ? 22.720 -26.400 18.752 1.00 82.62 550 ALA A N 1
ATOM 4191 C CA . ALA A 1 550 ? 22.828 -26.874 20.131 1.00 82.62 550 ALA A CA 1
ATOM 4192 C C . ALA A 1 550 ? 22.725 -25.720 21.143 1.00 82.62 550 ALA A C 1
ATOM 4194 O O . ALA A 1 550 ? 21.980 -25.823 22.117 1.00 82.62 550 ALA A O 1
ATOM 4195 N N . ALA A 1 551 ? 23.404 -24.600 20.872 1.00 80.31 551 ALA A N 1
ATOM 4196 C CA . ALA A 1 551 ? 23.348 -23.392 21.692 1.00 80.31 551 ALA A CA 1
ATOM 4197 C C . ALA A 1 551 ? 21.920 -22.836 21.832 1.00 80.31 551 ALA A C 1
ATOM 4199 O O . ALA A 1 551 ? 21.548 -22.351 22.903 1.00 80.31 551 ALA A O 1
ATOM 4200 N N . ASP A 1 552 ? 21.108 -22.938 20.776 1.00 79.12 552 ASP A N 1
ATOM 4201 C CA . ASP A 1 552 ? 19.690 -22.579 20.821 1.00 79.12 552 ASP A CA 1
ATOM 4202 C C . ASP A 1 552 ? 18.881 -23.471 21.778 1.00 79.12 552 ASP A C 1
ATOM 4204 O O . ASP A 1 552 ? 18.097 -22.983 22.595 1.00 79.12 552 ASP A O 1
ATOM 4208 N N . GLY A 1 553 ? 19.122 -24.784 21.729 1.00 81.69 553 GLY A N 1
ATOM 4209 C CA . GLY A 1 553 ? 18.487 -25.750 22.626 1.00 81.69 553 GLY A CA 1
ATOM 4210 C C . GLY A 1 553 ? 18.812 -25.507 24.104 1.00 81.69 553 GLY A C 1
ATOM 4211 O O . GLY A 1 553 ? 17.931 -25.617 24.953 1.00 81.69 553 GLY A O 1
ATOM 4212 N N . GLU A 1 554 ? 20.049 -25.123 24.418 1.00 84.69 554 GLU A N 1
ATOM 4213 C CA . GLU A 1 554 ? 20.471 -24.807 25.792 1.00 84.69 554 GLU A CA 1
ATOM 4214 C C . GLU A 1 554 ? 19.783 -23.556 26.344 1.00 84.69 554 GLU A C 1
ATOM 4216 O O . GLU A 1 554 ? 19.380 -23.520 27.505 1.00 84.69 554 GLU A O 1
ATOM 4221 N N . ARG A 1 555 ? 19.597 -22.533 25.508 1.00 80.44 555 ARG A N 1
ATOM 4222 C CA . ARG A 1 555 ? 18.886 -21.311 25.912 1.00 80.44 555 ARG A CA 1
ATOM 4223 C C . ARG A 1 555 ? 17.415 -21.569 26.147 1.00 80.44 555 ARG A C 1
ATOM 4225 O O . ARG A 1 555 ? 16.852 -21.065 27.106 1.00 80.44 555 ARG A O 1
ATOM 4232 N N . ARG A 1 556 ? 16.807 -22.423 25.325 1.00 81.31 556 ARG A N 1
ATOM 4233 C CA . ARG A 1 556 ? 15.437 -22.875 25.560 1.00 81.31 556 ARG A CA 1
ATOM 4234 C C . ARG A 1 556 ? 15.273 -23.546 26.917 1.00 81.31 556 ARG A C 1
ATOM 4236 O O . ARG A 1 556 ? 14.284 -23.291 27.592 1.00 81.31 556 ARG A O 1
ATOM 4243 N N . GLN A 1 557 ? 16.239 -24.367 27.318 1.00 83.88 557 GLN A N 1
ATOM 4244 C CA . GLN A 1 557 ? 16.232 -24.979 28.645 1.00 83.88 557 GLN A CA 1
ATOM 4245 C C . GLN A 1 557 ? 16.394 -23.937 29.758 1.00 83.88 557 GLN A C 1
ATOM 4247 O O . GLN A 1 557 ? 15.753 -24.068 30.797 1.00 83.88 557 GLN A O 1
ATOM 4252 N N . ALA A 1 558 ? 17.203 -22.894 29.542 1.00 84.00 558 ALA A N 1
ATOM 4253 C CA . ALA A 1 558 ? 17.329 -21.788 30.490 1.00 84.00 558 ALA A CA 1
ATOM 4254 C C . ALA A 1 558 ? 16.007 -21.019 30.657 1.00 84.00 558 ALA A C 1
ATOM 4256 O O . ALA A 1 558 ? 15.605 -20.763 31.789 1.00 84.00 558 ALA A O 1
ATOM 4257 N N . ASP A 1 559 ? 15.308 -20.725 29.557 1.00 83.88 559 ASP A N 1
ATOM 4258 C CA . ASP A 1 559 ? 13.977 -20.104 29.566 1.00 83.88 559 ASP A CA 1
ATOM 4259 C C . ASP A 1 559 ? 12.960 -20.972 30.333 1.00 83.88 559 ASP A C 1
ATOM 4261 O O . ASP A 1 559 ? 12.238 -20.476 31.198 1.00 83.88 559 ASP A O 1
ATOM 4265 N N . ASP A 1 560 ? 12.927 -22.282 30.055 1.00 82.62 560 ASP A N 1
ATOM 4266 C CA . ASP A 1 560 ? 12.028 -23.230 30.727 1.00 82.62 560 ASP A CA 1
ATOM 4267 C C . ASP A 1 560 ? 12.268 -23.289 32.242 1.00 82.62 560 ASP A C 1
ATOM 4269 O O . ASP A 1 560 ? 11.312 -23.339 33.020 1.00 82.62 560 ASP A O 1
ATOM 4273 N N . GLU A 1 561 ? 13.531 -23.267 32.667 1.00 84.00 561 GLU A N 1
ATOM 4274 C CA . GLU A 1 561 ? 13.895 -23.253 34.084 1.00 84.00 561 GLU A CA 1
ATOM 4275 C C . GLU A 1 561 ? 13.478 -21.939 34.757 1.00 84.00 561 GLU A C 1
ATOM 4277 O O . GLU A 1 561 ? 12.954 -21.942 35.868 1.00 84.00 561 GLU A O 1
ATOM 4282 N N . THR A 1 562 ? 13.623 -20.808 34.065 1.00 83.88 562 THR A N 1
ATOM 4283 C CA . THR A 1 562 ? 13.135 -19.512 34.546 1.00 83.88 562 THR A CA 1
ATOM 4284 C C . THR A 1 562 ? 11.619 -19.510 34.745 1.00 83.88 562 THR A C 1
ATOM 4286 O O . THR A 1 562 ? 11.146 -19.031 35.774 1.00 83.88 562 THR A O 1
ATOM 4289 N N . PHE A 1 563 ? 10.843 -20.104 33.835 1.00 81.31 563 PHE A N 1
ATOM 4290 C CA . PHE A 1 563 ? 9.388 -20.193 34.004 1.00 81.31 563 PHE A CA 1
ATOM 4291 C C . PHE A 1 563 ? 8.967 -21.084 35.172 1.00 81.31 563 PHE A C 1
ATOM 4293 O O . PHE A 1 563 ? 8.005 -20.750 35.866 1.00 81.31 563 PHE A O 1
ATOM 4300 N N . ARG A 1 564 ? 9.701 -22.172 35.445 1.00 80.62 564 ARG A N 1
ATOM 4301 C CA . ARG A 1 564 ? 9.489 -22.970 36.665 1.00 80.62 564 ARG A CA 1
ATOM 4302 C C . ARG A 1 564 ? 9.724 -22.147 37.924 1.00 80.62 564 ARG A C 1
ATOM 4304 O O . ARG A 1 564 ? 8.928 -22.220 38.853 1.00 80.62 564 ARG A O 1
ATOM 4311 N N . GLU A 1 565 ? 10.771 -21.329 37.953 1.00 80.00 565 GLU A N 1
ATOM 4312 C CA . GLU A 1 565 ? 11.058 -20.471 39.106 1.00 80.00 565 GLU A CA 1
ATOM 4313 C C . GLU A 1 565 ? 9.970 -19.419 39.348 1.00 80.00 565 GLU A C 1
ATOM 4315 O O . GLU A 1 565 ? 9.577 -19.223 40.499 1.00 80.00 565 GLU A O 1
ATOM 4320 N N . VAL A 1 566 ? 9.448 -18.781 38.291 1.00 74.56 566 VAL A N 1
ATOM 4321 C CA . VAL A 1 566 ? 8.317 -17.839 38.416 1.00 74.56 566 VAL A CA 1
ATOM 4322 C C . VAL A 1 566 ? 7.088 -18.555 38.959 1.00 74.56 566 VAL A C 1
ATOM 4324 O O . VAL A 1 566 ? 6.463 -18.070 39.898 1.00 74.56 566 VAL A O 1
ATOM 4327 N N . ALA A 1 567 ? 6.770 -19.733 38.428 1.00 72.25 567 ALA A N 1
ATOM 4328 C CA . ALA A 1 567 ? 5.638 -20.521 38.891 1.00 72.25 567 ALA A CA 1
ATOM 4329 C C . ALA A 1 567 ? 5.754 -20.929 40.366 1.00 72.25 567 ALA A C 1
ATOM 4331 O O . ALA A 1 567 ? 4.791 -20.776 41.114 1.00 72.25 567 ALA A O 1
ATOM 4332 N N . ILE A 1 568 ? 6.934 -21.374 40.808 1.00 75.94 568 ILE A N 1
ATOM 4333 C CA . ILE A 1 568 ? 7.199 -21.672 42.221 1.00 75.94 568 ILE A CA 1
ATOM 4334 C C . ILE A 1 568 ? 6.996 -20.415 43.077 1.00 75.94 568 ILE A C 1
ATOM 4336 O O . ILE A 1 568 ? 6.354 -20.492 44.125 1.00 75.94 568 ILE A O 1
ATOM 4340 N N . ALA A 1 569 ? 7.497 -19.258 42.629 1.00 71.50 569 ALA A N 1
ATOM 4341 C CA . ALA A 1 569 ? 7.387 -17.999 43.364 1.00 71.50 569 ALA A CA 1
ATOM 4342 C C . ALA A 1 569 ? 5.933 -17.527 43.539 1.00 71.50 569 ALA A C 1
ATOM 4344 O O . ALA A 1 569 ? 5.588 -17.010 44.600 1.00 71.50 569 ALA A O 1
ATOM 4345 N N . ILE A 1 570 ? 5.071 -17.756 42.543 1.00 70.88 570 ILE A N 1
ATOM 4346 C CA . ILE A 1 570 ? 3.650 -17.368 42.585 1.00 70.88 570 ILE A CA 1
ATOM 4347 C C . ILE A 1 570 ? 2.712 -18.497 43.060 1.00 70.88 570 ILE A C 1
ATOM 4349 O O . ILE A 1 570 ? 1.494 -18.321 43.065 1.00 70.88 570 ILE A O 1
ATOM 4353 N N . GLY A 1 571 ? 3.252 -19.654 43.464 1.00 69.19 571 GLY A N 1
ATOM 4354 C CA . GLY A 1 571 ? 2.473 -20.788 43.982 1.00 69.19 571 GLY A CA 1
ATOM 4355 C C . GLY A 1 571 ? 1.666 -21.552 42.923 1.00 69.19 571 GLY A C 1
ATOM 4356 O O . GLY A 1 571 ? 0.604 -22.096 43.227 1.00 69.19 571 GLY A O 1
ATOM 4357 N N . LEU A 1 572 ? 2.150 -21.579 41.682 1.00 77.00 572 LEU A N 1
ATOM 4358 C CA . LEU A 1 572 ? 1.528 -22.245 40.541 1.00 77.00 572 LEU A CA 1
ATOM 4359 C C . LEU A 1 572 ? 2.012 -23.698 40.401 1.00 77.00 572 LEU A C 1
ATOM 4361 O O . LEU A 1 572 ? 3.205 -23.975 40.499 1.00 77.00 572 LEU A O 1
ATOM 4365 N N . SER A 1 573 ? 1.095 -24.632 40.130 1.00 76.06 573 SER A N 1
ATOM 4366 C CA . SER A 1 573 ? 1.448 -26.026 39.817 1.00 76.06 573 SER A CA 1
ATOM 4367 C C . SER A 1 573 ? 2.111 -26.131 38.440 1.00 76.06 573 SER A C 1
ATOM 4369 O O . SER A 1 573 ? 1.652 -25.491 37.498 1.00 76.06 573 SER A O 1
ATOM 4371 N N . GLU A 1 574 ? 3.139 -26.976 38.303 1.00 65.69 574 GLU A N 1
ATOM 4372 C CA . GLU A 1 574 ? 3.832 -27.221 37.024 1.00 65.69 574 GLU A CA 1
ATOM 4373 C C . GLU A 1 574 ? 2.919 -27.770 35.910 1.00 65.69 574 GLU A C 1
ATOM 4375 O O . GLU A 1 574 ? 3.234 -27.604 34.731 1.00 65.69 574 GLU A O 1
ATOM 4380 N N . ASP A 1 575 ? 1.778 -28.367 36.271 1.00 72.94 575 ASP A N 1
ATOM 4381 C CA . ASP A 1 575 ? 0.784 -28.900 35.332 1.00 72.94 575 ASP A CA 1
ATOM 4382 C C . ASP A 1 575 ? -0.258 -27.846 34.888 1.00 72.94 575 ASP A C 1
ATOM 4384 O O . ASP A 1 575 ? -1.192 -28.161 34.146 1.00 72.94 575 ASP A O 1
ATOM 4388 N N . ASP A 1 576 ? -0.136 -26.587 35.333 1.00 80.25 576 ASP A N 1
ATOM 4389 C CA . ASP A 1 576 ? -1.068 -25.515 34.968 1.00 80.25 576 ASP A CA 1
ATOM 4390 C C . ASP A 1 576 ? -0.899 -25.097 33.496 1.00 80.25 576 ASP A C 1
ATOM 4392 O O . ASP A 1 576 ? 0.204 -24.852 33.001 1.00 80.25 576 ASP A O 1
ATOM 4396 N N . ALA A 1 577 ? -2.021 -24.955 32.787 1.00 73.44 577 ALA A N 1
ATOM 4397 C CA . ALA A 1 577 ? -2.046 -24.631 31.363 1.00 73.44 577 ALA A CA 1
ATOM 4398 C C . ALA A 1 577 ? -1.364 -23.289 31.017 1.00 73.44 577 ALA A C 1
ATOM 4400 O O . ALA A 1 577 ? -0.898 -23.103 29.888 1.00 73.44 577 ALA A O 1
ATOM 4401 N N . ARG A 1 578 ? -1.231 -22.373 31.986 1.00 78.62 578 ARG A N 1
ATOM 4402 C CA . ARG A 1 578 ? -0.530 -21.089 31.822 1.00 78.62 578 ARG A CA 1
ATOM 4403 C C . ARG A 1 578 ? 0.964 -21.228 31.530 1.00 78.62 578 ARG A C 1
ATOM 4405 O O . ARG A 1 578 ? 1.536 -20.363 30.868 1.00 78.62 578 ARG A O 1
ATOM 4412 N N . PHE A 1 579 ? 1.594 -22.337 31.919 1.00 79.69 579 PHE A N 1
ATOM 4413 C CA . PHE A 1 579 ? 2.982 -22.621 31.538 1.00 79.69 579 PHE A CA 1
ATOM 4414 C C . PHE A 1 579 ? 3.171 -22.694 30.023 1.00 79.69 579 PHE A C 1
ATOM 4416 O O . PHE A 1 579 ? 4.200 -22.270 29.492 1.00 79.69 579 PHE A O 1
ATOM 4423 N N . VAL A 1 580 ? 2.180 -23.232 29.311 1.00 82.94 580 VAL A N 1
ATOM 4424 C CA . VAL A 1 580 ? 2.240 -23.358 27.853 1.00 82.94 580 VAL A CA 1
ATOM 4425 C C . VAL A 1 580 ? 2.164 -21.982 27.187 1.00 82.94 580 VAL A C 1
ATOM 4427 O O . VAL A 1 580 ? 2.845 -21.761 26.187 1.00 82.94 580 VAL A O 1
ATOM 4430 N N . LEU A 1 581 ? 1.416 -21.035 27.767 1.00 85.75 581 LEU A N 1
ATOM 4431 C CA . LEU A 1 581 ? 1.344 -19.653 27.283 1.00 85.75 581 LEU A CA 1
ATOM 4432 C C . LEU A 1 581 ? 2.700 -18.943 27.401 1.00 85.75 581 LEU A C 1
ATOM 4434 O O . LEU A 1 581 ? 3.184 -18.401 26.411 1.00 85.75 581 LEU A O 1
ATOM 4438 N N . ALA A 1 582 ? 3.357 -19.008 28.562 1.00 83.94 582 ALA A N 1
ATOM 4439 C CA . ALA A 1 582 ? 4.679 -18.400 28.758 1.00 83.94 582 ALA A CA 1
ATOM 4440 C C . ALA A 1 582 ? 5.751 -19.003 27.836 1.00 83.94 582 ALA A C 1
ATOM 4442 O O . ALA A 1 582 ? 6.536 -18.285 27.209 1.00 83.94 582 ALA A O 1
ATOM 4443 N N . ARG A 1 583 ? 5.727 -20.331 27.664 1.00 86.69 583 ARG A N 1
ATOM 4444 C CA . ARG A 1 583 ? 6.594 -21.024 26.701 1.00 86.69 583 ARG A CA 1
ATOM 4445 C C . ARG A 1 583 ? 6.333 -20.592 25.264 1.00 86.69 583 ARG A C 1
ATOM 4447 O O . ARG A 1 583 ? 7.284 -20.481 24.494 1.00 86.69 583 ARG A O 1
ATOM 4454 N N . ALA A 1 584 ? 5.077 -20.357 24.894 1.00 87.44 584 ALA A N 1
ATOM 4455 C CA . ALA A 1 584 ? 4.722 -19.876 23.565 1.00 87.44 584 ALA A CA 1
ATOM 4456 C C . ALA A 1 584 ? 5.224 -18.442 23.319 1.00 87.44 584 ALA A C 1
ATOM 4458 O O . ALA A 1 584 ? 5.775 -18.194 22.249 1.00 87.44 584 ALA A O 1
ATOM 4459 N N . VAL A 1 585 ? 5.140 -17.548 24.314 1.00 85.69 585 VAL A N 1
ATOM 4460 C CA . VAL A 1 585 ? 5.699 -16.181 24.243 1.00 85.69 585 VAL A CA 1
ATOM 4461 C C . VAL A 1 585 ? 7.210 -16.220 24.001 1.00 85.69 585 VAL A C 1
ATOM 4463 O O . VAL A 1 585 ? 7.700 -15.624 23.039 1.00 85.69 585 VAL A O 1
ATOM 4466 N N . SER A 1 586 ? 7.954 -16.988 24.806 1.00 83.81 586 SER A N 1
ATOM 4467 C CA . SER A 1 586 ? 9.405 -17.161 24.618 1.00 83.81 586 SER A CA 1
ATOM 4468 C C . SER A 1 586 ? 9.734 -17.782 23.258 1.00 83.81 586 SER A C 1
ATOM 4470 O O . SER A 1 586 ? 10.595 -17.279 22.533 1.00 83.81 586 SER A O 1
ATOM 4472 N N . ALA A 1 587 ? 9.020 -18.837 22.857 1.00 84.06 587 ALA A N 1
ATOM 4473 C CA . ALA A 1 587 ? 9.225 -19.484 21.567 1.00 84.06 587 ALA A CA 1
ATOM 4474 C C . ALA A 1 587 ? 8.992 -18.518 20.396 1.00 84.06 587 ALA A C 1
ATOM 4476 O O . ALA A 1 587 ? 9.801 -18.472 19.468 1.00 84.06 587 ALA A O 1
ATOM 4477 N N . SER A 1 588 ? 7.940 -17.701 20.459 1.00 80.81 588 SER A N 1
ATOM 4478 C CA . SER A 1 588 ? 7.657 -16.675 19.458 1.00 80.81 588 SER A CA 1
ATOM 4479 C C . SER A 1 588 ? 8.711 -15.568 19.429 1.00 80.81 588 SER A C 1
ATOM 4481 O O . SER A 1 588 ? 9.142 -15.203 18.335 1.00 80.81 588 SER A O 1
ATOM 4483 N N . ARG A 1 589 ? 9.201 -15.093 20.585 1.00 78.75 589 ARG A N 1
ATOM 4484 C CA . ARG A 1 589 ? 10.281 -14.090 20.635 1.00 78.75 589 ARG A CA 1
ATOM 4485 C C . ARG A 1 589 ? 11.590 -14.624 20.059 1.00 78.75 589 ARG A C 1
ATOM 4487 O O . ARG A 1 589 ? 12.268 -13.942 19.296 1.00 78.75 589 ARG A O 1
ATOM 4494 N N . ARG A 1 590 ? 11.920 -15.884 20.339 1.00 76.88 590 ARG A N 1
ATOM 4495 C CA . ARG A 1 590 ? 13.070 -16.536 19.705 1.00 76.88 590 ARG A CA 1
ATOM 4496 C C . ARG A 1 590 ? 12.839 -16.730 18.205 1.00 76.88 590 ARG A C 1
ATOM 4498 O O . ARG A 1 590 ? 13.780 -16.612 17.428 1.00 76.88 590 ARG A O 1
ATOM 4505 N N . ALA A 1 591 ? 11.627 -17.036 17.753 1.00 76.19 591 ALA A N 1
ATOM 4506 C CA . ALA A 1 591 ? 11.350 -17.190 16.323 1.00 76.19 591 ALA A CA 1
ATOM 4507 C C . ALA A 1 591 ? 11.552 -15.883 15.529 1.00 76.19 591 ALA A C 1
ATOM 4509 O O . ALA A 1 591 ? 11.963 -15.957 14.366 1.00 76.19 591 ALA A O 1
ATOM 4510 N N . SER A 1 592 ? 11.370 -14.719 16.172 1.00 67.06 592 SER A N 1
ATOM 4511 C CA . SER A 1 592 ? 11.593 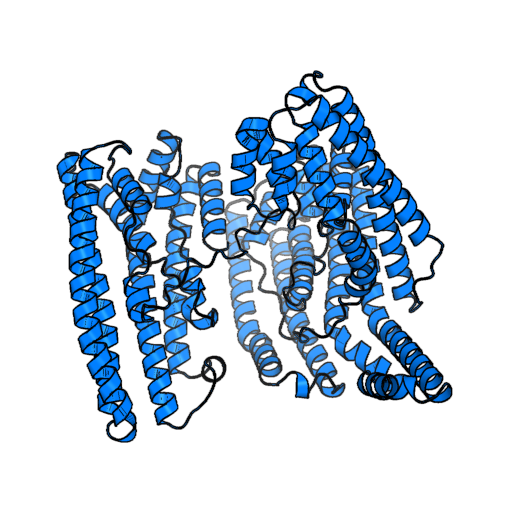-13.381 15.600 1.00 67.06 592 SER A CA 1
ATOM 4512 C C . SER A 1 592 ? 13.071 -12.989 15.467 1.00 67.06 592 SER A C 1
ATOM 4514 O O . SER A 1 592 ? 13.504 -11.915 15.886 1.00 67.06 592 SER A O 1
ATOM 4516 N N . LEU A 1 593 ? 13.882 -13.876 14.885 1.00 65.25 593 LEU A N 1
ATOM 4517 C CA . LEU A 1 593 ? 15.236 -13.537 14.446 1.00 65.25 593 LEU A CA 1
ATOM 4518 C C . LEU A 1 593 ? 15.179 -12.372 13.436 1.00 65.25 593 LEU A C 1
ATOM 4520 O O . LEU A 1 593 ? 14.165 -12.185 12.763 1.00 65.25 593 LEU A O 1
ATOM 4524 N N . PRO A 1 594 ? 16.271 -11.608 13.246 1.00 61.19 594 PRO A N 1
ATOM 4525 C CA . PRO A 1 594 ? 16.316 -10.507 12.284 1.00 61.19 594 PRO A CA 1
ATOM 4526 C C . PRO A 1 594 ? 16.386 -11.011 10.826 1.00 61.19 594 PRO A C 1
ATOM 4528 O O . PRO A 1 594 ? 17.197 -10.530 10.032 1.00 61.19 594 PRO A O 1
ATOM 4531 N N . TRP A 1 595 ? 15.533 -11.972 10.438 1.00 62.53 595 TRP A N 1
ATOM 4532 C CA . TRP A 1 595 ? 15.458 -12.531 9.084 1.00 62.53 595 TRP A CA 1
ATOM 4533 C C . TRP A 1 595 ? 15.264 -11.436 8.029 1.00 62.53 595 TRP A C 1
ATOM 4535 O O . TRP A 1 595 ? 15.779 -11.531 6.916 1.00 62.53 595 TRP A O 1
ATOM 4545 N N . GLN A 1 596 ? 14.586 -10.356 8.425 1.00 51.72 596 GLN A N 1
ATOM 4546 C CA . GLN A 1 596 ? 14.329 -9.135 7.657 1.00 51.72 596 GLN A CA 1
ATOM 4547 C C . GLN A 1 596 ? 15.598 -8.456 7.108 1.00 51.72 596 GLN A C 1
ATOM 4549 O O . GLN A 1 596 ? 15.519 -7.646 6.183 1.00 51.72 596 GLN A O 1
ATOM 4554 N N . ARG A 1 597 ? 16.774 -8.761 7.678 1.00 52.62 597 ARG A N 1
ATOM 4555 C CA . ARG A 1 597 ? 18.069 -8.173 7.299 1.00 52.62 597 ARG A CA 1
ATOM 4556 C C . ARG A 1 597 ? 18.857 -8.994 6.286 1.00 52.62 597 ARG A C 1
ATOM 4558 O O . ARG A 1 597 ? 19.833 -8.485 5.735 1.00 52.62 597 ARG A O 1
ATOM 4565 N N . PHE A 1 598 ? 18.447 -10.232 5.998 1.00 57.00 598 PHE A N 1
ATOM 4566 C CA . PHE A 1 598 ? 19.039 -10.975 4.890 1.00 57.00 598 PHE A CA 1
ATOM 4567 C C . PHE A 1 598 ? 18.638 -10.295 3.580 1.00 57.00 598 PHE A C 1
ATOM 4569 O O . PHE A 1 598 ? 17.455 -10.165 3.268 1.00 57.00 598 PHE A O 1
ATOM 4576 N N . ARG A 1 599 ? 19.640 -9.844 2.812 1.00 48.19 599 ARG A N 1
ATOM 4577 C CA . ARG A 1 599 ? 19.446 -9.052 1.581 1.00 48.19 599 ARG A CA 1
ATOM 4578 C C . ARG A 1 599 ? 18.540 -9.752 0.561 1.00 48.19 599 ARG A C 1
ATOM 4580 O O . ARG A 1 599 ? 17.894 -9.092 -0.245 1.00 48.19 599 ARG A O 1
ATOM 4587 N N . GLN A 1 600 ? 18.461 -11.078 0.619 1.00 62.62 600 GLN A N 1
ATOM 4588 C CA . GLN A 1 600 ? 17.623 -11.910 -0.231 1.00 62.62 600 GLN A CA 1
ATOM 4589 C C . GLN A 1 600 ? 16.360 -12.356 0.510 1.00 62.62 600 GLN A C 1
ATOM 4591 O O . GLN A 1 600 ? 16.267 -13.487 0.994 1.00 62.62 600 GLN A O 1
ATOM 4596 N N . ALA A 1 601 ? 15.344 -11.490 0.527 1.00 57.41 601 ALA A N 1
ATOM 4597 C CA . ALA A 1 601 ? 14.052 -11.780 1.152 1.00 57.41 601 ALA A CA 1
ATOM 4598 C C . ALA A 1 601 ? 13.410 -13.088 0.645 1.00 57.41 601 ALA A C 1
ATOM 4600 O O . ALA A 1 601 ? 12.658 -13.719 1.361 1.00 57.41 601 ALA A O 1
ATOM 4601 N N . TRP A 1 602 ? 13.722 -13.583 -0.553 1.00 62.84 602 TRP A N 1
ATOM 4602 C CA . TRP A 1 602 ? 13.154 -14.849 -1.036 1.00 62.84 602 TRP A CA 1
ATOM 4603 C C . TRP A 1 602 ? 13.718 -16.113 -0.353 1.00 62.84 602 TRP A C 1
ATOM 4605 O O . TRP A 1 602 ? 13.114 -17.176 -0.496 1.00 62.84 602 TRP A O 1
ATOM 4615 N N . LEU A 1 603 ? 14.851 -16.023 0.360 1.00 67.19 603 LEU A N 1
ATOM 4616 C CA . LEU A 1 603 ? 15.480 -17.165 1.037 1.00 67.19 603 LEU A CA 1
ATOM 4617 C C . LEU A 1 603 ? 14.821 -17.465 2.386 1.00 67.19 603 LEU A C 1
ATOM 4619 O O . LEU A 1 603 ? 14.409 -18.595 2.626 1.00 67.19 603 LEU A O 1
ATOM 4623 N N . LEU A 1 604 ? 14.726 -16.446 3.246 1.00 67.12 604 LEU A N 1
ATOM 4624 C CA . LEU A 1 604 ? 14.240 -16.546 4.633 1.00 67.12 604 LEU A CA 1
ATOM 4625 C C . LEU A 1 604 ? 13.028 -15.645 4.901 1.00 67.12 604 LEU A C 1
ATOM 4627 O O . LEU A 1 604 ? 12.528 -15.573 6.020 1.00 67.12 604 LEU A O 1
ATOM 4631 N N . GLY A 1 605 ? 12.525 -14.985 3.856 1.00 63.03 605 GLY A N 1
ATOM 4632 C CA . GLY A 1 605 ? 11.401 -14.059 3.919 1.00 63.03 605 GLY A CA 1
ATOM 4633 C C . GLY A 1 605 ? 10.139 -14.606 4.578 1.00 63.03 605 GLY A C 1
ATOM 4634 O O . GLY A 1 605 ? 9.558 -13.967 5.447 1.00 63.03 605 GLY A O 1
ATOM 4635 N N . PRO A 1 606 ? 9.727 -15.833 4.237 1.00 70.19 606 PRO A N 1
ATOM 4636 C CA . PRO A 1 606 ? 8.533 -16.410 4.831 1.00 70.19 606 PRO A CA 1
ATOM 4637 C C . PRO A 1 606 ? 8.572 -16.539 6.360 1.00 70.19 606 PRO A C 1
ATOM 4639 O O . PRO A 1 606 ? 7.502 -16.731 6.934 1.00 70.19 606 PRO A O 1
ATOM 4642 N N . LEU A 1 607 ? 9.753 -16.473 6.998 1.00 67.50 607 LEU A N 1
ATOM 4643 C CA . LEU A 1 607 ? 9.911 -16.582 8.451 1.00 67.50 607 LEU A CA 1
ATOM 4644 C C . LEU A 1 607 ? 9.703 -15.245 9.179 1.00 67.50 607 LEU A C 1
ATOM 4646 O O . LEU A 1 607 ? 9.068 -15.267 10.226 1.00 67.50 607 LEU A O 1
ATOM 4650 N N . TRP A 1 608 ? 10.136 -14.095 8.636 1.00 63.50 608 TRP A N 1
ATOM 4651 C CA . TRP A 1 608 ? 9.834 -12.793 9.277 1.00 63.50 608 TRP A CA 1
ATOM 4652 C C . TRP A 1 608 ? 8.381 -12.364 9.097 1.00 63.50 608 TRP A C 1
ATOM 4654 O O . TRP A 1 608 ? 7.804 -11.745 9.984 1.00 63.50 608 TRP A O 1
ATOM 4664 N N . GLU A 1 609 ? 7.738 -12.777 8.002 1.00 57.03 609 GLU A N 1
ATOM 4665 C CA . GLU A 1 609 ? 6.284 -12.666 7.805 1.00 57.03 609 GLU A CA 1
ATOM 4666 C C . GLU A 1 609 ? 5.495 -13.580 8.776 1.00 57.03 609 GLU A C 1
ATOM 4668 O O . GLU A 1 609 ? 4.402 -14.054 8.463 1.00 57.03 609 GLU A O 1
ATOM 4673 N N . SER A 1 610 ? 6.060 -13.928 9.928 1.00 55.62 610 SER A N 1
ATOM 4674 C CA . SER A 1 610 ? 5.413 -14.698 10.985 1.00 55.62 610 SER A CA 1
ATOM 4675 C C . SER A 1 610 ? 5.872 -14.272 12.386 1.00 55.62 610 SER A C 1
ATOM 4677 O O . SER A 1 610 ? 5.659 -15.009 13.348 1.00 55.62 610 SER A O 1
ATOM 4679 N N . ASP A 1 611 ? 6.488 -13.094 12.531 1.00 62.34 611 ASP A N 1
ATOM 4680 C CA . ASP A 1 611 ? 7.042 -12.617 13.809 1.00 62.34 611 ASP A CA 1
ATOM 4681 C C . ASP A 1 611 ? 5.958 -12.224 14.831 1.00 62.34 611 ASP A C 1
ATOM 4683 O O . ASP A 1 611 ? 6.208 -12.233 16.034 1.00 62.34 611 ASP A O 1
ATOM 4687 N N . ALA A 1 612 ? 4.734 -11.946 14.378 1.00 65.88 612 ALA A N 1
ATOM 4688 C CA . ALA A 1 612 ? 3.624 -11.538 15.233 1.00 65.88 612 ALA A CA 1
ATOM 4689 C C . ALA A 1 612 ? 3.094 -12.680 16.121 1.00 65.88 612 ALA A C 1
ATOM 4691 O O . ALA A 1 612 ? 2.707 -13.735 15.620 1.00 65.88 612 ALA A O 1
ATOM 4692 N N . ASP A 1 613 ? 2.997 -12.457 17.433 1.00 81.75 613 ASP A N 1
ATOM 4693 C CA . ASP A 1 613 ? 2.508 -13.454 18.391 1.00 81.75 613 ASP A CA 1
ATOM 4694 C C . ASP A 1 613 ? 1.132 -13.074 18.975 1.00 81.75 613 ASP A C 1
ATOM 4696 O O . ASP A 1 613 ? 1.026 -12.054 19.662 1.00 81.75 613 ASP A O 1
ATOM 4700 N N . PRO A 1 614 ? 0.070 -13.872 18.736 1.00 85.88 614 PRO A N 1
ATOM 4701 C CA . PRO A 1 614 ? -1.263 -13.595 19.273 1.00 85.88 614 PRO A CA 1
ATOM 4702 C C . PRO A 1 614 ? -1.318 -13.565 20.805 1.00 85.88 614 PRO A C 1
ATOM 4704 O O . PRO A 1 614 ? -2.129 -12.829 21.363 1.00 85.88 614 PRO A O 1
ATOM 4707 N N . ILE A 1 615 ? -0.464 -14.340 21.488 1.00 87.38 615 ILE A N 1
ATOM 4708 C CA . ILE A 1 615 ? -0.430 -14.394 22.956 1.00 87.38 615 ILE A CA 1
ATOM 4709 C C . ILE A 1 615 ? 0.184 -13.108 23.509 1.00 87.38 615 ILE A C 1
ATOM 4711 O O . ILE A 1 615 ? -0.446 -12.466 24.345 1.00 87.38 615 ILE A O 1
ATOM 4715 N N . SER A 1 616 ? 1.331 -12.663 22.992 1.00 85.81 616 SER A N 1
ATOM 4716 C CA . SER A 1 616 ? 1.898 -11.352 23.333 1.00 85.81 616 SER A CA 1
ATOM 4717 C C . SER A 1 616 ? 0.916 -10.213 23.049 1.00 85.81 616 SER A C 1
ATOM 4719 O O . SER A 1 616 ? 0.725 -9.345 23.895 1.00 85.81 616 SER A O 1
ATOM 4721 N N . ALA A 1 617 ? 0.223 -10.236 21.904 1.00 83.94 617 ALA A N 1
ATOM 4722 C CA . ALA A 1 617 ? -0.778 -9.220 21.575 1.00 83.94 617 ALA A CA 1
ATOM 4723 C C . ALA A 1 617 ? -1.954 -9.201 22.571 1.00 83.94 617 ALA A C 1
ATOM 4725 O O . ALA A 1 617 ? -2.421 -8.126 22.946 1.00 83.94 617 ALA A O 1
ATOM 4726 N N . ALA A 1 618 ? -2.405 -10.370 23.037 1.00 85.62 618 ALA A N 1
ATOM 4727 C CA . ALA A 1 618 ? -3.422 -10.470 24.081 1.00 85.62 618 ALA A CA 1
ATOM 4728 C C . ALA A 1 618 ? -2.912 -9.967 25.444 1.00 85.62 618 ALA A C 1
ATOM 4730 O O . ALA A 1 618 ? -3.631 -9.264 26.151 1.00 85.62 618 ALA A O 1
ATOM 4731 N N . LEU A 1 619 ? -1.663 -10.276 25.805 1.00 83.56 619 LEU A N 1
ATOM 4732 C CA . LEU A 1 619 ? -1.038 -9.842 27.063 1.00 83.56 619 LEU A CA 1
ATOM 4733 C C . LEU A 1 619 ? -0.843 -8.324 27.153 1.00 83.56 619 LEU A C 1
ATOM 4735 O O . LEU A 1 619 ? -0.831 -7.786 28.261 1.00 83.56 619 LEU A O 1
ATOM 4739 N N . MET A 1 620 ? -0.750 -7.645 26.007 1.00 82.56 620 MET A N 1
ATOM 4740 C CA . MET A 1 620 ? -0.667 -6.184 25.888 1.00 82.56 620 MET A CA 1
ATOM 4741 C C . MET A 1 620 ? -2.028 -5.475 26.006 1.00 82.56 620 MET A C 1
ATOM 4743 O O . MET A 1 620 ? -2.102 -4.255 25.888 1.00 82.56 620 MET A O 1
ATOM 4747 N N . ILE A 1 621 ? -3.129 -6.204 26.221 1.00 80.75 621 ILE A N 1
ATOM 4748 C CA . ILE A 1 621 ? -4.437 -5.590 26.470 1.00 80.75 621 ILE A CA 1
ATOM 4749 C C . ILE A 1 621 ? -4.489 -5.059 27.911 1.00 80.75 621 ILE A C 1
ATOM 4751 O O . ILE A 1 621 ? -4.334 -5.812 28.880 1.00 80.75 621 ILE A O 1
ATOM 4755 N N . ASP A 1 622 ? -4.754 -3.756 28.040 1.00 77.62 622 ASP A N 1
ATOM 4756 C CA . ASP A 1 622 ? -4.874 -3.061 29.329 1.00 77.62 622 ASP A CA 1
ATOM 4757 C C . ASP A 1 622 ? -6.062 -3.562 30.160 1.00 77.62 622 ASP A C 1
ATOM 4759 O O . ASP A 1 622 ? -5.958 -3.725 31.376 1.00 77.62 622 ASP A O 1
ATOM 4763 N N . ASN A 1 623 ? -7.196 -3.836 29.505 1.00 79.88 623 ASN A N 1
ATOM 4764 C CA . ASN A 1 623 ? -8.388 -4.365 30.159 1.00 79.88 623 ASN A CA 1
ATOM 4765 C C . ASN A 1 623 ? -8.153 -5.819 30.602 1.00 79.88 623 ASN A C 1
ATOM 4767 O O . ASN A 1 623 ? -8.083 -6.734 29.784 1.00 79.88 623 ASN A O 1
ATOM 4771 N N . GLU A 1 624 ? -8.075 -6.031 31.915 1.00 72.62 624 GLU A N 1
ATOM 4772 C CA . GLU A 1 624 ? -7.813 -7.335 32.527 1.00 72.62 624 GLU A CA 1
ATOM 4773 C C . GLU A 1 624 ? -8.863 -8.401 32.178 1.00 72.62 624 GLU A C 1
ATOM 4775 O O . GLU A 1 624 ? -8.512 -9.565 31.988 1.00 72.62 624 GLU A O 1
ATOM 4780 N N . VAL A 1 625 ? -10.138 -8.022 32.042 1.00 72.12 625 VAL A N 1
ATOM 4781 C CA . VAL A 1 625 ? -11.220 -8.961 31.707 1.00 72.12 625 VAL A CA 1
ATOM 4782 C C . VAL A 1 625 ? -11.086 -9.438 30.263 1.00 72.12 625 VAL A C 1
ATOM 4784 O O . VAL A 1 625 ? -11.133 -10.641 30.008 1.00 72.12 625 VAL A O 1
ATOM 4787 N N . GLU A 1 626 ? -10.862 -8.511 29.329 1.00 76.69 626 GLU A N 1
ATOM 4788 C CA . GLU A 1 626 ? -10.642 -8.823 27.909 1.00 76.69 626 GLU A CA 1
ATOM 4789 C C . GLU A 1 626 ? -9.369 -9.650 27.712 1.00 76.69 626 GLU A C 1
ATOM 4791 O O . GLU A 1 626 ? -9.383 -10.655 27.001 1.00 76.69 626 GLU A O 1
ATOM 4796 N N . ARG A 1 627 ? -8.280 -9.272 28.393 1.00 83.81 627 ARG A N 1
ATOM 4797 C CA . ARG A 1 627 ? -7.018 -10.016 28.386 1.00 83.81 627 ARG A CA 1
ATOM 4798 C C . ARG A 1 627 ? -7.223 -11.452 28.855 1.00 83.81 627 ARG A C 1
ATOM 4800 O O . ARG A 1 627 ? -6.833 -12.384 28.157 1.00 83.81 627 ARG A O 1
ATOM 4807 N N . ASN A 1 628 ? -7.844 -11.648 30.017 1.00 78.19 628 ASN A N 1
ATOM 4808 C CA . ASN A 1 628 ? -8.051 -12.985 30.571 1.00 78.19 628 ASN A CA 1
ATOM 4809 C C . ASN A 1 628 ? -8.969 -13.830 29.675 1.00 78.19 628 ASN A C 1
ATOM 4811 O O . ASN A 1 628 ? -8.683 -15.006 29.455 1.00 78.19 628 ASN A O 1
ATOM 4815 N N . ALA A 1 629 ? -10.018 -13.234 29.098 1.00 77.00 629 ALA A N 1
ATOM 4816 C CA . ALA A 1 629 ? -10.878 -13.910 28.129 1.00 77.00 629 ALA A CA 1
ATOM 4817 C C . ALA A 1 629 ? -10.095 -14.355 26.878 1.00 77.00 629 ALA A C 1
ATOM 4819 O O . ALA A 1 629 ? -10.201 -15.513 26.468 1.00 77.00 629 ALA A O 1
ATOM 4820 N N . ALA A 1 630 ? -9.246 -13.481 26.324 1.00 82.75 630 ALA A N 1
ATOM 4821 C CA . ALA A 1 630 ? -8.374 -13.813 25.199 1.00 82.75 630 ALA A CA 1
ATOM 4822 C C . ALA A 1 630 ? -7.412 -14.963 25.538 1.00 82.75 630 ALA A C 1
ATOM 4824 O O . ALA A 1 630 ? -7.287 -15.917 24.771 1.00 82.75 630 ALA A O 1
ATOM 4825 N N . LEU A 1 631 ? -6.755 -14.909 26.701 1.00 84.25 631 LEU A N 1
ATOM 4826 C CA . LEU A 1 631 ? -5.786 -15.923 27.127 1.00 84.25 631 LEU A CA 1
ATOM 4827 C C . LEU A 1 631 ? -6.426 -17.298 27.342 1.00 84.25 631 LEU A C 1
ATOM 4829 O O . LEU A 1 631 ? -5.841 -18.310 26.948 1.00 84.25 631 LEU A O 1
ATOM 4833 N N . VAL A 1 632 ? -7.638 -17.355 27.903 1.00 83.69 632 VAL A N 1
ATOM 4834 C CA . VAL A 1 632 ? -8.390 -18.613 28.054 1.00 83.69 632 VAL A CA 1
ATOM 4835 C C . VAL A 1 632 ? -8.644 -19.259 26.691 1.00 83.69 632 VAL A C 1
ATOM 4837 O O . VAL A 1 632 ? -8.400 -20.455 26.527 1.00 83.69 632 VAL A O 1
ATOM 4840 N N . LEU A 1 633 ? -9.056 -18.475 25.692 1.00 84.75 633 LEU A N 1
ATOM 4841 C CA . LEU A 1 633 ? -9.286 -18.974 24.332 1.00 84.75 633 LEU A CA 1
ATOM 4842 C C . LEU A 1 633 ? -7.978 -19.406 23.651 1.00 84.75 633 LEU A C 1
ATOM 4844 O O . LEU A 1 633 ? -7.911 -20.471 23.034 1.00 84.75 633 LEU A O 1
ATOM 4848 N N . LEU A 1 634 ? -6.905 -18.632 23.826 1.00 87.69 634 LEU A N 1
ATOM 4849 C CA . LEU A 1 634 ? -5.588 -18.930 23.257 1.00 87.69 634 LEU A CA 1
ATOM 4850 C C . LEU A 1 634 ? -4.908 -20.146 23.886 1.00 87.69 634 LEU A C 1
ATOM 4852 O O . LEU A 1 634 ? -4.076 -20.779 23.233 1.00 87.69 634 LEU A O 1
ATOM 4856 N N . THR A 1 635 ? -5.275 -20.525 25.110 1.00 86.88 635 THR A N 1
ATOM 4857 C CA . THR A 1 635 ? -4.697 -21.684 25.808 1.00 86.88 635 THR A CA 1
ATOM 4858 C C . THR A 1 635 ? -4.848 -22.970 24.984 1.00 86.88 635 THR A C 1
ATOM 4860 O O . THR A 1 635 ? -3.895 -23.739 24.862 1.00 86.88 635 THR A O 1
ATOM 4863 N N . ALA A 1 636 ? -5.986 -23.164 24.306 1.00 87.19 636 ALA A N 1
ATOM 4864 C CA . ALA A 1 636 ? -6.223 -24.317 23.424 1.00 87.19 636 ALA A CA 1
ATOM 4865 C C . ALA A 1 636 ? -5.332 -24.336 22.158 1.00 87.19 636 ALA A C 1
ATOM 4867 O O . ALA A 1 636 ? -5.231 -25.352 21.461 1.00 87.19 636 ALA A O 1
ATOM 4868 N N . HIS A 1 637 ? -4.681 -23.215 21.842 1.00 90.75 637 HIS A N 1
ATOM 4869 C CA . HIS A 1 637 ? -3.794 -23.047 20.691 1.00 90.75 637 HIS A CA 1
ATOM 4870 C C . HIS A 1 637 ? -2.317 -22.909 21.084 1.00 90.75 637 HIS A C 1
ATOM 4872 O O . HIS A 1 637 ? -1.451 -23.021 20.216 1.00 90.75 637 HIS A O 1
ATOM 4878 N N . ALA A 1 638 ? -2.014 -22.716 22.368 1.00 88.75 638 ALA A N 1
ATOM 4879 C CA . ALA A 1 638 ? -0.690 -22.343 22.854 1.00 88.75 638 ALA A CA 1
ATOM 4880 C C . ALA A 1 638 ? 0.409 -23.350 22.464 1.00 88.75 638 ALA A C 1
ATOM 4882 O O . ALA A 1 638 ? 1.458 -22.950 21.961 1.00 88.75 638 ALA A O 1
ATOM 4883 N N . GLU A 1 639 ? 0.149 -24.659 22.571 1.00 90.62 639 GLU A N 1
ATOM 4884 C CA . GLU A 1 639 ? 1.139 -25.682 22.191 1.00 90.62 639 GLU A CA 1
ATOM 4885 C C . GLU A 1 639 ? 1.385 -25.712 20.672 1.00 90.62 639 GLU A C 1
ATOM 4887 O O . GLU A 1 639 ? 2.519 -25.903 20.230 1.00 90.62 639 GLU A O 1
ATOM 4892 N N . ARG A 1 640 ? 0.352 -25.458 19.853 1.00 90.88 640 ARG A N 1
ATOM 4893 C CA . ARG A 1 640 ? 0.498 -25.334 18.390 1.00 90.88 640 ARG A CA 1
ATOM 4894 C C . ARG A 1 640 ? 1.290 -24.083 18.014 1.00 90.88 640 ARG A C 1
ATOM 4896 O O . ARG A 1 640 ? 2.176 -24.163 17.161 1.00 90.88 640 ARG A O 1
ATOM 4903 N N . LEU A 1 641 ? 1.007 -22.953 18.663 1.00 90.38 641 LEU A N 1
ATOM 4904 C CA . LEU A 1 641 ? 1.729 -21.694 18.462 1.00 90.38 641 LEU A CA 1
ATOM 4905 C C . LEU A 1 641 ? 3.213 -21.865 18.798 1.00 90.38 641 LEU A C 1
ATOM 4907 O O . LEU A 1 641 ? 4.054 -21.645 17.926 1.00 90.38 641 LEU A O 1
ATOM 4911 N N . LYS A 1 642 ? 3.520 -22.384 19.990 1.00 90.06 642 LYS A N 1
ATOM 4912 C CA . LYS A 1 642 ? 4.875 -22.743 20.429 1.00 90.06 642 LYS A CA 1
ATOM 4913 C C . LYS A 1 642 ? 5.572 -23.687 19.448 1.00 90.06 642 LYS A C 1
ATOM 4915 O O . LYS A 1 642 ? 6.643 -23.362 18.947 1.00 90.06 642 LYS A O 1
ATOM 4920 N N . THR A 1 643 ? 4.952 -24.823 19.122 1.00 91.06 643 THR A N 1
ATOM 4921 C CA . THR A 1 643 ? 5.548 -25.835 18.230 1.00 91.06 643 THR A CA 1
ATOM 4922 C C . THR A 1 643 ? 5.884 -25.234 16.868 1.00 91.06 643 THR A C 1
ATOM 4924 O O . THR A 1 643 ? 6.975 -25.443 16.343 1.00 91.06 643 THR A O 1
ATOM 4927 N N . SER A 1 644 ? 4.975 -24.435 16.304 1.00 91.19 644 SER A N 1
ATOM 4928 C CA . SER A 1 644 ? 5.211 -23.774 15.018 1.00 91.19 644 SER A CA 1
ATOM 4929 C C . SER A 1 644 ? 6.273 -22.668 15.083 1.00 91.19 644 SER A C 1
ATOM 4931 O O . SER A 1 644 ? 6.984 -22.461 14.104 1.00 91.19 644 SER A O 1
ATOM 4933 N N . ALA A 1 645 ? 6.419 -21.985 16.225 1.00 87.38 645 ALA A N 1
ATOM 4934 C CA . ALA A 1 645 ? 7.486 -21.018 16.488 1.00 87.38 645 ALA A CA 1
ATOM 4935 C C . ALA A 1 645 ? 8.863 -21.681 16.503 1.00 87.38 645 ALA A C 1
ATOM 4937 O O . ALA A 1 645 ? 9.785 -21.265 15.801 1.00 87.38 645 ALA A O 1
ATOM 4938 N N . ASP A 1 646 ? 8.966 -22.751 17.281 1.00 86.69 646 ASP A N 1
ATOM 4939 C CA . ASP A 1 646 ? 10.192 -23.511 17.450 1.00 86.69 646 ASP A CA 1
ATOM 4940 C C . ASP A 1 646 ? 10.625 -24.166 16.140 1.00 86.69 646 ASP A C 1
ATOM 4942 O O . ASP A 1 646 ? 11.801 -24.130 15.780 1.00 86.69 646 ASP A O 1
ATOM 4946 N N . GLU A 1 647 ? 9.662 -24.699 15.387 1.00 88.38 647 GLU A N 1
ATOM 4947 C CA . GLU A 1 647 ? 9.913 -25.265 14.068 1.00 88.38 647 GLU A CA 1
ATOM 4948 C C . GLU A 1 647 ? 10.371 -24.199 13.068 1.00 88.38 647 GLU A C 1
ATOM 4950 O O . GLU A 1 647 ? 11.339 -24.419 12.344 1.00 88.38 647 GLU A O 1
ATOM 4955 N N . ALA A 1 648 ? 9.739 -23.020 13.049 1.00 86.19 648 ALA A N 1
ATOM 4956 C CA . ALA A 1 648 ? 10.153 -21.914 12.187 1.00 86.19 648 ALA A CA 1
ATOM 4957 C C . ALA A 1 648 ? 11.593 -21.466 12.484 1.00 86.19 648 ALA A C 1
ATOM 4959 O O . ALA A 1 648 ? 12.389 -21.290 11.558 1.00 86.19 648 ALA A O 1
ATOM 4960 N N . ARG A 1 649 ? 11.954 -21.350 13.769 1.00 83.38 649 ARG A N 1
ATOM 4961 C CA . ARG A 1 649 ? 13.319 -21.023 14.196 1.00 83.38 649 ARG A CA 1
ATOM 4962 C C . ARG A 1 649 ? 14.318 -22.089 13.760 1.00 83.38 649 ARG A C 1
ATOM 4964 O O . ARG A 1 649 ? 15.322 -21.764 13.125 1.00 83.38 649 ARG A O 1
ATOM 4971 N N . ARG A 1 650 ? 14.022 -23.357 14.051 1.00 85.12 650 ARG A N 1
ATOM 4972 C CA . ARG A 1 650 ? 14.870 -24.499 13.693 1.00 85.12 650 ARG A CA 1
ATOM 4973 C C . ARG A 1 650 ? 15.093 -24.576 12.186 1.00 85.12 650 ARG A C 1
ATOM 4975 O O . ARG A 1 650 ? 16.237 -24.620 11.745 1.00 85.12 650 ARG A O 1
ATOM 4982 N N . VAL A 1 651 ? 14.021 -24.513 11.395 1.00 87.44 651 VAL A N 1
ATOM 4983 C CA . VAL A 1 651 ? 14.085 -24.545 9.927 1.00 87.44 651 VAL A CA 1
ATOM 4984 C C . VAL A 1 651 ? 14.860 -23.350 9.376 1.00 87.44 651 VAL A C 1
ATOM 4986 O O . VAL A 1 651 ? 15.610 -23.517 8.420 1.00 87.44 651 VAL A O 1
ATOM 4989 N N . GLY A 1 652 ? 14.732 -22.160 9.969 1.00 82.50 652 GLY A N 1
ATOM 4990 C CA . GLY A 1 652 ? 15.516 -20.990 9.573 1.00 82.50 652 GLY A CA 1
ATOM 4991 C C . GLY A 1 652 ? 17.019 -21.167 9.800 1.00 82.50 652 GLY A C 1
ATOM 4992 O O . GLY A 1 652 ? 17.818 -20.895 8.901 1.00 82.50 652 GLY A O 1
ATOM 4993 N N . LEU A 1 653 ? 17.412 -21.681 10.969 1.00 79.75 653 LEU A N 1
ATOM 4994 C CA . LEU A 1 653 ? 18.813 -21.971 11.293 1.00 79.75 653 LEU A CA 1
ATOM 4995 C C . LEU A 1 653 ? 19.379 -23.112 10.427 1.00 79.75 653 LEU A C 1
ATOM 4997 O O . LEU A 1 653 ? 20.487 -23.001 9.900 1.00 79.75 653 LEU A O 1
ATOM 5001 N N . GLU A 1 654 ? 18.607 -24.181 10.212 1.00 84.62 654 GLU A N 1
ATOM 5002 C CA . GLU A 1 654 ? 18.970 -25.278 9.306 1.00 84.62 654 GLU A CA 1
ATOM 5003 C C . GLU A 1 654 ? 19.096 -24.796 7.854 1.00 84.62 654 GLU A C 1
ATOM 5005 O O . GLU A 1 654 ? 20.030 -25.181 7.154 1.00 84.62 654 GLU A O 1
ATOM 5010 N N . ALA A 1 655 ? 18.200 -23.920 7.395 1.00 83.56 655 ALA A N 1
ATOM 5011 C CA . ALA A 1 655 ? 18.258 -23.354 6.053 1.00 83.56 655 ALA A CA 1
ATOM 5012 C C . ALA A 1 655 ? 19.492 -22.472 5.858 1.00 83.56 655 ALA A C 1
ATOM 5014 O O . ALA A 1 655 ? 20.159 -22.595 4.834 1.00 83.56 655 ALA A O 1
ATOM 5015 N N . LEU A 1 656 ? 19.840 -21.632 6.839 1.00 78.25 656 LEU A N 1
ATOM 5016 C CA . LEU A 1 656 ? 21.091 -20.870 6.821 1.00 78.25 656 LEU A CA 1
ATOM 5017 C C . LEU A 1 656 ? 22.305 -21.785 6.700 1.00 78.25 656 LEU A C 1
ATOM 5019 O O . LEU A 1 656 ? 23.174 -21.544 5.859 1.00 78.25 656 LEU A O 1
ATOM 5023 N N . ARG A 1 657 ? 22.341 -22.854 7.505 1.00 80.62 657 ARG A N 1
ATOM 5024 C CA . ARG A 1 657 ? 23.412 -23.846 7.437 1.00 80.62 657 ARG A CA 1
ATOM 5025 C C . ARG A 1 657 ? 23.517 -24.443 6.038 1.00 80.62 657 ARG A C 1
ATOM 5027 O O . ARG A 1 657 ? 24.597 -24.471 5.451 1.00 80.62 657 ARG A O 1
ATOM 5034 N N . ASP A 1 658 ? 22.392 -24.904 5.509 1.00 83.19 658 ASP A N 1
ATOM 5035 C CA . ASP A 1 658 ? 22.342 -25.605 4.234 1.00 83.19 658 ASP A CA 1
ATOM 5036 C C . ASP A 1 658 ? 22.668 -24.664 3.056 1.00 83.19 658 ASP A C 1
ATOM 5038 O O . ASP A 1 658 ? 23.359 -25.076 2.127 1.00 83.19 658 ASP A O 1
ATOM 5042 N N . PHE A 1 659 ? 22.267 -23.385 3.104 1.00 81.00 659 PHE A N 1
ATOM 5043 C CA . PHE A 1 659 ? 22.645 -22.387 2.093 1.00 81.00 659 PHE A CA 1
ATOM 5044 C C . PHE A 1 659 ? 24.148 -22.093 2.090 1.00 81.00 659 PHE A C 1
ATOM 5046 O O . PHE A 1 659 ? 24.741 -21.975 1.016 1.00 81.00 659 PHE A O 1
ATOM 5053 N N . LEU A 1 660 ? 24.775 -21.996 3.266 1.00 76.19 660 LEU A N 1
ATOM 5054 C CA . LEU A 1 660 ? 26.221 -21.789 3.374 1.00 76.19 660 LEU A CA 1
ATOM 5055 C C . LEU A 1 660 ? 26.997 -23.002 2.846 1.00 76.19 660 LEU A C 1
ATOM 5057 O O . LEU A 1 660 ? 27.909 -22.836 2.036 1.00 76.19 660 LEU A O 1
ATOM 5061 N N . LEU A 1 661 ? 26.596 -24.219 3.231 1.00 77.44 661 LEU A N 1
ATOM 5062 C CA . LEU A 1 661 ? 27.191 -25.457 2.716 1.00 77.44 661 LEU A CA 1
ATOM 5063 C C . LEU A 1 661 ? 27.017 -25.584 1.197 1.00 77.44 661 LEU A C 1
ATOM 5065 O O . LEU A 1 661 ? 27.961 -25.948 0.496 1.00 77.44 661 LEU A O 1
ATOM 5069 N N . PHE A 1 662 ? 25.839 -25.233 0.675 1.00 81.94 662 PHE A N 1
ATOM 5070 C CA . PHE A 1 662 ? 25.591 -25.193 -0.763 1.00 81.94 662 PHE A CA 1
ATOM 5071 C C . PHE A 1 662 ? 26.529 -24.209 -1.473 1.00 81.94 662 PHE A C 1
ATOM 5073 O O . PHE A 1 662 ? 27.139 -24.574 -2.475 1.00 81.94 662 PHE A O 1
ATOM 5080 N N . GLY A 1 663 ? 26.686 -22.986 -0.953 1.00 74.50 663 GLY A N 1
ATOM 5081 C CA . GLY A 1 663 ? 27.579 -21.980 -1.538 1.00 74.50 663 GLY A CA 1
ATOM 5082 C C . GLY A 1 663 ? 29.035 -22.450 -1.606 1.00 74.50 663 GLY A C 1
ATOM 5083 O O . GLY A 1 663 ? 29.699 -22.266 -2.627 1.00 74.50 663 GLY A O 1
ATOM 5084 N N . VAL A 1 664 ? 29.512 -23.133 -0.561 1.00 73.25 664 VAL A N 1
ATOM 5085 C CA . VAL A 1 664 ? 30.852 -23.743 -0.534 1.00 73.25 664 VAL A CA 1
ATOM 5086 C C . VAL A 1 664 ? 30.998 -24.829 -1.603 1.00 73.25 664 VAL A C 1
ATOM 5088 O O . VAL A 1 664 ? 31.971 -24.814 -2.359 1.00 73.25 664 VAL A O 1
ATOM 5091 N N . ARG A 1 665 ? 30.020 -25.736 -1.723 1.00 76.75 665 ARG A N 1
ATOM 5092 C CA . ARG A 1 665 ? 30.025 -26.795 -2.748 1.00 76.75 665 ARG A CA 1
ATOM 5093 C C . ARG A 1 665 ? 29.954 -26.234 -4.163 1.00 76.75 665 ARG A C 1
ATOM 5095 O O . ARG A 1 665 ? 30.688 -26.689 -5.033 1.00 76.75 665 ARG A O 1
ATOM 5102 N N . ALA A 1 666 ? 29.106 -25.233 -4.394 1.00 74.88 666 ALA A N 1
ATOM 5103 C CA . ALA A 1 666 ? 28.978 -24.577 -5.690 1.00 74.88 666 ALA A CA 1
ATOM 5104 C C . ALA A 1 666 ? 30.314 -23.958 -6.124 1.00 74.88 666 ALA A C 1
ATOM 5106 O O . ALA A 1 666 ? 30.772 -24.224 -7.235 1.00 74.88 666 ALA A O 1
ATOM 5107 N N . LYS A 1 667 ? 30.990 -23.244 -5.214 1.00 70.75 667 LYS A N 1
ATOM 5108 C CA . LYS A 1 667 ? 32.320 -22.676 -5.458 1.00 70.75 667 LYS A CA 1
ATOM 5109 C C . LYS A 1 667 ? 33.374 -23.753 -5.746 1.00 70.75 667 LYS A C 1
ATOM 5111 O O . LYS A 1 667 ? 34.156 -23.601 -6.679 1.00 70.75 667 LYS A O 1
ATOM 5116 N N . ARG A 1 668 ? 33.377 -24.861 -4.991 1.00 69.38 668 ARG A N 1
ATOM 5117 C CA . ARG A 1 668 ? 34.257 -26.024 -5.231 1.00 69.38 668 ARG A CA 1
ATOM 5118 C C . ARG A 1 668 ? 34.041 -26.630 -6.620 1.00 69.38 668 ARG A C 1
ATOM 5120 O O . ARG A 1 668 ? 35.003 -26.985 -7.291 1.00 69.38 668 ARG A O 1
ATOM 5127 N N . ASP A 1 669 ? 32.791 -26.713 -7.060 1.00 74.56 669 ASP A N 1
ATOM 5128 C CA . ASP A 1 669 ? 32.417 -27.228 -8.379 1.00 74.56 669 ASP A CA 1
ATOM 5129 C C . ASP A 1 669 ? 32.664 -26.202 -9.515 1.00 74.56 669 ASP A C 1
ATOM 5131 O O . ASP A 1 669 ? 32.201 -26.406 -10.640 1.00 74.56 669 ASP A O 1
ATOM 5135 N N . GLY A 1 670 ? 33.351 -25.084 -9.237 1.00 72.62 670 GLY A N 1
ATOM 5136 C CA . GLY A 1 670 ? 33.658 -24.028 -10.208 1.00 72.62 670 GLY A CA 1
ATOM 5137 C C . GLY A 1 670 ? 32.444 -23.204 -10.643 1.00 72.62 670 GLY A C 1
ATOM 5138 O O . GLY A 1 670 ? 32.484 -22.547 -11.682 1.00 72.62 670 GLY A O 1
ATOM 5139 N N . LYS A 1 671 ? 31.344 -23.258 -9.885 1.00 74.00 671 LYS A N 1
ATOM 5140 C CA . LYS A 1 671 ? 30.130 -22.483 -10.148 1.00 74.00 671 LYS A CA 1
ATOM 5141 C C . LYS A 1 671 ? 30.190 -21.195 -9.335 1.00 74.00 671 LYS A C 1
ATOM 5143 O O . LYS A 1 671 ? 29.882 -21.198 -8.145 1.00 74.00 671 LYS A O 1
ATOM 5148 N N . ASP A 1 672 ? 30.543 -20.101 -9.997 1.00 72.38 672 ASP A N 1
ATOM 5149 C CA . ASP A 1 672 ? 30.449 -18.753 -9.436 1.00 72.38 672 ASP A CA 1
ATOM 5150 C C . ASP A 1 672 ? 29.140 -18.080 -9.866 1.00 72.38 672 ASP A C 1
ATOM 5152 O O . ASP A 1 672 ? 28.692 -18.212 -11.005 1.00 72.38 672 ASP A O 1
ATOM 5156 N N . GLY A 1 673 ? 28.511 -17.354 -8.944 1.00 66.94 673 GLY A N 1
ATOM 5157 C CA . GLY A 1 673 ? 27.265 -16.644 -9.211 1.00 66.94 673 GLY A CA 1
ATOM 5158 C C . GLY A 1 673 ? 26.669 -15.999 -7.963 1.00 66.94 673 GLY A C 1
ATOM 5159 O O . GLY A 1 673 ? 27.024 -16.333 -6.833 1.00 66.94 673 GLY A O 1
ATOM 5160 N N . SER A 1 674 ? 25.746 -15.057 -8.158 1.00 69.75 674 SER A N 1
ATOM 5161 C CA . SER A 1 674 ? 24.958 -14.497 -7.056 1.00 69.75 674 SER A CA 1
ATOM 5162 C C . SER A 1 674 ? 23.942 -15.525 -6.532 1.00 69.75 674 SER A C 1
ATOM 5164 O O . SER A 1 674 ? 23.571 -16.445 -7.271 1.00 69.75 674 SER A O 1
ATOM 5166 N N . PRO A 1 675 ? 23.424 -15.389 -5.296 1.00 62.94 675 PRO A N 1
ATOM 5167 C CA . PRO A 1 675 ? 22.352 -16.251 -4.787 1.00 62.94 675 PRO A CA 1
ATOM 5168 C C . PRO A 1 675 ? 21.160 -16.391 -5.750 1.00 62.94 675 PRO A C 1
ATOM 5170 O O . PRO A 1 675 ? 20.566 -17.465 -5.861 1.00 62.94 675 PRO A O 1
ATOM 5173 N N . GLU A 1 676 ? 20.836 -15.335 -6.501 1.00 71.44 676 GLU A N 1
ATOM 5174 C CA . GLU A 1 676 ? 19.783 -15.317 -7.519 1.00 71.44 676 GLU A CA 1
ATOM 5175 C C . GLU A 1 676 ? 20.035 -16.327 -8.647 1.00 71.44 676 GLU A C 1
ATOM 5177 O O . GLU A 1 676 ? 19.094 -16.991 -9.089 1.00 71.44 676 GLU A O 1
ATOM 5182 N N . SER A 1 677 ? 21.290 -16.495 -9.074 1.00 74.81 677 SER A N 1
ATOM 5183 C CA . SER A 1 677 ? 21.669 -17.448 -10.127 1.00 74.81 677 SER A CA 1
ATOM 5184 C C . SER A 1 677 ? 21.430 -18.907 -9.715 1.00 74.81 677 SER A C 1
ATOM 5186 O O . SER A 1 677 ? 21.087 -19.752 -10.544 1.00 74.81 677 SER A O 1
ATOM 5188 N N . PHE A 1 678 ? 21.501 -19.196 -8.412 1.00 77.19 678 PHE A N 1
ATOM 5189 C CA . PHE A 1 678 ? 21.304 -20.532 -7.853 1.00 77.19 678 PHE A CA 1
ATOM 5190 C C . PHE A 1 678 ? 19.870 -20.815 -7.402 1.00 77.19 678 PHE A C 1
ATOM 5192 O O . PHE A 1 678 ? 19.568 -21.939 -7.002 1.00 77.19 678 PHE A O 1
ATOM 5199 N N . ARG A 1 679 ? 18.948 -19.849 -7.516 1.00 75.69 679 ARG A N 1
ATOM 5200 C CA . ARG A 1 679 ? 17.552 -19.971 -7.053 1.00 75.69 679 ARG A CA 1
ATOM 5201 C C . ARG A 1 679 ? 16.824 -21.218 -7.563 1.00 75.69 679 ARG A C 1
ATOM 5203 O O . ARG A 1 679 ? 15.961 -21.756 -6.875 1.00 75.69 679 ARG A O 1
ATOM 5210 N N . ASN A 1 680 ? 17.159 -21.673 -8.770 1.00 76.12 680 ASN A N 1
ATOM 5211 C CA . ASN A 1 680 ? 16.525 -22.831 -9.404 1.00 76.12 680 ASN A CA 1
ATOM 5212 C C . ASN A 1 680 ? 17.258 -24.159 -9.157 1.00 76.12 680 ASN A C 1
ATOM 5214 O O . ASN A 1 680 ? 16.742 -25.212 -9.551 1.00 76.12 680 ASN A O 1
ATOM 5218 N N . ALA A 1 681 ? 18.422 -24.142 -8.497 1.00 80.81 681 ALA A N 1
ATOM 5219 C CA . ALA A 1 681 ? 19.130 -25.361 -8.133 1.00 80.81 681 ALA A CA 1
ATOM 5220 C C . ALA A 1 681 ? 18.203 -26.261 -7.287 1.00 80.81 681 ALA A C 1
ATOM 5222 O O . ALA A 1 681 ? 17.523 -25.751 -6.392 1.00 80.81 681 ALA A O 1
ATOM 5223 N N . PRO A 1 682 ? 18.109 -27.578 -7.561 1.00 83.81 682 PRO A N 1
ATOM 5224 C CA . PRO A 1 682 ? 17.215 -28.476 -6.824 1.00 83.81 682 PRO A CA 1
ATOM 5225 C C . PRO A 1 682 ? 17.410 -28.418 -5.303 1.00 83.81 682 PRO A C 1
ATOM 5227 O O . PRO A 1 682 ? 16.427 -28.385 -4.568 1.00 83.81 682 PRO A O 1
ATOM 5230 N N . GLU A 1 683 ? 18.662 -28.324 -4.848 1.00 85.44 683 GLU A N 1
ATOM 5231 C CA . GLU A 1 683 ? 19.030 -28.212 -3.431 1.00 85.44 683 GLU A CA 1
ATOM 5232 C C . GLU A 1 683 ? 18.519 -26.897 -2.817 1.00 85.44 683 GLU A C 1
ATOM 5234 O O . GLU A 1 683 ? 17.783 -26.925 -1.833 1.00 85.44 683 GLU A O 1
ATOM 5239 N N . VAL A 1 684 ? 18.774 -25.755 -3.469 1.00 82.12 684 VAL A N 1
ATOM 5240 C CA . VAL A 1 684 ? 18.267 -24.432 -3.052 1.00 82.12 684 VAL A CA 1
ATOM 5241 C C . VAL A 1 684 ? 16.737 -24.401 -3.022 1.00 82.12 684 VAL A C 1
ATOM 5243 O O . VAL A 1 684 ? 16.153 -23.912 -2.057 1.00 82.12 684 VAL A O 1
ATOM 5246 N N . ARG A 1 685 ? 16.062 -24.975 -4.027 1.00 84.12 685 ARG A N 1
ATOM 5247 C CA . ARG A 1 685 ? 14.592 -25.085 -4.041 1.00 84.12 685 ARG A CA 1
ATOM 5248 C C . ARG A 1 685 ? 14.068 -25.938 -2.892 1.00 84.12 685 ARG A C 1
ATOM 5250 O O . ARG A 1 685 ? 13.055 -25.572 -2.299 1.00 84.12 685 ARG A O 1
ATOM 5257 N N . GLY A 1 686 ? 14.740 -27.042 -2.573 1.00 85.75 686 GLY A N 1
ATOM 5258 C CA . GLY A 1 686 ? 14.406 -27.882 -1.425 1.00 85.75 686 GLY A CA 1
ATOM 5259 C C . GLY A 1 686 ? 14.479 -27.100 -0.114 1.00 85.75 686 GLY A C 1
ATOM 5260 O O . GLY A 1 686 ? 13.512 -27.095 0.648 1.00 85.75 686 GLY A O 1
ATOM 5261 N N . ILE A 1 687 ? 15.573 -26.362 0.101 1.00 86.69 687 ILE A N 1
ATOM 5262 C CA . ILE A 1 687 ? 15.765 -25.528 1.297 1.00 86.69 687 ILE A CA 1
ATOM 5263 C C . ILE A 1 687 ? 14.671 -24.451 1.386 1.00 86.69 687 ILE A C 1
ATOM 5265 O O . ILE A 1 687 ? 13.966 -24.370 2.391 1.00 86.69 687 ILE A O 1
ATOM 5269 N N . VAL A 1 688 ? 14.460 -23.678 0.314 1.00 83.56 688 VAL A N 1
ATOM 5270 C CA . VAL A 1 688 ? 13.442 -22.611 0.263 1.00 83.56 688 VAL A CA 1
ATOM 5271 C C . VAL A 1 688 ? 12.029 -23.153 0.475 1.00 83.56 688 VAL A C 1
ATOM 5273 O O . VAL A 1 688 ? 11.217 -22.496 1.126 1.00 83.56 688 VAL A O 1
ATOM 5276 N N . THR A 1 689 ? 11.718 -24.343 -0.044 1.00 86.56 689 THR A N 1
ATOM 5277 C CA . THR A 1 689 ? 10.401 -24.973 0.135 1.00 86.56 689 THR A CA 1
ATOM 5278 C C . THR A 1 689 ? 10.139 -25.294 1.603 1.00 86.56 689 THR A C 1
ATOM 5280 O O . THR A 1 689 ? 9.057 -24.978 2.094 1.00 86.56 689 THR A O 1
ATOM 5283 N N . ARG A 1 690 ? 11.127 -25.840 2.328 1.00 91.50 690 ARG A N 1
ATOM 5284 C CA . ARG A 1 690 ? 10.998 -26.097 3.774 1.00 91.50 690 ARG A CA 1
ATOM 5285 C C . ARG A 1 690 ? 10.775 -24.806 4.556 1.00 91.50 690 ARG A C 1
ATOM 5287 O O . ARG A 1 690 ? 9.876 -24.747 5.387 1.00 91.50 690 ARG A O 1
ATOM 5294 N N . VAL A 1 691 ? 11.525 -23.753 4.228 1.00 84.75 691 VAL A N 1
ATOM 5295 C CA . VAL A 1 691 ? 11.354 -22.425 4.837 1.00 84.75 691 VAL A CA 1
ATOM 5296 C C . VAL A 1 691 ? 9.943 -21.877 4.597 1.00 84.75 691 VAL A C 1
ATOM 5298 O O . VAL A 1 691 ? 9.286 -21.420 5.532 1.00 84.75 691 VAL A O 1
ATOM 5301 N N . HIS A 1 692 ? 9.438 -21.966 3.363 1.00 81.56 692 HIS A N 1
ATOM 5302 C CA . HIS A 1 692 ? 8.076 -21.539 3.031 1.00 81.56 692 HIS A CA 1
ATOM 5303 C C . HIS A 1 692 ? 7.017 -22.346 3.783 1.00 81.56 692 HIS A C 1
ATOM 5305 O O . HIS A 1 692 ? 6.033 -21.772 4.246 1.00 81.56 692 HIS A O 1
ATOM 5311 N N . GLN A 1 693 ? 7.201 -23.661 3.902 1.00 87.12 693 GLN A N 1
ATOM 5312 C CA . GLN A 1 693 ? 6.280 -24.535 4.626 1.00 87.12 693 GLN A CA 1
ATOM 5313 C C . GLN A 1 693 ? 6.244 -24.199 6.119 1.00 87.12 693 GLN A C 1
ATOM 5315 O O . GLN A 1 693 ? 5.151 -24.056 6.662 1.00 87.12 693 GLN A O 1
ATOM 5320 N N . ALA A 1 694 ? 7.401 -23.994 6.754 1.00 87.12 694 ALA A N 1
ATOM 5321 C CA . ALA A 1 694 ? 7.481 -23.615 8.163 1.00 87.12 694 ALA A CA 1
ATOM 5322 C C . ALA A 1 694 ? 6.832 -22.244 8.427 1.00 87.12 694 ALA A C 1
ATOM 5324 O O . ALA A 1 694 ? 5.976 -22.124 9.303 1.00 87.12 694 ALA A O 1
ATOM 5325 N N . GLY A 1 695 ? 7.144 -21.234 7.604 1.00 83.00 695 GLY A N 1
ATOM 5326 C CA . GLY A 1 695 ? 6.510 -19.913 7.696 1.00 83.00 695 GLY A CA 1
ATOM 5327 C C . GLY A 1 695 ? 4.994 -19.961 7.464 1.00 83.00 695 GLY A C 1
ATOM 5328 O O . GLY A 1 695 ? 4.225 -19.334 8.193 1.00 83.00 695 GLY A O 1
ATOM 5329 N N . LYS A 1 696 ? 4.530 -20.760 6.489 1.00 84.50 696 LYS A N 1
ATOM 5330 C CA . LYS A 1 696 ? 3.095 -20.975 6.233 1.00 84.50 696 LYS A CA 1
ATOM 5331 C C . LYS A 1 696 ? 2.405 -21.647 7.421 1.00 84.50 696 LYS A C 1
ATOM 5333 O O . LYS A 1 696 ? 1.337 -21.190 7.816 1.00 84.50 696 LYS A O 1
ATOM 5338 N N . ALA A 1 697 ? 2.998 -22.702 7.977 1.00 86.81 697 ALA A N 1
ATOM 5339 C CA . ALA A 1 697 ? 2.446 -23.422 9.120 1.00 86.81 697 ALA A CA 1
ATOM 5340 C C . ALA A 1 697 ? 2.315 -22.510 10.347 1.00 86.81 697 ALA A C 1
ATOM 5342 O O . ALA A 1 697 ? 1.266 -22.491 10.983 1.00 86.81 697 ALA A O 1
ATOM 5343 N N . ARG A 1 698 ? 3.334 -21.689 10.629 1.00 87.12 698 ARG A N 1
ATOM 5344 C CA . ARG A 1 698 ? 3.296 -20.714 11.727 1.00 87.12 698 ARG A CA 1
ATOM 5345 C C . ARG A 1 698 ? 2.208 -19.658 11.537 1.00 87.12 698 ARG A C 1
ATOM 5347 O O . ARG A 1 698 ? 1.407 -19.454 12.446 1.00 87.12 698 ARG A O 1
ATOM 5354 N N . ARG A 1 699 ? 2.103 -19.055 10.346 1.00 84.75 699 ARG A N 1
ATOM 5355 C CA . ARG A 1 699 ? 1.006 -18.120 10.032 1.00 84.75 699 ARG A CA 1
ATOM 5356 C C . ARG A 1 699 ? -0.368 -18.764 10.173 1.00 84.75 699 ARG A C 1
ATOM 5358 O O . ARG A 1 699 ? -1.290 -18.108 10.645 1.00 84.75 699 ARG A O 1
ATOM 5365 N N . GLN A 1 700 ? -0.514 -20.021 9.758 1.00 86.75 700 GLN A N 1
ATOM 5366 C CA . GLN A 1 700 ? -1.776 -20.740 9.909 1.00 86.75 700 GLN A CA 1
ATOM 5367 C C . GLN A 1 700 ? -2.131 -20.906 11.389 1.00 86.75 700 GLN A C 1
ATOM 5369 O O . GLN A 1 700 ? -3.222 -20.513 11.782 1.00 86.75 700 GLN A O 1
ATOM 5374 N N . SER A 1 701 ? -1.193 -21.369 12.223 1.00 88.12 701 SER A N 1
ATOM 5375 C CA . SER A 1 701 ? -1.405 -21.485 13.672 1.00 88.12 701 SER A CA 1
ATOM 5376 C C . SER A 1 701 ? -1.812 -20.157 14.317 1.00 88.12 701 SER A C 1
ATOM 5378 O O . SER A 1 701 ? -2.694 -20.139 15.172 1.00 88.12 701 SER A O 1
ATOM 5380 N N . GLN A 1 702 ? -1.195 -19.044 13.901 1.00 86.94 702 GLN A N 1
ATOM 5381 C CA . GLN A 1 702 ? -1.528 -17.700 14.386 1.00 86.94 702 GLN A CA 1
ATOM 5382 C C . GLN A 1 702 ? -2.942 -17.280 13.977 1.00 86.94 702 GLN A C 1
ATOM 5384 O O . GLN A 1 702 ? -3.711 -16.819 14.816 1.00 86.94 702 GLN A O 1
ATOM 5389 N N . ARG A 1 703 ? -3.309 -17.478 12.706 1.00 85.69 703 ARG A N 1
ATOM 5390 C CA . ARG A 1 703 ? -4.650 -17.158 12.198 1.00 85.69 703 ARG A CA 1
ATOM 5391 C C . ARG A 1 703 ? -5.728 -18.002 12.855 1.00 85.69 703 ARG A C 1
ATOM 5393 O O . ARG A 1 703 ? -6.740 -17.446 13.253 1.00 85.69 703 ARG A O 1
ATOM 5400 N N . ASP A 1 704 ? -5.500 -19.303 13.013 1.00 89.06 704 ASP A N 1
ATOM 5401 C CA . ASP A 1 704 ? -6.446 -20.205 13.675 1.00 89.06 704 ASP A CA 1
ATOM 5402 C C . ASP A 1 704 ? -6.701 -19.773 15.126 1.00 89.06 704 ASP A C 1
ATOM 5404 O O . ASP A 1 704 ? -7.827 -19.855 15.612 1.00 89.06 704 ASP A O 1
ATOM 5408 N N . ALA A 1 705 ? -5.657 -19.300 15.815 1.00 89.38 705 ALA A N 1
ATOM 5409 C CA . ALA A 1 705 ? -5.753 -18.798 17.180 1.00 89.38 705 ALA A CA 1
ATOM 5410 C C . ALA A 1 705 ? -6.488 -17.447 17.267 1.00 89.38 705 ALA A C 1
ATOM 5412 O O . ALA A 1 705 ? -7.253 -17.223 18.195 1.00 89.38 705 ALA A O 1
ATOM 5413 N N . ILE A 1 706 ? -6.291 -16.547 16.301 1.00 86.00 706 ILE A N 1
ATOM 5414 C CA . ILE A 1 706 ? -7.018 -15.267 16.252 1.00 86.00 706 ILE A CA 1
ATOM 5415 C C . ILE A 1 706 ? -8.484 -15.487 15.845 1.00 86.00 706 ILE A C 1
ATOM 5417 O O . ILE A 1 706 ? -9.383 -14.862 16.403 1.00 86.00 706 ILE A O 1
ATOM 5421 N N . ALA A 1 707 ? -8.744 -16.406 14.914 1.00 85.00 707 ALA A N 1
ATOM 5422 C CA . ALA A 1 707 ? -10.088 -16.738 14.452 1.00 85.00 707 ALA A CA 1
ATOM 5423 C C . ALA A 1 707 ? -10.957 -17.338 15.567 1.00 85.00 707 ALA A C 1
ATOM 5425 O O . ALA A 1 707 ? -12.147 -17.036 15.637 1.00 85.00 707 ALA A O 1
ATOM 5426 N N . SER A 1 708 ? -10.380 -18.141 16.471 1.00 84.75 708 SER A N 1
ATOM 5427 C CA . SER A 1 708 ? -11.125 -18.668 17.621 1.00 84.75 708 SER A CA 1
ATOM 5428 C C . SER A 1 708 ? -11.531 -17.576 18.616 1.00 84.75 708 SER A C 1
ATOM 5430 O O . SER A 1 708 ? -12.594 -17.682 19.225 1.00 84.75 708 SER A O 1
ATOM 5432 N N . ILE A 1 709 ? -10.747 -16.498 18.725 1.00 83.56 709 ILE A N 1
ATOM 5433 C CA . ILE A 1 709 ? -11.133 -15.301 19.484 1.00 83.56 709 ILE A CA 1
ATOM 5434 C C . ILE A 1 709 ? -12.245 -14.549 18.757 1.00 83.56 709 ILE A C 1
ATOM 5436 O O . ILE A 1 709 ? -13.260 -14.245 19.375 1.00 83.56 709 ILE A O 1
ATOM 5440 N N . ALA A 1 710 ? -12.094 -14.308 17.451 1.00 78.19 710 ALA A N 1
ATOM 5441 C CA . ALA A 1 710 ? -13.088 -13.596 16.645 1.00 78.19 710 ALA A CA 1
ATOM 5442 C C . ALA A 1 710 ? -14.474 -14.267 16.679 1.00 78.19 710 ALA A C 1
ATOM 5444 O O . ALA A 1 710 ? -15.491 -13.584 16.740 1.00 78.19 710 ALA A O 1
ATOM 5445 N N . ALA A 1 711 ? -14.516 -15.603 16.714 1.00 79.25 711 ALA A N 1
ATOM 5446 C CA . ALA A 1 711 ? -15.757 -16.369 16.818 1.00 79.25 711 ALA A CA 1
ATOM 5447 C C . ALA A 1 711 ? -16.532 -16.131 18.132 1.00 79.25 711 ALA A C 1
ATOM 5449 O O . ALA A 1 711 ? -17.737 -16.374 18.177 1.00 79.25 711 ALA A O 1
ATOM 5450 N N . MET A 1 712 ? -15.855 -15.681 19.194 1.00 78.31 712 MET A N 1
ATOM 5451 C CA . MET A 1 712 ? -16.456 -15.389 20.502 1.00 78.31 712 MET A CA 1
ATOM 5452 C C . MET A 1 712 ? -16.657 -13.886 20.717 1.00 78.31 712 MET A C 1
ATOM 5454 O O . MET A 1 712 ? -17.687 -13.469 21.243 1.00 78.31 712 MET A O 1
ATOM 5458 N N . ASP A 1 713 ? -15.684 -13.080 20.294 1.00 81.00 713 ASP A N 1
ATOM 5459 C CA . ASP A 1 713 ? -15.702 -11.622 20.335 1.00 81.00 713 ASP A CA 1
ATOM 5460 C C . ASP A 1 713 ? -15.055 -11.072 19.057 1.00 81.00 713 ASP A C 1
ATOM 5462 O O . ASP A 1 713 ? -13.828 -11.019 18.909 1.00 81.00 713 ASP A O 1
ATOM 5466 N N . GLN A 1 714 ? -15.909 -10.650 18.124 1.00 81.31 714 GLN A N 1
ATOM 5467 C CA . GLN A 1 714 ? -15.483 -10.144 16.824 1.00 81.31 714 GLN A CA 1
ATOM 5468 C C . GLN A 1 714 ? -14.610 -8.889 16.950 1.00 81.31 714 GLN A C 1
ATOM 5470 O O . GLN A 1 714 ? -13.619 -8.765 16.237 1.00 81.31 714 GLN A O 1
ATOM 5475 N N . ALA A 1 715 ? -14.930 -7.972 17.869 1.00 74.88 715 ALA A N 1
ATOM 5476 C CA . ALA A 1 715 ? -14.197 -6.714 18.012 1.00 74.88 715 ALA A CA 1
ATOM 5477 C C . ALA A 1 715 ? -12.773 -6.956 18.534 1.00 74.88 715 ALA A C 1
ATOM 5479 O O . ALA A 1 715 ? -11.806 -6.346 18.063 1.00 74.88 715 ALA A O 1
ATOM 5480 N N . LEU A 1 716 ? -12.636 -7.882 19.482 1.00 77.25 716 LEU A N 1
ATOM 5481 C CA . LEU A 1 716 ? -11.344 -8.315 19.997 1.00 77.25 716 LEU A CA 1
ATOM 5482 C C . LEU A 1 716 ? -10.538 -9.087 18.941 1.00 77.25 716 LEU A C 1
ATOM 5484 O O . LEU A 1 716 ? -9.341 -8.840 18.775 1.00 77.25 716 LEU A O 1
ATOM 5488 N N . GLY A 1 717 ? -11.196 -9.967 18.182 1.00 78.12 717 GLY A N 1
ATOM 5489 C CA . GLY A 1 717 ? -10.603 -10.674 17.046 1.00 78.12 717 GLY A CA 1
ATOM 5490 C C . GLY A 1 717 ? -10.082 -9.731 15.958 1.00 78.12 717 GLY A C 1
ATOM 5491 O O . GLY A 1 717 ? -8.954 -9.896 15.489 1.00 78.12 717 GLY A O 1
ATOM 5492 N N . ASP A 1 718 ? -10.844 -8.694 15.608 1.00 75.88 718 ASP A N 1
ATOM 5493 C CA . ASP A 1 718 ? -10.448 -7.670 14.635 1.00 75.88 718 ASP A CA 1
ATOM 5494 C C . ASP A 1 718 ? -9.245 -6.859 15.132 1.00 75.88 718 ASP A C 1
ATOM 5496 O O . ASP A 1 718 ? -8.303 -6.603 14.376 1.00 75.88 718 ASP A O 1
ATOM 5500 N N . ARG A 1 719 ? -9.224 -6.501 16.424 1.00 79.44 719 ARG A N 1
ATOM 5501 C CA . ARG A 1 719 ? -8.095 -5.799 17.053 1.00 79.44 719 ARG A CA 1
ATOM 5502 C C . ARG A 1 719 ? -6.817 -6.638 17.016 1.00 79.44 719 ARG A C 1
ATOM 5504 O O . ARG A 1 719 ? -5.764 -6.121 16.640 1.00 79.44 719 ARG A O 1
ATOM 5511 N N . LEU A 1 720 ? -6.900 -7.919 17.372 1.00 78.62 720 LEU A N 1
ATOM 5512 C CA . LEU A 1 720 ? -5.755 -8.834 17.329 1.00 78.62 720 LEU A CA 1
ATOM 5513 C C . LEU A 1 720 ? -5.324 -9.143 15.893 1.00 78.62 720 LEU A C 1
ATOM 5515 O O . LEU A 1 720 ? -4.128 -9.233 15.630 1.00 78.62 720 LEU A O 1
ATOM 5519 N N . THR A 1 721 ? -6.265 -9.217 14.951 1.00 78.38 721 THR A N 1
ATOM 5520 C CA . THR A 1 721 ? -5.968 -9.328 13.517 1.00 78.38 721 THR A CA 1
ATOM 5521 C C . THR A 1 721 ? -5.211 -8.102 13.023 1.00 78.38 721 THR A C 1
ATOM 5523 O O . THR A 1 721 ? -4.205 -8.250 12.335 1.00 78.38 721 THR A O 1
ATOM 5526 N N . ALA A 1 722 ? -5.637 -6.893 13.394 1.00 73.19 722 ALA A N 1
ATOM 5527 C CA . ALA A 1 722 ? -4.950 -5.658 13.030 1.00 73.19 722 ALA A CA 1
ATOM 5528 C C . ALA A 1 722 ? -3.539 -5.588 13.636 1.00 73.19 722 ALA A C 1
ATOM 5530 O O . ALA A 1 722 ? -2.589 -5.256 12.930 1.00 73.19 722 ALA A O 1
ATOM 5531 N N . ALA A 1 723 ? -3.383 -5.957 14.912 1.00 69.62 723 ALA A N 1
ATOM 5532 C CA . ALA A 1 723 ? -2.076 -6.042 15.563 1.00 69.62 723 ALA A CA 1
ATOM 5533 C C . ALA A 1 723 ? -1.165 -7.074 14.875 1.00 69.62 723 ALA A C 1
ATOM 5535 O O . ALA A 1 723 ? -0.012 -6.777 14.563 1.00 69.62 723 ALA A O 1
ATOM 5536 N N . TRP A 1 724 ? -1.701 -8.257 14.566 1.00 76.69 724 TRP A N 1
ATOM 5537 C CA . TRP A 1 724 ? -0.987 -9.314 13.855 1.00 76.69 724 TRP A CA 1
ATOM 5538 C C . TRP A 1 724 ? -0.583 -8.885 12.442 1.00 76.69 724 TRP A C 1
ATOM 5540 O O . TRP A 1 724 ? 0.566 -9.085 12.056 1.00 76.69 724 TRP A O 1
ATOM 5550 N N . LEU A 1 725 ? -1.483 -8.250 11.685 1.00 64.88 725 LEU A N 1
ATOM 5551 C CA . LEU A 1 725 ? -1.203 -7.726 10.347 1.00 64.88 725 LEU A CA 1
ATOM 5552 C C . LEU A 1 725 ? -0.133 -6.633 10.380 1.00 64.88 725 LEU A C 1
ATOM 5554 O O . LEU A 1 725 ? 0.779 -6.684 9.561 1.00 64.88 725 LEU A O 1
ATOM 5558 N N . ASN A 1 726 ? -0.204 -5.698 11.331 1.00 61.78 726 ASN A N 1
ATOM 5559 C CA . ASN A 1 726 ? 0.793 -4.635 11.485 1.00 61.78 726 ASN A CA 1
ATOM 5560 C C . ASN A 1 726 ? 2.177 -5.189 11.848 1.00 61.78 726 ASN A C 1
ATOM 5562 O O . ASN A 1 726 ? 3.180 -4.698 11.349 1.00 61.78 726 ASN A O 1
ATOM 5566 N N . ALA A 1 727 ? 2.247 -6.222 12.690 1.00 59.69 727 ALA A N 1
ATOM 5567 C CA . ALA A 1 727 ? 3.517 -6.847 13.055 1.00 59.69 727 ALA A CA 1
ATOM 5568 C C . ALA A 1 727 ? 4.066 -7.784 11.957 1.00 59.69 727 ALA A C 1
ATOM 5570 O O . ALA A 1 727 ? 5.277 -7.928 11.818 1.00 59.69 727 ALA A O 1
ATOM 5571 N N . THR A 1 728 ? 3.191 -8.412 11.166 1.00 54.94 728 THR A N 1
ATOM 5572 C CA . THR A 1 728 ? 3.561 -9.371 10.106 1.00 54.94 728 THR A CA 1
ATOM 5573 C C . THR A 1 728 ? 3.903 -8.690 8.781 1.00 54.94 728 THR A C 1
ATOM 5575 O O . THR A 1 728 ? 4.775 -9.151 8.045 1.00 54.94 728 THR A O 1
ATOM 5578 N N . PHE A 1 729 ? 3.204 -7.600 8.467 1.00 55.91 729 PHE A N 1
ATOM 5579 C CA . PHE A 1 729 ? 3.356 -6.809 7.248 1.00 55.91 729 PHE A CA 1
ATOM 5580 C C . PHE A 1 729 ? 3.589 -5.329 7.606 1.00 55.91 729 PHE A C 1
ATOM 5582 O O . PHE A 1 729 ? 2.771 -4.486 7.214 1.00 55.91 729 PHE A O 1
ATOM 5589 N N . PRO A 1 730 ? 4.663 -5.018 8.364 1.00 41.31 730 PRO A N 1
ATOM 5590 C CA . PRO A 1 730 ? 4.931 -3.667 8.853 1.00 41.31 730 PRO A CA 1
ATOM 5591 C C . PRO A 1 730 ? 5.000 -2.642 7.725 1.00 41.31 730 PRO A C 1
ATOM 5593 O O . PRO A 1 730 ? 5.465 -2.963 6.606 1.00 41.31 730 PRO A O 1
#

Sequence (730 aa):
MRPNWLLALLFSTALAVTVLLAGCGSGANPRFDALPGPISTLDLAIAAADEAAPLSADEWASLESMHDHYLTDFDRLRVEAIAPLVREVRAREESEWVGDLETLGRFSRKHAVVLGRIKALDDRFTADVSEAFHTRASFVDRVASRRGIDRSARIIQGLSNGDDRTPTLLDLEPSVRALGLNAAEQAAVEPALAEYRRDLARAAEQLASAQVALPASKLAALKSAGVSAETVKQLAAHAKESDAARDAHTQAAEALSAAERVGMRPIARAFSQVDEANRRGLAAMIAALPPESAARLTADDERRRTSTDPYIEGGRFMLDVYARHPLVRSGRASQTRNAVEDARNALASVVRLRIQNERTRLSAADRGEAPTDDGSKARLDAEQTKAVAAFKKLRAAAEGEIDDGTQELLDKSIGTTSDEMRELLTPMLGAGNADRVVRAAGRGIFRSSRERSEVPWNTDHSIAEQLLLAPGMDHEAFHLAARAVGAKDDDPLVEQIWDRHQARVDALLVRQREQMRVLEAKSSEAANRATEDPTGFERSLGEYLQSLLAADGERRQADDETFREVAIAIGLSEDDARFVLARAVSASRRASLPWQRFRQAWLLGPLWESDADPISAALMIDNEVERNAALVLLTAHAERLKTSADEARRVGLEALRDFLLFGVRAKRDGKDGSPESFRNAPEVRGIVTRVHQAGKARRQSQRDAIASIAAMDQALGDRLTAAWLNATFP

Foldseek 3Di:
DDDPPVVVVVCPVVVVVCVVCVVVVDDDFQPLLQFDDAQDPVLLVVLQVLDPDHDDPVLVVQLVVLVVVLNVVRVVLCVPQNVVLNCVVVVDDRVVPLLPLVVLVVSLVSSVVSNVVSLVSQVVSLVSNCVSPVVCVLSSLSSNLVCLLRRLQSLQVSSDNPPPPRDRLDDLPVVLVVLVDDPVLSVLLSVLNSQLSNLLSVLSVQLSSLSSCLSSLLSVLCVVLVADPVVLVVLVVCLVVDVVSVVVSVVRVVSNLLSNLRSCQSNLVSVLSSVVSVVSSLVSSLVRHDVVSNVSSVVVSLCSVCLSPQVLLLLVLLLLLLCLFPCLVVCVLVQLVVLSVQLVVLSVQLSVLVVVLVSQCSVCSNVSHHRDPPVSVVVNVVSVVSNVVSVVSNVVSCVVRPDDCSVVLSVCQQEAALVRQLVVSCVGRNNVSSCVSSVPGGPRRHDYPPVDPPPDDPPPDDPLLLLLVFDACDPLLLLLLLVLLPDDSPDVVSVVLVVVLVVVSVVLSVVLVVVLVVLVVLLVVCVVCCVVPVPSNLVSLVVNLVSSVVSVVVSLVSQLVSSVSSCVVVVHDPPDLSSLLSLLSRLLSSLCGPLVPPPPCLQQVLSQLQSADLSSVLSPDPDPVSSVLLSVLCSVLSNQLSVLSNQLNSLSSVLVSQVVSVVSVCVVVVNDDDPVVCCPPPSSVVSSVSNNVSSVSNVVSRLVSLVSVCVVPVVSSVSSVVSSCVSSVD

Radius of gyration: 30.21 Å; chains: 1; bounding box: 75×70×80 Å